Protein AF-A0A7V6E872-F1 (afdb_monomer)

Foldseek 3Di:
DPPLLVVLVVLLVVLVVVQVVCCVVPVDRDVVSLVVLQVLLVVVLVVVVVCVVVVHDDPQQPPPLVAPPDPDPDDDPPCPPPPDPDDDDDSVNQVQLLVLLLVVLLVLLVLCVVLQVDDNSVSSSLSSSSSRRRLNVQRNQLFSSHSSVSVVVVVVVVVVVVLVVVVVVVVVVCVVDNDPLNVVLVVVVVVVCVVCVVVVVVVLLLLLLVLLLLVVCLVVVVVVCCVVPVSPRSVVSVSVCVSCVSVVVVVCVPPVNSVVSSVVSVVVVVVLVVDPDPVSDPVVSVVSSVVSSVVVVVCVVSVSCCLRPVDDDDDLVPQDFQDADRPVRVVVCVVPVCCDPPQQHDAGPSGGDPSNSVSVSVVCVVVVD

Mean predicted aligned error: 7.5 Å

Secondary structure (DSSP, 8-state):
--TTTHHHHHHHHHHHHHHHHHHHHHS---HHHHHHHHHHHHHHHHHHHHHHHTT-------S-------S---PPP-------S--PPPHHHHHHHHHHHHHHHHHHHHHHHHTTSS-HHHHHHHHHHHHHS-GGGSTT-SSTT-TTHHHHHHHHHHHHHHHHHHHHHHHHHHHHS--HHHHHHHHHHHHHHHHTHHHHHHHHHHHHHHHHHHHHHHHHHHHHHHHHH----HHHHHHHHHHHHHHHHHHHTSHHHHHHHHHHHHHHHHHHHHS-BTTB-HHHHHHHHHHHHHHHHHHHHHHHHHHHHS-----TTT--TTPPPPHHHHHHHTT-HHIIIIII----TT---HHHHHHHHHHHHHTT-

Radius of gyration: 25.48 Å; Cα contacts (8 Å, |Δi|>4): 251; chains: 1; bounding box: 64×47×73 Å

Solvent-accessible surface area (backbone atoms only — not comparable to full-atom values): 20778 Å² total; per-residue (Å²): 135,63,82,71,61,52,54,42,45,53,50,47,50,51,53,52,51,51,41,52,50,36,27,74,74,67,74,45,58,57,65,68,59,49,49,51,40,42,51,48,19,52,52,48,55,52,49,52,48,55,41,42,74,74,73,47,84,75,76,65,56,61,87,73,58,58,73,76,64,77,90,53,95,65,75,74,80,80,77,83,66,90,71,74,97,78,73,82,79,50,67,65,58,54,50,51,49,46,51,46,21,21,52,50,31,45,53,50,26,49,50,34,32,75,71,67,75,39,56,66,58,57,27,51,48,50,26,29,44,33,47,31,40,58,73,51,73,42,72,65,31,71,39,89,65,39,32,53,53,53,57,56,53,49,52,54,51,51,51,52,49,50,52,50,50,50,50,52,51,54,51,53,49,44,74,76,62,59,48,75,66,54,51,52,51,49,51,52,50,51,50,50,50,64,74,41,43,66,61,51,52,51,49,48,52,51,50,52,25,49,53,47,38,52,51,51,49,46,51,57,49,45,55,52,42,32,74,73,67,67,56,79,40,68,61,60,58,52,53,53,50,55,69,46,40,61,63,49,55,60,53,44,70,38,69,70,50,36,54,51,44,42,51,53,26,53,50,48,53,52,46,38,71,77,57,67,41,95,92,42,39,69,68,62,52,50,51,52,48,52,50,52,50,49,52,50,52,47,49,52,50,49,49,51,45,49,75,68,69,70,71,77,92,70,58,71,85,68,62,50,61,46,46,70,80,50,69,72,55,53,57,62,45,59,79,39,56,62,51,46,68,73,70,50,48,85,80,52,96,73,22,35,48,66,66,40,40,51,54,49,38,50,55,33,58,77,65,74,103

pLDDT: mean 84.61, std 13.12, range [36.72, 98.31]

Structure (mmCIF, N/CA/C/O backbone):
data_AF-A0A7V6E872-F1
#
_entry.id   AF-A0A7V6E872-F1
#
loop_
_atom_site.group_PDB
_atom_site.id
_atom_site.type_symbol
_atom_site.label_atom_id
_atom_site.label_alt_id
_atom_site.label_comp_id
_atom_site.label_asym_id
_atom_site.label_entity_id
_atom_site.label_seq_id
_atom_site.pdbx_PDB_ins_code
_atom_site.Cartn_x
_atom_site.Cartn_y
_atom_site.Cartn_z
_atom_site.occupancy
_atom_site.B_iso_or_equiv
_atom_site.auth_seq_id
_atom_site.auth_comp_id
_atom_site.auth_asym_id
_atom_site.auth_atom_id
_atom_site.pdbx_PDB_model_num
ATOM 1 N N . MET A 1 1 ? 8.957 13.081 -24.500 1.00 55.88 1 MET A N 1
ATOM 2 C CA . MET A 1 1 ? 7.658 12.404 -24.694 1.00 55.88 1 MET A CA 1
ATOM 3 C C . MET A 1 1 ? 7.286 12.473 -26.157 1.00 55.88 1 MET A C 1
ATOM 5 O O . MET A 1 1 ? 6.913 13.531 -26.655 1.00 55.88 1 MET A O 1
ATOM 9 N N . THR A 1 2 ? 7.418 11.352 -26.852 1.00 68.44 2 THR A N 1
ATOM 10 C CA . THR A 1 2 ? 6.876 11.200 -28.202 1.00 68.44 2 THR A CA 1
ATOM 11 C C . THR A 1 2 ? 5.349 11.130 -28.117 1.00 68.44 2 THR A C 1
ATOM 13 O O . THR A 1 2 ? 4.796 10.551 -27.181 1.00 68.44 2 THR A O 1
ATOM 16 N N . GLY A 1 3 ? 4.637 11.711 -29.087 1.00 84.75 3 GLY A N 1
ATOM 17 C CA . GLY A 1 3 ? 3.165 11.715 -29.084 1.00 84.75 3 GLY A CA 1
ATOM 18 C C . GLY A 1 3 ? 2.533 10.314 -29.073 1.00 84.75 3 GLY A C 1
ATOM 19 O O . GLY A 1 3 ? 1.362 10.173 -28.739 1.00 84.75 3 GLY A O 1
ATOM 20 N N . ILE A 1 4 ? 3.306 9.272 -29.392 1.00 90.56 4 ILE A N 1
ATOM 21 C CA . ILE A 1 4 ? 2.838 7.887 -29.472 1.00 90.56 4 ILE A CA 1
ATOM 22 C C . ILE A 1 4 ? 2.585 7.270 -28.087 1.00 90.56 4 ILE A C 1
ATOM 24 O O . ILE A 1 4 ? 1.630 6.519 -27.915 1.00 90.56 4 ILE A O 1
ATOM 28 N N . GLU A 1 5 ? 3.375 7.636 -27.072 1.00 91.00 5 GLU A N 1
ATOM 29 C CA . GLU A 1 5 ? 3.261 7.093 -25.708 1.00 91.00 5 GLU A CA 1
ATOM 30 C C . GLU A 1 5 ? 2.048 7.632 -24.944 1.00 91.00 5 GLU A C 1
ATOM 32 O O . GLU A 1 5 ? 1.618 7.049 -23.947 1.00 91.00 5 GLU A O 1
ATOM 37 N N . VAL A 1 6 ? 1.437 8.707 -25.447 1.00 93.75 6 VAL A N 1
ATOM 38 C CA . VAL A 1 6 ? 0.194 9.261 -24.902 1.00 93.75 6 VAL A CA 1
ATOM 39 C C . VAL A 1 6 ? -0.948 8.244 -24.997 1.00 93.75 6 VAL A C 1
ATOM 41 O O . VAL A 1 6 ? -1.824 8.227 -24.132 1.00 93.75 6 VAL A O 1
ATOM 44 N N . VAL A 1 7 ? -0.935 7.365 -26.008 1.00 95.44 7 VAL A N 1
ATOM 45 C CA . VAL A 1 7 ? -1.979 6.350 -26.226 1.00 95.44 7 VAL A CA 1
ATOM 46 C C . VAL A 1 7 ? -2.072 5.357 -25.056 1.00 95.44 7 VAL A C 1
ATOM 48 O O . VAL A 1 7 ? -3.125 5.318 -24.410 1.00 95.44 7 VAL A O 1
ATOM 51 N N . PRO A 1 8 ? -1.024 4.581 -24.712 1.00 96.44 8 PRO A N 1
ATOM 52 C CA . PRO A 1 8 ? -1.090 3.651 -23.584 1.00 96.44 8 PRO A CA 1
ATOM 53 C C . PRO A 1 8 ? -1.255 4.360 -22.232 1.00 96.44 8 PRO A C 1
ATOM 55 O O . PRO A 1 8 ? -1.921 3.823 -21.350 1.00 96.44 8 PRO A O 1
ATOM 58 N N . GLN A 1 9 ? -0.724 5.578 -22.062 1.00 95.69 9 GLN A N 1
ATOM 59 C CA . GLN A 1 9 ? -0.940 6.373 -20.846 1.00 95.69 9 GLN A CA 1
ATOM 60 C C . GLN A 1 9 ? -2.414 6.757 -20.670 1.00 95.69 9 GLN A C 1
ATOM 62 O O . GLN A 1 9 ? -2.991 6.536 -19.604 1.00 95.69 9 GLN A O 1
ATOM 67 N N . SER A 1 10 ? -3.050 7.264 -21.730 1.00 96.88 10 SER A N 1
ATOM 68 C CA . SER A 1 10 ? -4.480 7.600 -21.733 1.00 96.88 10 SER A CA 1
ATOM 69 C C . SER A 1 10 ? -5.333 6.365 -21.469 1.00 96.88 10 SER A C 1
ATOM 71 O O . SER A 1 10 ? -6.293 6.426 -20.701 1.00 96.88 10 SER A O 1
ATOM 73 N N . LEU A 1 11 ? -4.957 5.222 -22.050 1.00 97.69 11 LEU A N 1
ATOM 74 C CA . LEU A 1 11 ? -5.642 3.961 -21.803 1.00 97.69 11 LEU A CA 1
ATOM 75 C C . LEU A 1 11 ? -5.483 3.494 -20.350 1.00 97.69 11 LEU A C 1
ATOM 77 O O . LEU A 1 11 ? -6.461 3.066 -19.741 1.00 97.69 11 LEU A O 1
ATOM 81 N N . GLY A 1 12 ? -4.288 3.621 -19.769 1.00 97.25 12 GLY A N 1
ATOM 82 C CA . GLY A 1 12 ? -4.038 3.315 -18.360 1.00 97.25 12 GLY A CA 1
ATOM 83 C C . GLY A 1 12 ? -4.876 4.179 -17.415 1.00 97.25 12 GLY A C 1
ATOM 84 O O . GLY A 1 12 ? -5.465 3.659 -16.463 1.00 97.25 12 GLY A O 1
ATOM 85 N N . ILE A 1 13 ? -5.011 5.477 -17.711 1.00 97.25 13 ILE A N 1
ATOM 86 C CA . ILE A 1 13 ? -5.898 6.392 -16.976 1.00 97.25 13 ILE A CA 1
ATOM 87 C C . ILE A 1 13 ? -7.358 5.956 -17.127 1.00 97.25 13 ILE A C 1
ATOM 89 O O . ILE A 1 13 ? -8.058 5.821 -16.124 1.00 97.25 13 ILE A O 1
ATOM 93 N N . ALA A 1 14 ? -7.816 5.686 -18.352 1.00 98.00 14 ALA A N 1
ATOM 94 C CA . ALA A 1 14 ? -9.188 5.260 -18.613 1.00 98.00 14 ALA A CA 1
ATOM 95 C C . ALA A 1 14 ? -9.530 3.961 -17.866 1.00 98.00 14 ALA A C 1
ATOM 97 O O . ALA A 1 14 ? -10.544 3.903 -17.177 1.00 98.00 14 ALA A O 1
ATOM 98 N N . ILE A 1 15 ? -8.661 2.947 -17.925 1.00 97.69 15 ILE A N 1
ATOM 99 C CA . ILE A 1 15 ? -8.832 1.686 -17.191 1.00 97.69 15 ILE A CA 1
ATOM 100 C C . ILE A 1 15 ? -8.891 1.941 -15.683 1.00 97.69 15 ILE A C 1
ATOM 102 O O . ILE A 1 15 ? -9.782 1.418 -15.018 1.00 97.69 15 ILE A O 1
ATOM 106 N N . SER A 1 16 ? -7.992 2.771 -15.145 1.00 96.94 16 SER A N 1
ATOM 107 C CA . SER A 1 16 ? -7.975 3.107 -13.715 1.00 96.94 16 SER A CA 1
ATOM 108 C C . SER A 1 16 ? -9.269 3.797 -13.278 1.00 96.94 16 SER A C 1
ATOM 110 O O . SER A 1 16 ? -9.843 3.430 -12.255 1.00 96.94 16 SER A O 1
ATOM 112 N N . LEU A 1 17 ? -9.772 4.745 -14.076 1.00 97.56 17 LEU A N 1
ATOM 113 C CA . LEU A 1 17 ? -11.033 5.441 -13.818 1.00 97.56 17 LEU A CA 1
ATOM 114 C C . LEU A 1 17 ? -12.233 4.497 -13.883 1.00 97.56 17 LEU A C 1
ATOM 116 O O . LEU A 1 17 ? -13.084 4.537 -12.998 1.00 97.56 17 LEU A O 1
ATOM 120 N N . VAL A 1 18 ? -12.306 3.627 -14.894 1.00 97.44 18 VAL A N 1
ATOM 121 C CA . VAL A 1 18 ? -13.399 2.651 -14.996 1.00 97.44 18 VAL A CA 1
ATOM 122 C C . VAL A 1 18 ? -13.349 1.688 -13.810 1.00 97.44 18 VAL A C 1
ATOM 124 O O . VAL A 1 18 ? -14.386 1.457 -13.195 1.00 97.44 18 VAL A O 1
ATOM 127 N N . CYS A 1 19 ? -12.171 1.180 -13.431 1.00 96.25 19 CYS A N 1
ATOM 128 C CA . CYS A 1 19 ? -12.010 0.337 -12.246 1.00 96.25 19 CYS A CA 1
ATOM 129 C C . CYS A 1 19 ? -12.491 1.053 -10.978 1.00 96.25 19 CYS A C 1
ATOM 131 O O . CYS A 1 19 ? -13.351 0.510 -10.286 1.00 96.25 19 CYS A O 1
ATOM 133 N N . ALA A 1 20 ? -12.030 2.283 -10.732 1.00 94.44 20 ALA A N 1
ATOM 134 C CA . ALA A 1 20 ? -12.438 3.087 -9.580 1.00 94.44 20 ALA A CA 1
ATOM 135 C C . ALA A 1 20 ? -13.956 3.345 -9.550 1.00 94.44 20 ALA A C 1
ATOM 137 O O . ALA A 1 20 ? -14.588 3.195 -8.508 1.00 94.44 20 ALA A O 1
ATOM 138 N N . LEU A 1 21 ? -14.571 3.667 -10.693 1.00 96.19 21 LEU A N 1
ATOM 139 C CA . LEU A 1 21 ? -16.022 3.859 -10.798 1.00 96.19 21 LEU A CA 1
ATOM 140 C C . LEU A 1 21 ? -16.791 2.557 -10.555 1.00 96.19 21 LEU A C 1
ATOM 142 O O . LEU A 1 21 ? -17.805 2.553 -9.859 1.00 96.19 21 LEU A O 1
ATOM 146 N N . THR A 1 22 ? -16.330 1.439 -11.118 1.00 93.88 22 THR A N 1
ATOM 147 C CA . THR A 1 22 ? -16.981 0.139 -10.910 1.00 93.88 22 THR A CA 1
ATOM 148 C C . THR A 1 22 ? -16.852 -0.340 -9.472 1.00 93.88 22 THR A C 1
ATOM 150 O O . THR A 1 22 ? -17.812 -0.899 -8.939 1.00 93.88 22 THR A O 1
ATOM 153 N N . ASP A 1 23 ? -15.725 -0.059 -8.822 1.00 91.94 23 ASP A N 1
ATOM 154 C CA . ASP A 1 23 ? -15.530 -0.359 -7.414 1.00 91.94 23 ASP A CA 1
ATOM 155 C C . ASP A 1 23 ? -16.404 0.536 -6.527 1.00 91.94 23 ASP A C 1
ATOM 157 O O . ASP A 1 23 ? -17.177 0.030 -5.724 1.00 91.94 23 ASP A O 1
ATOM 161 N N . ALA A 1 24 ? -16.447 1.846 -6.769 1.00 89.12 24 ALA A N 1
ATOM 162 C CA . ALA A 1 24 ? -17.319 2.749 -6.017 1.00 89.12 24 ALA A CA 1
ATOM 163 C C . ALA A 1 24 ? -18.817 2.404 -6.158 1.00 89.12 24 ALA A C 1
ATOM 165 O O . ALA A 1 24 ? -19.568 2.464 -5.186 1.00 89.12 24 ALA A O 1
ATOM 166 N N . LEU A 1 25 ? -19.270 2.027 -7.361 1.00 91.56 25 LEU A N 1
ATOM 167 C CA . LEU A 1 25 ? -20.688 1.755 -7.631 1.00 91.56 25 LEU A CA 1
ATOM 168 C C . LEU A 1 25 ? -21.123 0.336 -7.248 1.00 91.56 25 LEU A C 1
ATOM 170 O O . LEU A 1 25 ? -22.280 0.120 -6.889 1.00 91.56 25 LEU A O 1
ATOM 174 N N . LYS A 1 26 ? -20.236 -0.653 -7.395 1.00 89.94 26 LYS A N 1
ATOM 175 C CA . LYS A 1 26 ? -20.588 -2.080 -7.289 1.00 89.94 26 LYS A CA 1
ATOM 176 C C . LYS A 1 26 ? -19.726 -2.845 -6.288 1.00 89.94 26 LYS A C 1
ATOM 178 O O . LYS A 1 26 ? -19.971 -4.039 -6.078 1.00 89.94 26 LYS A O 1
ATOM 183 N N . GLY A 1 27 ? -18.734 -2.192 -5.682 1.00 83.88 27 GLY A N 1
ATOM 184 C CA . GLY A 1 27 ? -17.743 -2.751 -4.755 1.00 83.88 27 GLY A CA 1
ATOM 185 C C . GLY A 1 27 ? -16.938 -3.901 -5.349 1.00 83.88 27 GLY A C 1
ATOM 186 O O . GLY A 1 27 ? -16.647 -4.855 -4.629 1.00 83.88 27 GLY A O 1
ATOM 187 N N . LYS A 1 28 ? -16.773 -3.926 -6.679 1.00 88.25 28 LYS A N 1
ATOM 188 C CA . LYS A 1 28 ? -16.053 -4.975 -7.407 1.00 88.25 28 LYS A CA 1
ATOM 189 C C . LYS A 1 28 ? -15.405 -4.404 -8.661 1.00 88.25 28 LYS A C 1
ATOM 191 O O . LYS A 1 28 ? -16.087 -3.818 -9.501 1.00 88.25 28 LYS A O 1
ATOM 196 N N . ILE A 1 29 ? -14.129 -4.724 -8.846 1.00 89.75 29 ILE A N 1
ATOM 197 C CA . ILE A 1 29 ? -13.415 -4.534 -10.110 1.00 89.75 29 ILE A CA 1
ATOM 198 C C . ILE A 1 29 ? -13.698 -5.728 -11.032 1.00 89.75 29 ILE A C 1
ATOM 200 O O . ILE A 1 29 ? -13.528 -6.889 -10.648 1.00 89.75 29 ILE A O 1
ATOM 204 N N . TYR A 1 30 ? -14.145 -5.464 -12.261 1.00 92.69 30 TYR A N 1
ATOM 205 C CA . TYR A 1 30 ? -14.476 -6.524 -13.213 1.00 92.69 30 TYR A CA 1
ATOM 206 C C . TYR A 1 30 ? -13.229 -7.149 -13.841 1.00 92.69 30 TYR A C 1
ATOM 208 O O . TYR A 1 30 ? -12.446 -6.468 -14.502 1.00 92.69 30 TYR A O 1
ATOM 216 N N . ASN A 1 31 ? -13.116 -8.478 -13.754 1.00 95.31 31 ASN A N 1
ATOM 217 C CA . ASN A 1 31 ? -12.038 -9.235 -14.403 1.00 95.31 31 ASN A CA 1
ATOM 218 C C . ASN A 1 31 ? -11.961 -8.986 -15.923 1.00 95.31 31 ASN A C 1
ATOM 220 O O . ASN A 1 31 ? -10.877 -9.066 -16.486 1.00 95.31 31 ASN A O 1
ATOM 224 N N . ALA A 1 32 ? -13.079 -8.651 -16.581 1.00 96.62 32 ALA A N 1
ATOM 225 C CA . ALA A 1 32 ? -13.097 -8.312 -18.005 1.00 96.62 32 ALA A CA 1
ATOM 226 C C . ALA A 1 32 ? -12.301 -7.034 -18.324 1.00 96.62 32 ALA A C 1
ATOM 228 O O . ALA A 1 32 ? -11.610 -6.991 -19.337 1.00 96.62 32 ALA A O 1
ATOM 229 N N . ILE A 1 33 ? -12.346 -6.020 -17.449 1.00 97.12 33 ILE A N 1
ATOM 230 C CA . ILE A 1 33 ? -11.572 -4.778 -17.618 1.00 97.12 33 ILE A CA 1
ATOM 231 C C . ILE A 1 33 ? -10.082 -5.068 -17.423 1.00 97.12 33 ILE A C 1
ATOM 233 O O . ILE A 1 33 ? -9.260 -4.638 -18.226 1.00 97.12 33 ILE A O 1
ATOM 237 N N . ILE A 1 34 ? -9.745 -5.851 -16.393 1.00 97.62 34 ILE A N 1
ATOM 238 C CA . ILE A 1 34 ? -8.370 -6.295 -16.125 1.00 97.62 34 ILE A CA 1
ATOM 239 C C . ILE A 1 34 ? -7.813 -7.079 -17.319 1.00 97.62 34 ILE A C 1
ATOM 241 O O . ILE A 1 34 ? -6.723 -6.779 -17.799 1.00 97.62 34 ILE A O 1
ATOM 245 N N . LEU A 1 35 ? -8.580 -8.039 -17.844 1.00 98.00 35 LEU A N 1
ATOM 246 C CA . LEU A 1 35 ? -8.199 -8.816 -19.021 1.00 98.00 35 LEU A CA 1
ATOM 247 C C . LEU A 1 35 ? -8.030 -7.924 -20.257 1.00 98.00 35 LEU A C 1
ATOM 249 O O . LEU A 1 35 ? -7.038 -8.056 -20.966 1.00 98.00 35 LEU A O 1
ATOM 253 N N . GLY A 1 36 ? -8.957 -6.990 -20.487 1.00 97.94 36 GLY A N 1
ATOM 254 C CA . GLY A 1 36 ? -8.863 -6.021 -21.578 1.00 97.94 36 GLY A CA 1
ATOM 255 C C . GLY A 1 36 ? -7.600 -5.163 -21.492 1.00 97.94 36 GLY A C 1
ATOM 256 O O . GLY A 1 36 ? -6.930 -4.960 -22.500 1.00 97.94 36 GLY A O 1
ATOM 257 N N . GLY A 1 37 ? -7.221 -4.731 -20.288 1.00 97.81 37 GLY A N 1
ATOM 258 C CA . GLY A 1 37 ? -5.977 -4.004 -20.059 1.00 97.81 37 GLY A CA 1
ATOM 259 C C . GLY A 1 37 ? -4.717 -4.836 -20.311 1.00 97.81 37 GLY A C 1
ATOM 260 O O . GLY A 1 37 ? -3.778 -4.327 -20.917 1.00 97.81 37 GLY A O 1
ATOM 261 N N . LEU A 1 38 ? -4.699 -6.117 -19.915 1.00 98.19 38 LEU A N 1
ATOM 262 C CA . LEU A 1 38 ? -3.588 -7.028 -20.236 1.00 98.19 38 LEU A CA 1
ATOM 263 C C . LEU A 1 38 ? -3.441 -7.217 -21.746 1.00 98.19 38 LEU A C 1
ATOM 265 O O . LEU A 1 38 ? -2.339 -7.090 -22.276 1.00 98.19 38 LEU A O 1
ATOM 269 N N . VAL A 1 39 ? -4.552 -7.483 -22.439 1.00 98.25 39 VAL A N 1
ATOM 270 C CA . VAL A 1 39 ? -4.566 -7.620 -23.901 1.00 98.25 39 VAL A CA 1
ATOM 271 C C . VAL A 1 39 ? -4.059 -6.335 -24.550 1.00 98.25 39 VAL A C 1
ATOM 273 O O . VAL A 1 39 ? -3.202 -6.401 -25.425 1.00 98.25 39 VAL A O 1
ATOM 276 N N . ALA A 1 40 ? -4.511 -5.169 -24.087 1.00 98.06 40 ALA A N 1
ATOM 277 C CA . ALA A 1 40 ? -4.043 -3.892 -24.605 1.00 98.06 40 ALA A CA 1
ATOM 278 C C . ALA A 1 40 ? -2.541 -3.660 -24.372 1.00 98.06 40 ALA A C 1
ATOM 280 O O . ALA A 1 40 ? -1.866 -3.177 -25.276 1.00 98.06 40 ALA A O 1
ATOM 281 N N . GLY A 1 41 ? -1.999 -4.045 -23.212 1.00 97.62 41 GLY A N 1
ATOM 282 C CA . GLY A 1 41 ? -0.560 -3.976 -22.941 1.00 97.62 41 GLY A CA 1
ATOM 283 C C . GLY A 1 41 ? 0.263 -4.866 -23.879 1.00 97.62 41 GLY A C 1
ATOM 284 O O . GLY A 1 41 ? 1.281 -4.431 -24.414 1.00 97.62 41 GLY A O 1
ATOM 285 N N . ILE A 1 42 ? -0.211 -6.086 -24.159 1.00 98.12 42 ILE A N 1
ATOM 286 C CA . ILE A 1 42 ? 0.433 -7.004 -25.115 1.00 98.12 42 ILE A CA 1
ATOM 287 C C . ILE A 1 42 ? 0.359 -6.447 -26.544 1.00 98.12 42 ILE A C 1
ATOM 289 O O . ILE A 1 42 ? 1.365 -6.431 -27.253 1.00 98.12 42 ILE A O 1
ATOM 293 N N . LEU A 1 43 ? -0.813 -5.962 -26.967 1.00 97.81 43 LEU A N 1
ATOM 294 C CA . LEU A 1 43 ? -1.002 -5.328 -28.277 1.00 97.81 43 LEU A CA 1
ATOM 295 C C . LEU A 1 43 ? -0.092 -4.106 -28.443 1.00 97.81 43 LEU A C 1
ATOM 297 O O . LEU A 1 43 ? 0.509 -3.935 -29.502 1.00 97.81 43 LEU A O 1
ATOM 301 N N . TRP A 1 44 ? 0.045 -3.290 -27.397 1.00 97.00 44 TRP A N 1
ATOM 302 C CA . TRP A 1 44 ? 0.947 -2.144 -27.388 1.00 97.00 44 TRP A CA 1
ATOM 303 C C . TRP A 1 44 ? 2.410 -2.565 -27.564 1.00 97.00 44 TRP A C 1
ATOM 305 O O . TRP A 1 44 ? 3.113 -2.003 -28.399 1.00 97.00 44 TRP A O 1
ATOM 315 N N . LEU A 1 45 ? 2.863 -3.595 -26.846 1.00 96.31 45 LEU A N 1
ATOM 316 C CA . LEU A 1 45 ? 4.228 -4.108 -26.973 1.00 96.31 45 LEU A CA 1
ATOM 317 C C . LEU A 1 45 ? 4.517 -4.653 -28.383 1.00 96.31 45 LEU A C 1
ATOM 319 O O . LEU A 1 45 ? 5.582 -4.389 -28.942 1.00 96.31 45 LEU A O 1
ATOM 323 N N . MET A 1 46 ? 3.554 -5.356 -28.991 1.00 97.44 46 MET A N 1
ATOM 324 C CA . MET A 1 46 ? 3.658 -5.802 -30.386 1.00 97.44 46 MET A CA 1
ATOM 325 C C . MET A 1 46 ? 3.703 -4.623 -31.361 1.00 97.44 46 MET A C 1
ATOM 327 O O . MET A 1 46 ? 4.521 -4.621 -32.281 1.00 97.44 46 MET A O 1
ATOM 331 N N . PHE A 1 47 ? 2.867 -3.604 -31.145 1.00 96.19 47 PHE A N 1
ATOM 332 C CA . PHE A 1 47 ? 2.878 -2.379 -31.940 1.00 96.19 47 PHE A CA 1
ATOM 333 C C . PHE A 1 47 ? 4.236 -1.672 -31.875 1.00 96.19 47 PHE A C 1
ATOM 335 O O . PHE A 1 47 ? 4.768 -1.308 -32.919 1.00 96.19 47 PHE A O 1
ATOM 342 N N . VAL A 1 48 ? 4.832 -1.541 -30.684 1.00 94.19 48 VAL A N 1
ATOM 343 C CA . VAL A 1 48 ? 6.180 -0.972 -30.513 1.00 94.19 48 VAL A CA 1
ATOM 344 C C . VAL A 1 48 ? 7.223 -1.768 -31.303 1.00 94.19 48 VAL A C 1
ATOM 346 O O . VAL A 1 48 ? 8.087 -1.165 -31.934 1.00 94.19 48 VAL A O 1
ATOM 349 N N . GLY A 1 49 ? 7.118 -3.099 -31.334 1.00 94.19 49 GLY A N 1
ATOM 350 C CA . GLY A 1 49 ? 8.007 -3.952 -32.129 1.00 94.19 49 GLY A CA 1
ATOM 351 C C . GLY A 1 49 ? 7.892 -3.716 -33.629 1.00 94.19 49 GLY A C 1
ATOM 352 O O . GLY A 1 49 ? 8.902 -3.530 -34.305 1.00 94.19 49 GLY A O 1
ATOM 353 N N . VAL A 1 50 ? 6.662 -3.656 -34.148 1.00 96.25 50 VAL A N 1
ATOM 354 C CA . VAL A 1 50 ? 6.409 -3.342 -35.564 1.00 96.25 50 VAL A CA 1
ATOM 355 C C . VAL A 1 50 ? 6.884 -1.928 -35.899 1.00 96.25 50 VAL A C 1
ATOM 357 O O . VAL A 1 50 ? 7.562 -1.737 -36.905 1.00 96.25 50 VAL A O 1
ATOM 360 N N . PHE A 1 51 ? 6.577 -0.949 -35.042 1.00 94.25 51 PHE A N 1
ATOM 361 C CA . PHE A 1 51 ? 6.991 0.443 -35.209 1.00 94.25 51 PHE A CA 1
ATOM 362 C C . PHE A 1 51 ? 8.517 0.575 -35.235 1.00 94.25 51 PHE A C 1
ATOM 364 O O . PHE A 1 51 ? 9.053 1.274 -36.090 1.00 94.25 51 PHE A O 1
ATOM 371 N N . ASN A 1 52 ? 9.229 -0.148 -34.366 1.00 91.31 52 ASN A N 1
ATOM 372 C CA . ASN A 1 52 ? 10.688 -0.171 -34.381 1.00 91.31 52 ASN A CA 1
ATOM 373 C C . ASN A 1 52 ? 11.255 -0.843 -35.641 1.00 91.31 52 ASN A C 1
ATOM 375 O O . ASN A 1 52 ? 12.208 -0.335 -36.224 1.00 91.31 52 ASN A O 1
ATOM 379 N N . GLY A 1 53 ? 10.621 -1.920 -36.116 1.00 92.56 53 GLY A N 1
ATOM 380 C CA . GLY A 1 53 ? 11.014 -2.613 -37.346 1.00 92.56 53 GLY A CA 1
ATOM 381 C C . GLY A 1 53 ? 10.902 -1.769 -38.623 1.00 92.56 53 GLY A C 1
ATOM 382 O O . GLY A 1 53 ? 11.648 -2.008 -39.568 1.00 92.56 53 GLY A O 1
ATOM 383 N N . ILE A 1 54 ? 10.022 -0.760 -38.653 1.00 95.56 54 ILE A N 1
ATOM 384 C CA . ILE A 1 54 ? 9.882 0.181 -39.784 1.00 95.56 54 ILE A CA 1
ATOM 385 C C . ILE A 1 54 ? 10.734 1.455 -39.634 1.00 95.56 54 ILE A C 1
ATOM 387 O O . ILE A 1 54 ? 10.536 2.413 -40.378 1.00 95.56 54 ILE A O 1
ATOM 391 N N . GLY A 1 55 ? 11.666 1.490 -38.674 1.00 90.56 55 GLY A N 1
ATOM 392 C CA . GLY A 1 55 ? 12.536 2.646 -38.417 1.00 90.56 55 GLY A CA 1
ATOM 393 C C . GLY A 1 55 ? 11.947 3.689 -37.462 1.00 90.56 55 GLY A C 1
ATOM 394 O O . GLY A 1 55 ? 12.484 4.784 -37.327 1.00 90.56 55 GLY A O 1
ATOM 395 N N . GLY A 1 56 ? 10.839 3.375 -36.789 1.00 88.75 56 GLY A N 1
ATOM 396 C CA . GLY A 1 56 ? 10.307 4.196 -35.711 1.00 88.75 56 GLY A CA 1
ATOM 397 C C . GLY A 1 56 ? 11.166 4.104 -34.447 1.00 88.75 56 GLY A C 1
ATOM 398 O O . GLY A 1 56 ? 11.642 3.037 -34.055 1.00 88.75 56 GLY A O 1
ATOM 399 N N . HIS A 1 57 ? 11.328 5.227 -33.755 1.00 83.50 57 HIS A N 1
ATOM 400 C CA . HIS A 1 57 ? 12.033 5.275 -32.476 1.00 83.50 57 HIS A CA 1
ATOM 401 C C . HIS A 1 57 ? 11.046 5.581 -31.351 1.00 83.50 57 HIS A C 1
ATOM 403 O O . HIS A 1 57 ? 10.352 6.599 -31.376 1.00 83.50 57 HIS A O 1
ATOM 409 N N . VAL A 1 58 ? 10.977 4.688 -30.363 1.00 82.19 58 VAL A N 1
ATOM 410 C CA . VAL A 1 58 ? 10.308 4.955 -29.085 1.00 82.19 58 VAL A CA 1
ATOM 411 C C . VAL A 1 58 ? 11.362 5.486 -28.127 1.00 82.19 58 VAL A C 1
ATOM 413 O O . VAL A 1 58 ? 12.502 5.022 -28.134 1.00 82.19 58 VAL A O 1
ATOM 416 N N . GLU A 1 59 ? 10.999 6.491 -27.335 1.00 75.81 59 GLU A N 1
ATOM 417 C CA . GLU A 1 59 ? 11.897 7.073 -26.345 1.00 75.81 59 GLU A CA 1
ATOM 418 C C . GLU A 1 59 ? 12.055 6.065 -25.204 1.00 75.81 59 GLU A C 1
ATOM 420 O O . GLU A 1 59 ? 11.329 6.068 -24.214 1.00 75.81 59 GLU A O 1
ATOM 425 N N . TYR A 1 60 ? 13.000 5.143 -25.362 1.00 69.56 60 TYR A N 1
ATOM 426 C CA . TYR A 1 60 ? 13.450 4.309 -24.263 1.00 69.56 60 TYR A CA 1
ATOM 427 C C . TYR A 1 60 ? 13.933 5.261 -23.181 1.00 69.56 60 TYR A C 1
ATOM 429 O O . TYR A 1 60 ? 14.771 6.109 -23.486 1.00 69.56 60 TYR A O 1
ATOM 437 N N . ALA A 1 61 ? 13.346 5.182 -21.978 1.00 59.81 61 ALA A N 1
ATOM 438 C CA . ALA A 1 61 ? 13.697 6.034 -20.844 1.00 59.81 61 ALA A CA 1
ATOM 439 C C . ALA A 1 61 ? 15.214 6.245 -20.853 1.00 59.81 61 ALA A C 1
ATOM 441 O O . ALA A 1 61 ? 15.949 5.270 -20.671 1.00 59.81 61 ALA A O 1
ATOM 442 N N . LYS A 1 62 ? 15.653 7.466 -21.217 1.00 54.72 62 LYS A N 1
ATOM 443 C CA . LYS A 1 62 ? 17.074 7.780 -21.397 1.00 54.72 62 LYS A CA 1
ATOM 444 C C . LYS A 1 62 ? 17.802 7.239 -20.179 1.00 54.72 62 LYS A C 1
ATOM 446 O O . LYS A 1 62 ? 17.327 7.428 -19.062 1.00 54.72 62 LYS A O 1
ATOM 451 N N . GLU A 1 63 ? 18.925 6.568 -20.402 1.00 51.81 63 GLU A N 1
ATOM 452 C CA . GLU A 1 63 ? 19.667 5.822 -19.377 1.00 51.81 63 GLU A CA 1
ATOM 453 C C . GLU A 1 63 ? 20.111 6.666 -18.168 1.00 51.81 63 GLU A C 1
ATOM 455 O O . GLU A 1 63 ? 20.549 6.121 -17.160 1.00 51.81 63 GLU A O 1
ATOM 460 N N . GLY A 1 64 ? 19.871 7.977 -18.188 1.00 47.91 64 GLY A N 1
ATOM 461 C CA . GLY A 1 64 ? 19.730 8.791 -16.990 1.00 47.91 64 GLY A CA 1
ATOM 462 C C . GLY A 1 64 ? 18.439 8.491 -16.221 1.00 47.91 64 GLY A C 1
ATOM 463 O O . GLY A 1 64 ? 17.551 9.341 -16.127 1.00 47.91 64 GLY A O 1
ATOM 464 N N . PHE A 1 65 ? 18.370 7.339 -15.546 1.00 47.78 65 PHE A N 1
ATOM 465 C CA . PHE A 1 65 ? 17.740 7.330 -14.223 1.00 47.78 65 PHE A CA 1
ATOM 466 C C . PHE A 1 65 ? 18.644 8.168 -13.316 1.00 47.78 65 PHE A C 1
ATOM 468 O O . PHE A 1 65 ? 19.392 7.612 -12.518 1.00 47.78 65 PHE A O 1
ATOM 475 N N . GLU A 1 66 ? 18.644 9.495 -13.499 1.00 48.28 66 GLU A N 1
ATOM 476 C CA . GLU A 1 66 ? 19.345 10.412 -12.609 1.00 48.28 66 GLU A CA 1
ATOM 477 C C . GLU A 1 66 ? 18.889 10.061 -11.197 1.00 48.28 66 GLU A C 1
ATOM 479 O O . GLU A 1 66 ? 17.702 10.180 -10.860 1.00 48.28 66 GLU A O 1
ATOM 484 N N . GLU A 1 67 ? 19.822 9.492 -10.430 1.00 40.44 67 GLU A N 1
ATOM 485 C CA . GLU A 1 67 ? 19.571 9.018 -9.085 1.00 40.44 67 GLU A CA 1
ATOM 486 C C . GLU A 1 67 ? 18.863 10.132 -8.333 1.00 40.44 67 GLU A C 1
ATOM 488 O O . GLU A 1 67 ? 19.293 11.286 -8.344 1.00 40.44 67 GLU A O 1
ATOM 493 N N . LEU A 1 68 ? 17.731 9.798 -7.722 1.00 41.16 68 LEU A N 1
ATOM 494 C CA . LEU A 1 68 ? 16.924 10.760 -7.000 1.00 41.16 68 LEU A CA 1
ATOM 495 C C . LEU A 1 68 ? 17.779 11.391 -5.892 1.00 41.16 68 LEU A C 1
ATOM 497 O O . LEU A 1 68 ? 17.941 10.819 -4.811 1.00 41.16 68 LEU A O 1
ATOM 501 N N . GLY A 1 69 ? 18.290 12.588 -6.188 1.00 36.72 69 GLY A N 1
ATOM 502 C CA . GLY A 1 69 ? 18.710 13.600 -5.239 1.00 36.72 69 GLY A CA 1
ATOM 503 C C . GLY A 1 69 ? 17.560 13.804 -4.270 1.00 36.72 69 GLY A C 1
ATOM 504 O O . GLY A 1 69 ? 16.541 14.431 -4.567 1.00 36.72 69 GLY A O 1
ATOM 505 N N . VAL A 1 70 ? 17.682 13.154 -3.121 1.00 38.81 70 VAL A N 1
ATOM 506 C CA . VAL A 1 70 ? 16.768 13.301 -2.002 1.00 38.81 70 VAL A CA 1
ATOM 507 C C . VAL A 1 70 ? 16.946 14.722 -1.485 1.00 38.81 70 VAL A C 1
ATOM 509 O O . VAL A 1 70 ? 17.879 14.972 -0.737 1.00 38.81 70 VAL A O 1
ATOM 512 N N . LEU A 1 71 ? 16.046 15.635 -1.854 1.00 38.59 71 LEU A N 1
ATOM 513 C CA . LEU A 1 71 ? 15.804 16.915 -1.167 1.00 38.59 71 LEU A CA 1
ATOM 514 C C . LEU A 1 71 ? 16.995 17.894 -1.033 1.00 38.59 71 LEU A C 1
ATOM 516 O O . LEU A 1 71 ? 16.814 18.963 -0.454 1.00 38.59 71 LEU A O 1
ATOM 520 N N . SER A 1 72 ? 18.172 17.596 -1.583 1.00 38.41 72 SER A N 1
ATOM 521 C CA . SER A 1 72 ? 19.273 18.543 -1.740 1.00 38.41 72 SER A CA 1
ATOM 522 C C . SER A 1 72 ? 19.230 19.146 -3.144 1.00 38.41 72 SER A C 1
ATOM 524 O O . SER A 1 72 ? 19.158 18.437 -4.143 1.00 38.41 72 SER A O 1
ATOM 526 N N . PHE A 1 73 ? 19.267 20.475 -3.210 1.00 41.94 73 PHE A N 1
ATOM 527 C CA . PHE A 1 73 ? 19.357 21.305 -4.418 1.00 41.94 73 PHE A CA 1
ATOM 528 C C . PHE A 1 73 ? 20.704 21.158 -5.163 1.00 41.94 73 PHE A C 1
ATOM 530 O O . PHE A 1 73 ? 21.203 22.116 -5.743 1.00 41.94 73 PHE A O 1
ATOM 537 N N . GLU A 1 74 ? 21.316 19.977 -5.149 1.00 40.16 74 GLU A N 1
ATOM 538 C CA . GLU A 1 74 ? 22.554 19.712 -5.875 1.00 40.16 74 GLU A CA 1
ATOM 539 C C . GLU A 1 74 ? 22.206 19.033 -7.193 1.00 40.16 74 GLU A C 1
ATOM 541 O O . GLU A 1 74 ? 21.902 17.843 -7.261 1.00 40.16 74 GLU A O 1
ATOM 546 N N . SER A 1 75 ? 22.186 19.848 -8.246 1.00 41.41 75 SER A N 1
ATOM 547 C CA . SER A 1 75 ? 22.180 19.392 -9.629 1.00 41.41 75 SER A CA 1
ATOM 548 C C . SER A 1 75 ? 23.317 18.396 -9.826 1.00 41.41 75 SER A C 1
ATOM 550 O O . SER A 1 75 ? 24.476 18.741 -9.583 1.00 41.41 75 SER A O 1
ATOM 552 N N . ALA A 1 76 ? 22.985 17.182 -10.267 1.00 44.16 76 ALA A N 1
ATOM 553 C CA . ALA A 1 76 ? 23.978 16.222 -10.716 1.00 44.16 76 ALA A CA 1
ATOM 554 C C . ALA A 1 76 ? 24.913 16.900 -11.738 1.00 44.16 76 ALA A C 1
ATOM 556 O O . ALA A 1 76 ? 24.441 17.717 -12.540 1.00 44.16 76 ALA A O 1
ATOM 557 N N . PRO A 1 77 ? 26.228 16.621 -11.700 1.00 45.84 77 PRO A N 1
ATOM 558 C CA . PRO A 1 77 ? 27.142 17.140 -12.704 1.00 45.84 77 PRO A CA 1
ATOM 559 C C . PRO A 1 77 ? 26.630 16.715 -14.081 1.00 45.84 77 PRO A C 1
ATOM 561 O O . PRO A 1 77 ? 26.396 15.529 -14.315 1.00 45.84 77 PRO A O 1
ATOM 564 N N . ARG A 1 78 ? 26.412 17.692 -14.972 1.00 48.25 78 ARG A N 1
ATOM 565 C CA . ARG A 1 78 ? 26.122 17.422 -16.381 1.00 48.25 78 ARG A CA 1
ATOM 566 C C . ARG A 1 78 ? 27.259 16.566 -16.914 1.00 48.25 78 ARG A C 1
ATOM 568 O O . ARG A 1 78 ? 28.390 17.033 -17.017 1.00 48.25 78 ARG A O 1
ATOM 575 N N . SER A 1 79 ? 26.953 15.314 -17.222 1.00 49.66 79 SER A N 1
ATOM 576 C CA . SER A 1 79 ? 27.798 14.484 -18.060 1.00 49.66 79 SER A CA 1
ATOM 577 C C . SER A 1 79 ? 27.730 15.057 -19.476 1.00 49.66 79 SER A C 1
ATOM 579 O O . SER A 1 79 ? 27.007 14.545 -20.325 1.00 49.66 79 SER A O 1
ATOM 581 N N . ASP A 1 80 ? 28.473 16.135 -19.721 1.00 52.22 80 ASP A N 1
ATOM 582 C CA . ASP A 1 80 ? 28.815 16.610 -21.067 1.00 52.22 80 ASP A CA 1
ATOM 583 C C . ASP A 1 80 ? 29.870 15.675 -21.712 1.00 52.22 80 ASP A C 1
ATOM 585 O O . ASP A 1 80 ? 30.631 16.079 -22.587 1.00 52.22 80 ASP A O 1
ATOM 589 N N . GLU A 1 81 ? 29.944 14.411 -21.274 1.00 52.78 81 GLU A N 1
ATOM 590 C CA . GLU A 1 81 ? 30.774 13.400 -21.911 1.00 52.78 81 GLU A CA 1
ATOM 591 C C . GLU A 1 81 ? 30.122 13.008 -23.239 1.00 52.78 81 GLU A C 1
ATOM 593 O O . GLU A 1 81 ? 29.040 12.420 -23.280 1.00 52.78 81 GLU A O 1
ATOM 598 N N . GLU A 1 82 ? 30.812 13.372 -24.321 1.00 52.59 82 GLU A N 1
ATOM 599 C CA . GLU A 1 82 ? 30.622 12.978 -25.719 1.00 52.59 82 GLU A CA 1
ATOM 600 C C . GLU A 1 82 ? 30.742 11.445 -25.893 1.00 52.59 82 GLU A C 1
ATOM 602 O O . GLU A 1 82 ? 31.614 10.925 -26.588 1.00 52.59 82 GLU A O 1
ATOM 607 N N . GLY A 1 83 ? 29.883 10.691 -25.209 1.00 49.97 83 GLY A N 1
ATOM 608 C CA . GLY A 1 83 ? 29.840 9.236 -25.224 1.00 49.97 83 GLY A CA 1
ATOM 609 C C . GLY A 1 83 ? 29.054 8.715 -26.421 1.00 49.97 83 GLY A C 1
ATOM 610 O O . GLY A 1 83 ? 27.828 8.752 -26.415 1.00 49.97 83 GLY A O 1
ATOM 611 N N . SER A 1 84 ? 29.791 8.248 -27.432 1.00 51.62 84 SER A N 1
ATOM 612 C CA . SER A 1 84 ? 29.420 7.273 -28.476 1.00 51.62 84 SER A CA 1
ATOM 613 C C . SER A 1 84 ? 27.955 7.259 -28.937 1.00 51.62 84 SER A C 1
ATOM 615 O O . SER A 1 84 ? 27.067 6.709 -28.289 1.00 51.62 84 SER A O 1
ATOM 617 N N . GLN A 1 85 ? 27.740 7.769 -30.144 1.00 52.97 85 GLN A N 1
ATOM 618 C CA . GLN A 1 85 ? 26.455 7.953 -30.817 1.00 52.97 85 GLN A CA 1
ATOM 619 C C . GLN A 1 85 ? 25.680 6.663 -31.180 1.00 52.97 85 GLN A C 1
ATOM 621 O O . GLN A 1 85 ? 24.692 6.770 -31.900 1.00 52.97 85 GLN A O 1
ATOM 626 N N . ASP A 1 86 ? 26.082 5.463 -30.746 1.00 52.44 86 ASP A N 1
ATOM 627 C CA . ASP A 1 86 ? 25.966 4.320 -31.667 1.00 52.44 86 ASP A CA 1
ATOM 628 C C . ASP A 1 86 ? 25.407 2.992 -31.147 1.00 52.44 86 ASP A C 1
ATOM 630 O O . ASP A 1 86 ? 25.705 1.966 -31.731 1.00 52.44 86 ASP A O 1
ATOM 634 N N . ASP A 1 87 ? 24.535 2.969 -30.135 1.00 62.69 87 ASP A N 1
ATOM 635 C CA . ASP A 1 87 ? 23.663 1.795 -29.953 1.00 62.69 87 ASP A CA 1
ATOM 636 C C . ASP A 1 87 ? 22.341 2.187 -29.284 1.00 62.69 87 ASP A C 1
ATOM 638 O O . ASP A 1 87 ? 22.165 2.125 -28.065 1.00 62.69 87 ASP A O 1
ATOM 642 N N . ALA A 1 88 ? 21.363 2.604 -30.095 1.00 65.75 88 ALA A N 1
ATOM 643 C CA . ALA A 1 88 ? 19.987 2.682 -29.619 1.00 65.75 88 ALA A CA 1
ATOM 644 C C . ALA A 1 88 ? 19.576 1.286 -29.106 1.00 65.75 88 ALA A C 1
ATOM 646 O O . ALA A 1 88 ? 19.736 0.303 -29.836 1.00 65.75 88 ALA A O 1
ATOM 647 N N . PRO A 1 89 ? 19.048 1.157 -27.873 1.00 71.62 89 PRO A N 1
ATOM 648 C CA . PRO A 1 89 ? 18.778 -0.152 -27.301 1.00 71.62 89 PRO A CA 1
ATOM 649 C C . PRO A 1 89 ? 17.800 -0.919 -28.192 1.00 71.62 89 PRO A C 1
ATOM 651 O O . PRO A 1 89 ? 16.762 -0.398 -28.610 1.00 71.62 89 PRO A O 1
ATOM 654 N N . SER A 1 90 ? 18.151 -2.168 -28.497 1.00 88.38 90 SER A N 1
ATOM 655 C CA . SER A 1 90 ? 17.341 -3.015 -29.369 1.00 88.38 90 SER A CA 1
ATOM 656 C C . SER A 1 90 ? 15.927 -3.193 -28.807 1.00 88.38 90 SER A C 1
ATOM 658 O O . SER A 1 90 ? 15.719 -3.259 -27.590 1.00 88.38 90 SER A O 1
ATOM 660 N N . PHE A 1 91 ? 14.935 -3.344 -29.690 1.00 89.94 91 PHE A N 1
ATOM 661 C CA . PHE A 1 91 ? 13.560 -3.659 -29.288 1.00 89.94 91 PHE A CA 1
ATOM 662 C C . PHE A 1 91 ? 13.482 -4.878 -28.349 1.00 89.94 91 PHE A C 1
ATOM 664 O O . PHE A 1 91 ? 12.661 -4.910 -27.429 1.00 89.94 91 PHE A O 1
ATOM 671 N N . LEU A 1 92 ? 14.367 -5.864 -28.535 1.00 91.12 92 LEU A N 1
ATOM 672 C CA . LEU A 1 92 ? 14.473 -7.020 -27.645 1.00 91.12 92 LEU A CA 1
ATOM 673 C C . LEU A 1 92 ? 14.878 -6.612 -26.226 1.00 91.12 92 LEU A C 1
ATOM 675 O O . LEU A 1 92 ? 14.238 -7.051 -25.273 1.00 91.12 92 LEU A O 1
ATOM 679 N N . ALA A 1 93 ? 15.878 -5.740 -26.070 1.00 90.56 93 ALA A N 1
ATOM 680 C CA . ALA A 1 93 ? 16.285 -5.242 -24.758 1.00 90.56 93 ALA A CA 1
ATOM 681 C C . ALA A 1 93 ? 15.141 -4.489 -24.061 1.00 90.56 93 ALA A C 1
ATOM 683 O O . ALA A 1 93 ? 14.878 -4.715 -22.877 1.00 90.56 93 ALA A O 1
ATOM 684 N N . TYR A 1 94 ? 14.406 -3.650 -24.797 1.00 90.69 94 TYR A N 1
ATOM 685 C CA . TYR A 1 94 ? 13.217 -2.980 -24.268 1.00 90.69 94 TYR A CA 1
ATOM 686 C C . TYR A 1 94 ? 12.131 -3.971 -23.840 1.00 90.69 94 TYR A C 1
ATOM 688 O O . TYR A 1 94 ? 11.626 -3.891 -22.721 1.00 90.69 94 TYR A O 1
ATOM 696 N N . THR A 1 95 ? 11.814 -4.940 -24.698 1.00 93.94 95 THR A N 1
ATOM 697 C CA . THR A 1 95 ? 10.810 -5.976 -24.433 1.00 93.94 95 THR A CA 1
ATOM 698 C C . THR A 1 95 ? 11.148 -6.771 -23.178 1.00 93.94 95 THR A C 1
ATOM 700 O O . THR A 1 95 ? 10.291 -6.957 -22.315 1.00 93.94 95 THR A O 1
ATOM 703 N N . VAL A 1 96 ? 12.410 -7.177 -23.021 1.00 94.12 96 VAL A N 1
ATOM 704 C CA . VAL A 1 96 ? 12.888 -7.870 -21.818 1.00 94.12 96 VAL A CA 1
ATOM 705 C C . VAL A 1 96 ? 12.707 -6.997 -20.575 1.00 94.12 96 VAL A C 1
ATOM 707 O O . VAL A 1 96 ? 12.217 -7.493 -19.562 1.00 94.12 96 VAL A O 1
ATOM 710 N N . ARG A 1 97 ? 13.025 -5.695 -20.639 1.00 92.38 97 ARG A N 1
ATOM 711 C CA . ARG A 1 97 ? 12.820 -4.763 -19.513 1.00 92.38 97 ARG A CA 1
ATOM 712 C C . ARG A 1 97 ? 11.336 -4.601 -19.154 1.00 92.38 97 ARG A C 1
ATOM 714 O O . ARG A 1 97 ? 11.001 -4.611 -17.971 1.00 92.38 97 ARG A O 1
ATOM 721 N N . VAL A 1 98 ? 10.442 -4.501 -20.142 1.00 94.88 98 VAL A N 1
ATOM 722 C CA . VAL A 1 98 ? 8.983 -4.424 -19.919 1.00 94.88 98 VAL A CA 1
ATOM 723 C C . VAL A 1 98 ? 8.468 -5.697 -19.247 1.00 94.88 98 VAL A C 1
ATOM 725 O O . VAL A 1 98 ? 7.770 -5.621 -18.234 1.00 94.88 98 VAL A O 1
ATOM 728 N N . LEU A 1 99 ? 8.849 -6.868 -19.761 1.00 96.50 99 LEU A N 1
ATOM 729 C CA . LEU A 1 99 ? 8.429 -8.154 -19.202 1.00 96.50 99 LEU A CA 1
ATOM 730 C C . LEU A 1 99 ? 9.003 -8.391 -17.800 1.00 96.50 99 LEU A C 1
ATOM 732 O O . LEU A 1 99 ? 8.291 -8.906 -16.941 1.00 96.50 99 LEU A O 1
ATOM 736 N N . ALA A 1 100 ? 10.244 -7.973 -17.538 1.00 95.38 100 ALA A N 1
ATOM 737 C CA . ALA A 1 100 ? 10.841 -8.031 -16.205 1.00 95.38 100 ALA A CA 1
ATOM 738 C C . ALA A 1 100 ? 10.092 -7.131 -15.208 1.00 95.38 100 ALA A C 1
ATOM 740 O O . ALA A 1 100 ? 9.724 -7.592 -14.127 1.00 95.38 100 ALA A O 1
ATOM 741 N N . ASN A 1 101 ? 9.790 -5.882 -15.587 1.00 95.56 101 ASN A N 1
ATOM 742 C CA . ASN A 1 101 ? 8.984 -4.972 -14.772 1.00 95.56 101 ASN A CA 1
ATOM 743 C C . ASN A 1 101 ? 7.594 -5.558 -14.477 1.00 95.56 101 ASN A C 1
ATOM 745 O O . ASN A 1 101 ? 7.148 -5.528 -13.332 1.00 95.56 101 ASN A O 1
ATOM 749 N N . PHE A 1 102 ? 6.931 -6.133 -15.485 1.00 97.81 102 PHE A N 1
ATOM 750 C CA . PHE A 1 102 ? 5.633 -6.781 -15.315 1.00 97.81 102 PHE A CA 1
ATOM 751 C C . PHE A 1 102 ? 5.707 -8.008 -14.398 1.00 97.81 102 PHE A C 1
ATOM 753 O O . PHE A 1 102 ? 4.903 -8.130 -13.478 1.00 97.81 102 PHE A O 1
ATOM 760 N N . ALA A 1 103 ? 6.689 -8.893 -14.586 1.00 97.75 103 ALA A N 1
ATOM 761 C CA . ALA A 1 103 ? 6.872 -10.067 -13.735 1.00 97.75 103 ALA A CA 1
ATOM 762 C C . ALA A 1 103 ? 7.104 -9.670 -12.268 1.00 97.75 103 ALA A C 1
ATOM 764 O O . ALA A 1 103 ? 6.481 -10.230 -11.364 1.00 97.75 103 ALA A O 1
ATOM 765 N N . LEU A 1 104 ? 7.935 -8.651 -12.023 1.00 95.75 104 LEU A N 1
ATOM 766 C CA . LEU A 1 104 ? 8.141 -8.102 -10.682 1.00 95.75 104 LEU A CA 1
ATOM 767 C C . LEU A 1 104 ? 6.870 -7.450 -10.123 1.00 95.75 104 LEU A C 1
ATOM 769 O O . LEU A 1 104 ? 6.587 -7.617 -8.938 1.00 95.75 104 LEU A O 1
ATOM 773 N N . ALA A 1 105 ? 6.058 -6.791 -10.957 1.00 97.06 105 ALA A N 1
ATOM 774 C CA . ALA A 1 105 ? 4.762 -6.251 -10.546 1.00 97.06 105 ALA A CA 1
ATOM 775 C C . ALA A 1 105 ? 3.775 -7.351 -10.137 1.00 97.06 105 ALA A C 1
ATOM 777 O O . ALA A 1 105 ? 3.052 -7.185 -9.155 1.00 97.06 105 ALA A O 1
ATOM 778 N N . VAL A 1 106 ? 3.773 -8.488 -10.842 1.00 97.88 106 VAL A N 1
ATOM 779 C CA . VAL A 1 106 ? 2.973 -9.671 -10.489 1.00 97.88 106 VAL A CA 1
AT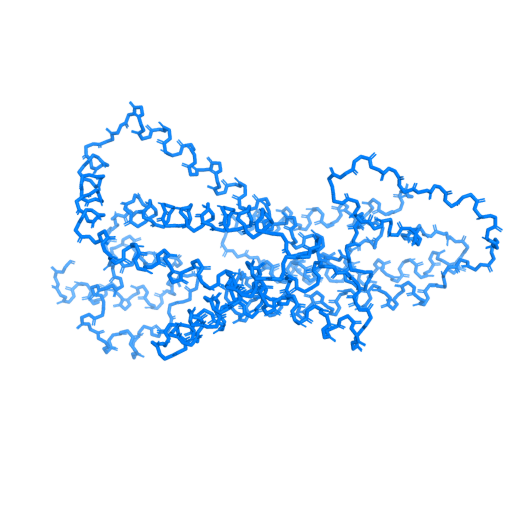OM 780 C C . VAL A 1 106 ? 3.399 -10.228 -9.138 1.00 97.88 106 VAL A C 1
ATOM 782 O O . VAL A 1 106 ? 2.553 -10.420 -8.267 1.00 97.88 106 VAL A O 1
ATOM 785 N N . VAL A 1 107 ? 4.702 -10.424 -8.922 1.00 96.69 107 VAL A N 1
ATOM 786 C CA . VAL A 1 107 ? 5.225 -10.917 -7.638 1.00 96.69 107 VAL A CA 1
ATOM 787 C C . VAL A 1 107 ? 4.910 -9.939 -6.504 1.00 96.69 107 VAL A C 1
ATOM 789 O O . VAL A 1 107 ? 4.405 -10.352 -5.462 1.00 96.69 107 VAL A O 1
ATOM 792 N N . ALA A 1 108 ? 5.154 -8.642 -6.705 1.00 95.06 108 ALA A N 1
ATOM 793 C CA . ALA A 1 108 ? 4.891 -7.603 -5.713 1.00 95.06 108 ALA A CA 1
ATOM 794 C C . ALA A 1 108 ? 3.395 -7.480 -5.386 1.00 95.06 108 ALA A C 1
ATOM 796 O O . ALA A 1 108 ? 3.020 -7.487 -4.215 1.00 95.06 108 ALA A O 1
ATOM 797 N N . GLY A 1 109 ? 2.534 -7.412 -6.405 1.00 96.00 109 GLY A N 1
ATOM 798 C CA . GLY A 1 109 ? 1.085 -7.340 -6.231 1.00 96.00 109 GLY A CA 1
ATOM 799 C C . GLY A 1 109 ? 0.529 -8.582 -5.535 1.00 96.00 109 GLY A C 1
ATOM 800 O O . GLY A 1 109 ? -0.272 -8.458 -4.610 1.00 96.00 109 GLY A O 1
ATOM 801 N N . PHE A 1 110 ? 1.003 -9.774 -5.912 1.00 96.31 110 PHE A N 1
ATOM 802 C CA . PHE A 1 110 ? 0.634 -11.019 -5.240 1.00 96.31 110 PHE A CA 1
ATOM 803 C C . PHE A 1 110 ? 1.082 -11.029 -3.777 1.00 96.31 110 PHE A C 1
ATOM 805 O O . PHE A 1 110 ? 0.280 -11.360 -2.910 1.00 96.31 110 PHE A O 1
ATOM 812 N N . ALA A 1 111 ? 2.322 -10.628 -3.482 1.00 94.38 111 ALA A N 1
ATOM 813 C CA . ALA A 1 111 ? 2.831 -10.569 -2.114 1.00 94.38 111 ALA A CA 1
ATOM 814 C C . ALA A 1 111 ? 2.012 -9.601 -1.245 1.00 94.38 111 ALA A C 1
ATOM 816 O O . ALA A 1 111 ? 1.628 -9.949 -0.131 1.00 94.38 111 ALA A O 1
ATOM 817 N N . LEU A 1 112 ? 1.692 -8.411 -1.758 1.00 92.44 112 LEU A N 1
ATOM 818 C CA . LEU A 1 112 ? 0.874 -7.428 -1.043 1.00 92.44 112 LEU A CA 1
ATOM 819 C C . LEU A 1 112 ? -0.529 -7.957 -0.731 1.00 92.44 112 LEU A C 1
ATOM 821 O O . LEU A 1 112 ? -1.016 -7.766 0.383 1.00 92.44 112 LEU A O 1
ATOM 825 N N . TRP A 1 113 ? -1.154 -8.657 -1.678 1.00 93.56 113 TRP A N 1
ATOM 826 C CA . TRP A 1 113 ? -2.436 -9.320 -1.449 1.00 93.56 113 TRP A CA 1
ATOM 827 C C . TRP A 1 113 ? -2.322 -10.472 -0.441 1.00 93.56 113 TRP A C 1
ATOM 829 O O . TRP A 1 113 ? -3.097 -10.536 0.509 1.00 93.56 113 TRP A O 1
ATOM 839 N N . TRP A 1 114 ? -1.326 -11.346 -0.604 1.00 92.00 114 TRP A N 1
ATOM 840 C CA . TRP A 1 114 ? -1.096 -12.505 0.261 1.00 92.00 114 TRP A CA 1
ATOM 841 C C . TRP A 1 114 ? -0.863 -12.106 1.722 1.00 92.00 114 TRP A C 1
ATOM 843 O O . TRP A 1 114 ? -1.340 -12.769 2.639 1.00 92.00 114 TRP A O 1
ATOM 853 N N . PHE A 1 115 ? -0.163 -10.993 1.955 1.00 87.06 115 PHE A N 1
ATOM 854 C CA . PHE A 1 115 ? 0.044 -10.443 3.296 1.00 87.06 115 PHE A CA 1
ATOM 855 C C . PHE A 1 115 ? -1.126 -9.589 3.810 1.00 87.06 115 PHE A C 1
ATOM 857 O O . PHE A 1 115 ? -1.030 -9.050 4.912 1.00 87.06 115 PHE A O 1
ATOM 864 N N . GLY A 1 116 ? -2.215 -9.452 3.045 1.00 86.06 116 GLY A N 1
ATOM 865 C CA . GLY A 1 116 ? -3.382 -8.651 3.423 1.00 86.06 116 GLY A CA 1
ATOM 866 C C . GLY A 1 116 ? -3.107 -7.146 3.483 1.00 86.06 116 GLY A C 1
ATOM 867 O O . GLY A 1 116 ? -3.839 -6.414 4.142 1.00 86.06 116 GLY A O 1
ATOM 868 N N . LEU A 1 117 ? -2.040 -6.679 2.828 1.00 85.94 117 LEU A N 1
ATOM 869 C CA . LEU A 1 117 ? -1.673 -5.262 2.757 1.00 85.94 117 LEU A CA 1
ATOM 870 C C . LEU A 1 117 ? -2.455 -4.524 1.668 1.00 85.94 117 LEU A C 1
ATOM 872 O O . LEU A 1 117 ? -2.525 -3.297 1.694 1.00 85.94 117 LEU A O 1
ATOM 876 N N . TRP A 1 118 ? -3.011 -5.259 0.701 1.00 91.25 118 TRP A N 1
ATOM 877 C CA . TRP A 1 118 ? -3.699 -4.677 -0.442 1.00 91.25 118 TRP A CA 1
ATOM 878 C C . TRP A 1 118 ? -4.849 -5.555 -0.940 1.00 91.25 118 TRP A C 1
ATOM 880 O O . TRP A 1 118 ? -4.781 -6.784 -0.871 1.00 91.25 118 TRP A O 1
ATOM 890 N N . ALA A 1 119 ? -5.908 -4.931 -1.458 1.00 90.38 119 ALA A N 1
ATOM 891 C CA . ALA A 1 119 ? -7.044 -5.648 -2.020 1.00 90.38 119 ALA A CA 1
ATOM 892 C C . ALA A 1 119 ? -6.644 -6.378 -3.313 1.00 90.38 119 ALA A C 1
ATOM 894 O O . ALA A 1 119 ? -5.850 -5.885 -4.117 1.00 90.38 119 ALA A O 1
ATOM 895 N N . ALA A 1 120 ? -7.241 -7.549 -3.557 1.00 92.00 120 ALA A N 1
ATOM 896 C CA . ALA A 1 120 ? -6.934 -8.357 -4.742 1.00 92.00 120 ALA A CA 1
ATOM 897 C C . ALA A 1 120 ? -7.216 -7.610 -6.058 1.00 92.00 120 ALA A C 1
ATOM 899 O O . ALA A 1 120 ? -6.534 -7.826 -7.060 1.00 92.00 120 ALA A O 1
ATOM 900 N N . GLY A 1 121 ? -8.245 -6.755 -6.064 1.00 93.06 121 GLY A N 1
ATOM 901 C CA . GLY A 1 121 ? -8.609 -5.932 -7.215 1.00 93.06 121 GLY A CA 1
ATOM 902 C C . GLY A 1 121 ? -7.508 -4.939 -7.586 1.00 93.06 121 GLY A C 1
ATOM 903 O O . GLY A 1 121 ? -7.078 -4.909 -8.740 1.00 93.06 121 GLY A O 1
ATOM 904 N N . ASP A 1 122 ? -7.003 -4.199 -6.601 1.00 94.88 122 ASP A N 1
ATOM 905 C CA . ASP A 1 122 ? -5.947 -3.206 -6.802 1.00 94.88 122 ASP A CA 1
ATOM 906 C C . ASP A 1 122 ? -4.623 -3.855 -7.205 1.00 94.88 122 ASP A C 1
ATOM 908 O O . ASP A 1 122 ? -3.950 -3.371 -8.112 1.00 94.88 122 ASP A O 1
ATOM 912 N N . ALA A 1 123 ? -4.283 -4.999 -6.599 1.00 95.75 123 ALA A N 1
ATOM 913 C CA . ALA A 1 123 ? -3.099 -5.764 -6.973 1.00 95.75 123 ALA A CA 1
ATOM 914 C C . ALA A 1 123 ? -3.139 -6.179 -8.454 1.00 95.75 123 ALA A C 1
ATOM 916 O O . ALA A 1 123 ? -2.145 -6.038 -9.163 1.00 95.75 123 ALA A O 1
ATOM 917 N N . LYS A 1 124 ? -4.295 -6.641 -8.954 1.00 97.06 124 LYS A N 1
ATOM 918 C CA . LYS A 1 124 ? -4.474 -6.968 -10.379 1.00 97.06 124 LYS A CA 1
ATOM 919 C C . LYS A 1 124 ? -4.375 -5.728 -11.262 1.00 97.06 124 LYS A C 1
ATOM 921 O O . LYS A 1 124 ? -3.702 -5.775 -12.287 1.00 97.06 124 LYS A O 1
ATOM 926 N N . LEU A 1 125 ? -5.024 -4.627 -10.877 1.00 97.38 125 LEU A N 1
ATOM 927 C CA . LEU A 1 125 ? -4.949 -3.366 -11.617 1.00 97.38 125 LEU A CA 1
ATOM 928 C C . LEU A 1 125 ? -3.501 -2.870 -11.715 1.00 97.38 125 LEU A C 1
ATOM 930 O O . LEU A 1 125 ? -3.056 -2.489 -12.793 1.00 97.38 125 LEU A O 1
ATOM 934 N N . PHE A 1 126 ? -2.740 -2.950 -10.626 1.00 97.75 126 PHE A N 1
ATOM 935 C CA . PHE A 1 126 ? -1.324 -2.606 -10.603 1.00 97.75 126 PHE A CA 1
ATOM 936 C C . PHE A 1 126 ? -0.502 -3.424 -11.607 1.00 97.75 126 PHE A C 1
ATOM 938 O O . PHE A 1 126 ? 0.271 -2.846 -12.369 1.00 97.75 126 PHE A O 1
ATOM 945 N N . MET A 1 127 ? -0.714 -4.744 -11.673 1.00 97.88 127 MET A N 1
ATOM 946 C CA . MET A 1 127 ? -0.051 -5.610 -12.661 1.00 97.88 127 MET A CA 1
ATOM 947 C C . MET A 1 127 ? -0.372 -5.178 -14.096 1.00 97.88 127 MET A C 1
ATOM 949 O O . MET A 1 127 ? 0.526 -5.093 -14.931 1.00 97.88 127 MET A O 1
ATOM 953 N N . VAL A 1 128 ? -1.641 -4.865 -14.381 1.00 98.31 128 VAL A N 1
ATOM 954 C CA . VAL A 1 128 ? -2.071 -4.370 -15.698 1.00 98.31 128 VAL A CA 1
ATOM 955 C C . VAL A 1 128 ? -1.367 -3.067 -16.053 1.00 98.31 128 VAL A C 1
ATOM 957 O O . VAL A 1 128 ? -0.822 -2.944 -17.148 1.00 98.31 128 VAL A O 1
ATOM 960 N N . LEU A 1 129 ? -1.347 -2.105 -15.130 1.00 98.19 129 LEU A N 1
ATOM 961 C CA . LEU A 1 129 ? -0.707 -0.810 -15.351 1.00 98.19 129 LEU A CA 1
ATOM 962 C C . LEU A 1 129 ? 0.807 -0.946 -15.542 1.00 98.19 129 LEU A C 1
ATOM 964 O O . LEU A 1 129 ? 1.371 -0.217 -16.349 1.00 98.19 129 LEU A O 1
ATOM 968 N N . ALA A 1 130 ? 1.456 -1.894 -14.861 1.00 97.62 130 ALA A N 1
ATOM 969 C CA . ALA A 1 130 ? 2.882 -2.169 -15.028 1.00 97.62 130 ALA A CA 1
ATOM 970 C C . ALA A 1 130 ? 3.251 -2.729 -16.413 1.00 97.62 130 ALA A C 1
ATOM 972 O O . ALA A 1 130 ? 4.373 -2.512 -16.869 1.00 97.62 130 ALA A O 1
ATOM 973 N N . LEU A 1 131 ? 2.332 -3.444 -17.072 1.00 98.19 131 LEU A N 1
ATOM 974 C CA . LEU A 1 131 ? 2.516 -3.926 -18.445 1.00 98.19 131 LEU A CA 1
ATOM 975 C C . LEU A 1 131 ? 2.141 -2.869 -19.486 1.00 98.19 131 LEU A C 1
ATOM 977 O O . LEU A 1 131 ? 2.797 -2.751 -20.516 1.00 98.19 131 LEU A O 1
ATOM 981 N N . LEU A 1 132 ? 1.048 -2.147 -19.236 1.00 97.62 132 LEU A N 1
ATOM 982 C CA . LEU A 1 132 ? 0.463 -1.222 -20.196 1.00 97.62 132 LEU A CA 1
ATOM 983 C C . LEU A 1 132 ? 1.250 0.088 -20.302 1.00 97.62 132 LEU A C 1
ATOM 985 O O . LEU A 1 132 ? 1.406 0.611 -21.402 1.00 97.62 132 LEU A O 1
ATOM 989 N N . LEU A 1 133 ? 1.712 0.642 -19.178 1.00 96.75 133 LEU A N 1
ATOM 990 C CA . LEU A 1 133 ? 2.386 1.937 -19.179 1.00 96.75 133 LEU A CA 1
ATOM 991 C C . LEU A 1 133 ? 3.815 1.814 -19.739 1.00 96.75 133 LEU A C 1
ATOM 993 O O . LEU A 1 133 ? 4.586 0.974 -19.268 1.00 96.75 133 LEU A O 1
ATOM 997 N N . PRO A 1 134 ? 4.213 2.678 -20.693 1.00 94.31 134 PRO A N 1
ATOM 998 C CA . PRO A 1 134 ? 5.582 2.717 -21.195 1.00 94.31 134 PRO A CA 1
ATOM 999 C C . PRO A 1 134 ? 6.582 2.982 -20.070 1.00 94.31 134 PRO A C 1
ATOM 1001 O O . PRO A 1 134 ? 6.308 3.794 -19.182 1.00 94.31 134 PRO A O 1
ATOM 1004 N N . LEU A 1 135 ? 7.770 2.371 -20.144 1.00 92.50 135 LEU A N 1
ATOM 1005 C CA . LEU A 1 135 ? 8.821 2.544 -19.130 1.00 92.50 135 LEU A CA 1
ATOM 1006 C C . LEU A 1 135 ? 9.243 4.012 -18.938 1.00 92.50 135 LEU A C 1
ATOM 1008 O O . LEU A 1 135 ? 9.596 4.401 -17.828 1.00 92.50 135 LEU A O 1
ATOM 1012 N N . SER A 1 136 ? 9.151 4.829 -19.991 1.00 90.69 136 SER A N 1
ATOM 1013 C CA . SER A 1 136 ? 9.392 6.280 -19.977 1.00 90.69 136 SER A CA 1
ATOM 1014 C C . SER A 1 136 ? 8.448 7.056 -19.052 1.00 90.69 136 SER A C 1
ATOM 1016 O O . SER A 1 136 ? 8.806 8.129 -18.574 1.00 90.69 136 SER A O 1
ATOM 1018 N N . THR A 1 137 ? 7.267 6.504 -18.753 1.00 91.94 137 THR A N 1
ATOM 1019 C CA . THR A 1 137 ? 6.271 7.113 -17.856 1.00 91.94 137 THR A CA 1
ATOM 1020 C C . THR A 1 137 ? 6.775 7.162 -16.411 1.00 91.94 137 THR A C 1
ATOM 1022 O O . THR A 1 137 ? 6.395 8.040 -15.635 1.00 91.94 137 THR A O 1
ATOM 1025 N N . TYR A 1 138 ? 7.643 6.224 -16.026 1.00 90.19 138 TYR A N 1
ATOM 1026 C CA . TYR A 1 138 ? 8.177 6.132 -14.672 1.00 90.19 138 TYR A CA 1
ATOM 1027 C C . TYR A 1 138 ? 9.400 7.035 -14.509 1.00 90.19 138 TYR A C 1
ATOM 1029 O O . TYR A 1 138 ? 10.549 6.589 -14.501 1.00 90.19 138 TYR A O 1
ATOM 1037 N N . HIS A 1 139 ? 9.153 8.332 -14.350 1.00 80.94 139 HIS A N 1
ATOM 1038 C CA . HIS A 1 139 ? 10.220 9.276 -14.044 1.00 80.94 139 HIS A CA 1
ATOM 1039 C C . HIS A 1 139 ? 10.822 9.001 -12.664 1.00 80.94 139 HIS A C 1
ATOM 1041 O O . HIS A 1 139 ? 10.103 8.778 -11.687 1.00 80.94 139 HIS A O 1
ATOM 1047 N N . LYS A 1 140 ? 12.157 9.071 -12.587 1.00 78.06 140 LYS A N 1
ATOM 1048 C CA . LYS A 1 140 ? 12.928 8.907 -11.347 1.00 78.06 140 LYS A CA 1
ATOM 1049 C C . LYS A 1 140 ? 12.674 7.561 -10.658 1.00 78.06 140 LYS A C 1
ATOM 1051 O O . LYS A 1 140 ? 12.565 7.481 -9.433 1.00 78.06 140 LYS A O 1
ATOM 1056 N N . ALA A 1 141 ? 12.557 6.493 -11.448 1.00 76.31 141 ALA A N 1
ATOM 1057 C CA . ALA A 1 141 ? 12.456 5.158 -10.888 1.00 76.31 141 ALA A CA 1
ATOM 1058 C C . ALA A 1 141 ? 13.694 4.830 -10.056 1.00 76.31 141 ALA A C 1
ATOM 1060 O O . ALA A 1 141 ? 14.821 4.831 -10.538 1.00 76.31 141 ALA A O 1
ATOM 1061 N N . PHE A 1 142 ? 13.464 4.514 -8.788 1.00 73.56 142 PHE A N 1
ATOM 1062 C CA . PHE A 1 142 ? 14.535 4.161 -7.866 1.00 73.56 142 PHE A CA 1
ATOM 1063 C C . PHE A 1 142 ? 15.160 2.799 -8.159 1.00 73.56 142 PHE A C 1
ATOM 1065 O O . PHE A 1 142 ? 16.252 2.520 -7.679 1.00 73.56 142 PHE A O 1
ATOM 1072 N N . PHE A 1 143 ? 14.444 1.932 -8.876 1.00 80.38 143 PHE A N 1
ATOM 1073 C CA . PHE A 1 143 ? 14.891 0.589 -9.201 1.00 80.38 143 PHE A CA 1
ATOM 1074 C C . PHE A 1 143 ? 14.763 0.370 -10.715 1.00 80.38 143 PHE A C 1
ATOM 1076 O O . PHE A 1 143 ? 13.638 0.210 -11.195 1.00 80.38 143 PHE A O 1
ATOM 1083 N N . PRO A 1 144 ? 15.881 0.352 -11.470 1.00 82.12 144 PRO A N 1
ATOM 1084 C CA . PRO A 1 144 ? 15.849 0.303 -12.936 1.00 82.12 144 PRO A CA 1
ATOM 1085 C C . PRO A 1 144 ? 15.101 -0.904 -13.516 1.00 82.12 144 PRO A C 1
ATOM 1087 O O . PRO A 1 144 ? 14.493 -0.804 -14.576 1.00 82.12 144 PRO A O 1
ATOM 1090 N N . VAL A 1 145 ? 15.118 -2.041 -12.812 1.00 86.56 145 VAL A N 1
ATOM 1091 C CA . VAL A 1 145 ? 14.455 -3.283 -13.251 1.00 86.56 145 VAL A CA 1
ATOM 1092 C C . VAL A 1 145 ? 12.959 -3.298 -12.902 1.00 86.56 145 VAL A C 1
ATOM 1094 O O . VAL A 1 145 ? 12.183 -4.000 -13.545 1.00 86.56 145 VAL A O 1
ATOM 1097 N N . PHE A 1 146 ? 12.525 -2.502 -11.917 1.00 92.56 146 PHE A N 1
ATOM 1098 C CA . PHE A 1 146 ? 11.129 -2.439 -11.464 1.00 92.56 146 PHE A CA 1
ATOM 1099 C C . PHE A 1 146 ? 10.619 -0.993 -11.365 1.00 92.56 146 PHE A C 1
ATOM 1101 O O . PHE A 1 146 ? 10.262 -0.513 -10.281 1.00 92.56 146 PHE A O 1
ATOM 1108 N N . PRO A 1 147 ? 10.577 -0.260 -12.486 1.00 92.31 147 PRO A N 1
ATOM 1109 C CA . PRO A 1 147 ? 10.161 1.134 -12.482 1.00 92.31 147 PRO A CA 1
ATOM 1110 C C . PRO A 1 147 ? 8.709 1.345 -12.031 1.00 92.31 147 PRO A C 1
ATOM 1112 O O . PRO A 1 147 ? 8.403 2.372 -11.420 1.00 92.31 147 PRO A O 1
ATOM 1115 N N . SER A 1 148 ? 7.832 0.350 -12.208 1.00 95.25 148 SER A N 1
ATOM 1116 C CA . SER A 1 148 ? 6.447 0.423 -11.722 1.00 95.25 148 SER A CA 1
ATOM 1117 C C . SER A 1 148 ? 6.318 0.491 -10.193 1.00 95.25 148 SER A C 1
ATOM 1119 O O . SER A 1 148 ? 5.265 0.887 -9.693 1.00 95.25 148 SER A O 1
ATOM 1121 N N . TYR A 1 149 ? 7.394 0.252 -9.434 1.00 92.25 149 TYR A N 1
ATOM 1122 C CA . TYR A 1 149 ? 7.456 0.567 -8.003 1.00 92.25 149 TYR A CA 1
ATOM 1123 C C . TYR A 1 149 ? 7.071 2.024 -7.683 1.00 92.25 149 TYR A C 1
ATOM 1125 O O . TYR A 1 149 ? 6.460 2.285 -6.648 1.00 92.25 149 TYR A O 1
ATOM 1133 N N . VAL A 1 150 ? 7.386 2.981 -8.565 1.00 91.88 150 VAL A N 1
ATOM 1134 C CA . VAL A 1 150 ? 7.022 4.397 -8.364 1.00 91.88 150 VAL A CA 1
ATOM 1135 C C . VAL A 1 150 ? 5.506 4.573 -8.299 1.00 91.88 150 VAL A C 1
ATOM 1137 O O . VAL A 1 150 ? 5.011 5.312 -7.449 1.00 91.88 150 VAL A O 1
ATOM 1140 N N . LEU A 1 151 ? 4.767 3.864 -9.158 1.00 94.12 151 LEU A N 1
ATOM 1141 C CA . LEU A 1 151 ? 3.306 3.891 -9.157 1.00 94.12 151 LEU A CA 1
ATOM 1142 C C . LEU A 1 151 ? 2.771 3.367 -7.824 1.00 94.12 151 LEU A C 1
ATOM 1144 O O . LEU A 1 151 ? 1.971 4.040 -7.183 1.00 94.12 151 LEU A O 1
ATOM 1148 N N . LEU A 1 152 ? 3.286 2.220 -7.377 1.00 92.75 152 LEU A N 1
ATOM 1149 C CA . LEU A 1 152 ? 2.915 1.613 -6.103 1.00 92.75 152 LEU A CA 1
ATOM 1150 C C . LEU A 1 152 ? 3.140 2.570 -4.922 1.00 92.75 152 LEU A C 1
ATOM 1152 O O . LEU A 1 152 ? 2.239 2.804 -4.117 1.00 92.75 152 LEU A O 1
ATOM 1156 N N . PHE A 1 153 ? 4.343 3.140 -4.833 1.00 89.62 153 PHE A N 1
ATOM 1157 C CA . PHE A 1 153 ? 4.714 4.065 -3.767 1.00 89.62 153 PHE A CA 1
ATOM 1158 C C . PHE A 1 153 ? 3.815 5.306 -3.759 1.00 89.62 153 PHE A C 1
ATOM 1160 O O . PHE A 1 153 ? 3.295 5.686 -2.709 1.00 89.62 153 PHE A O 1
ATOM 1167 N N . ASN A 1 154 ? 3.589 5.907 -4.929 1.00 91.31 154 ASN A N 1
ATOM 1168 C CA . ASN A 1 154 ? 2.747 7.091 -5.054 1.00 91.31 154 ASN A CA 1
ATOM 1169 C C . ASN A 1 154 ? 1.293 6.790 -4.676 1.00 91.31 154 ASN A C 1
ATOM 1171 O O . ASN A 1 154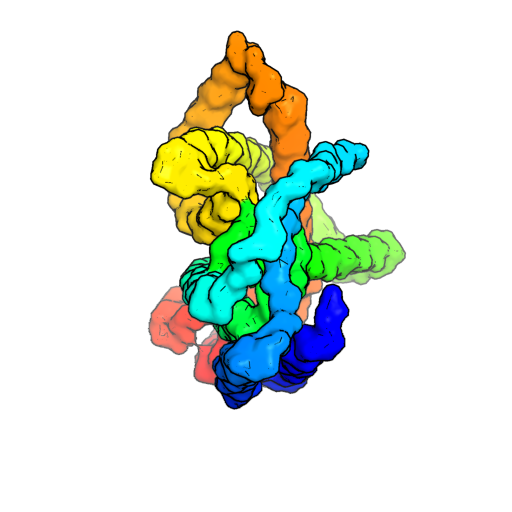 ? 0.688 7.587 -3.964 1.00 91.31 154 ASN A O 1
ATOM 1175 N N . THR A 1 155 ? 0.742 5.638 -5.072 1.00 92.38 155 THR A N 1
ATOM 1176 C CA . THR A 1 155 ? -0.614 5.228 -4.679 1.00 92.38 155 THR A CA 1
ATOM 1177 C C . THR A 1 155 ? -0.758 5.162 -3.159 1.00 92.38 155 THR A C 1
ATOM 1179 O O . THR A 1 155 ? -1.687 5.758 -2.613 1.00 92.38 155 THR A O 1
ATOM 1182 N N . PHE A 1 156 ? 0.179 4.520 -2.454 1.00 89.38 156 PHE A N 1
ATOM 1183 C CA . PHE A 1 156 ? 0.152 4.485 -0.988 1.00 89.38 156 PHE A CA 1
ATOM 1184 C C . PHE A 1 156 ? 0.333 5.871 -0.362 1.00 89.38 156 PHE A C 1
ATOM 1186 O O . PHE A 1 156 ? -0.350 6.192 0.610 1.00 89.38 156 PHE A O 1
ATOM 1193 N N . ALA A 1 157 ? 1.215 6.706 -0.916 1.00 88.06 157 ALA A N 1
ATOM 1194 C CA . ALA A 1 157 ? 1.425 8.066 -0.428 1.00 88.06 157 ALA A CA 1
ATOM 1195 C C . ALA A 1 157 ? 0.154 8.924 -0.558 1.00 88.06 157 ALA A C 1
ATOM 1197 O O . ALA A 1 157 ? -0.224 9.603 0.396 1.00 88.06 157 ALA A O 1
ATOM 1198 N N . PHE A 1 158 ? -0.542 8.855 -1.698 1.00 92.31 158 PHE A N 1
ATOM 1199 C CA . PHE A 1 158 ? -1.807 9.561 -1.909 1.00 92.31 158 PHE A CA 1
ATOM 1200 C C . PHE A 1 158 ? -2.934 9.017 -1.029 1.00 92.31 158 PHE A C 1
ATOM 1202 O O . PHE A 1 158 ? -3.687 9.810 -0.464 1.00 92.31 158 PHE A O 1
ATOM 1209 N N . ALA A 1 159 ? -3.031 7.696 -0.858 1.00 89.38 159 ALA A N 1
ATOM 1210 C CA . ALA A 1 159 ? -4.000 7.097 0.056 1.00 89.38 159 ALA A CA 1
ATOM 1211 C C . ALA A 1 159 ? -3.768 7.577 1.498 1.00 89.38 159 ALA A C 1
ATOM 1213 O O . ALA A 1 159 ? -4.700 8.033 2.160 1.00 89.38 159 ALA A O 1
ATOM 1214 N N . LEU A 1 160 ? -2.515 7.563 1.965 1.00 85.81 160 LEU A N 1
ATOM 1215 C CA . LEU A 1 160 ? -2.150 8.051 3.295 1.00 85.81 160 LEU A CA 1
ATOM 1216 C C . LEU A 1 160 ? -2.440 9.549 3.456 1.00 85.81 160 LEU A C 1
ATOM 1218 O O . LEU A 1 160 ? -2.940 9.961 4.501 1.00 85.81 160 LEU A O 1
ATOM 1222 N N . LEU A 1 161 ? -2.161 10.358 2.430 1.00 90.12 161 LEU A N 1
ATOM 1223 C CA . LEU A 1 161 ? -2.486 11.783 2.429 1.00 90.12 161 LEU A CA 1
ATOM 1224 C C . LEU A 1 161 ? -3.998 12.007 2.536 1.00 90.12 161 LEU A C 1
ATOM 1226 O O . LEU A 1 161 ? -4.427 12.832 3.336 1.00 90.12 161 LEU A O 1
ATOM 1230 N N . GLY A 1 162 ? -4.801 11.253 1.781 1.00 92.69 162 GLY A N 1
ATOM 1231 C CA . GLY A 1 162 ? -6.261 11.301 1.862 1.00 92.69 162 GLY A CA 1
ATOM 1232 C C . GLY A 1 162 ? -6.770 10.986 3.269 1.00 92.69 162 GLY A C 1
ATOM 1233 O O . GLY A 1 162 ? -7.532 11.771 3.831 1.00 92.69 162 GLY A O 1
ATOM 1234 N N . LEU A 1 163 ? -6.271 9.905 3.878 1.00 87.94 163 LEU A N 1
ATOM 1235 C CA . LEU A 1 163 ? -6.608 9.530 5.256 1.00 87.94 163 LEU A CA 1
ATOM 1236 C C . LEU A 1 163 ? -6.175 10.594 6.272 1.00 87.94 163 LEU A C 1
ATOM 1238 O O . LEU A 1 163 ? -6.914 10.896 7.207 1.00 87.94 163 LEU A O 1
ATOM 1242 N N . ALA A 1 164 ? -4.993 11.188 6.096 1.00 88.06 164 ALA A N 1
ATOM 1243 C CA . ALA A 1 164 ? -4.510 12.255 6.966 1.00 88.06 164 ALA A CA 1
ATOM 1244 C C . ALA A 1 164 ? -5.385 13.512 6.856 1.00 88.06 164 ALA A C 1
ATOM 1246 O O . ALA A 1 164 ? -5.750 14.091 7.878 1.00 88.06 164 ALA A O 1
ATOM 1247 N N . VAL A 1 165 ? -5.765 13.914 5.639 1.00 93.44 165 VAL A N 1
ATOM 1248 C CA . VAL A 1 165 ? -6.669 15.050 5.399 1.00 93.44 165 VAL A CA 1
ATOM 1249 C C . VAL A 1 165 ? -8.044 14.785 6.006 1.00 93.44 165 VAL A C 1
ATOM 1251 O O . VAL A 1 165 ? -8.577 15.651 6.700 1.00 93.44 165 VAL A O 1
ATOM 1254 N N . GLU A 1 166 ? -8.604 13.593 5.800 1.00 91.19 166 GLU A N 1
ATOM 1255 C CA . GLU A 1 166 ? -9.880 13.198 6.395 1.00 91.19 166 GLU A CA 1
ATOM 1256 C C . GLU A 1 166 ? -9.817 13.237 7.925 1.00 91.19 166 GLU A C 1
ATOM 1258 O O . GLU A 1 166 ? -10.689 13.826 8.569 1.00 91.19 166 GLU A O 1
ATOM 1263 N N . PHE A 1 167 ? -8.766 12.663 8.509 1.00 87.75 167 PHE A N 1
ATOM 1264 C CA . PHE A 1 167 ? -8.545 12.672 9.949 1.00 87.75 167 PHE A CA 1
ATOM 1265 C C . PHE A 1 167 ? -8.463 14.100 10.498 1.00 87.75 167 PHE A C 1
ATOM 1267 O O . PHE A 1 167 ? -9.154 14.427 11.462 1.00 87.75 167 PHE A O 1
ATOM 1274 N N . ILE A 1 168 ? -7.681 14.971 9.856 1.00 90.62 168 ILE A N 1
ATOM 1275 C CA . ILE A 1 168 ? -7.545 16.381 10.238 1.00 90.62 168 ILE A CA 1
ATOM 1276 C C . ILE A 1 168 ? -8.899 17.096 10.158 1.00 90.62 168 ILE A C 1
ATOM 1278 O O . ILE A 1 168 ? -9.286 17.792 11.098 1.00 90.62 168 ILE A O 1
ATOM 1282 N N . PHE A 1 169 ? -9.648 16.911 9.068 1.00 92.75 169 PHE A N 1
ATOM 1283 C CA . PHE A 1 169 ? -10.959 17.532 8.893 1.00 92.75 169 PHE A CA 1
ATOM 1284 C C . PHE A 1 169 ? -11.954 17.081 9.967 1.00 92.75 169 PHE A C 1
ATOM 1286 O O . PHE A 1 169 ? -12.619 17.914 10.589 1.00 92.75 169 PHE A O 1
ATOM 1293 N N . ARG A 1 170 ? -12.037 15.769 10.223 1.00 86.62 170 ARG A N 1
ATOM 1294 C CA . ARG A 1 170 ? -12.906 15.210 11.266 1.00 86.62 170 ARG A CA 1
ATOM 1295 C C . ARG A 1 170 ? -12.504 15.720 12.655 1.00 86.62 170 ARG A C 1
ATOM 1297 O O . ARG A 1 170 ? -13.373 16.138 13.417 1.00 86.62 170 ARG A O 1
ATOM 1304 N N . PHE A 1 171 ? -11.205 15.771 12.948 1.00 87.19 171 PHE A N 1
ATOM 1305 C CA . PHE A 1 171 ? -10.674 16.299 14.204 1.00 87.19 171 PHE A CA 1
ATOM 1306 C C . PHE A 1 171 ? -11.045 17.776 14.414 1.00 87.19 171 PHE A C 1
ATOM 1308 O O . PHE A 1 171 ? -11.585 18.139 15.458 1.00 87.19 171 PHE A O 1
ATOM 1315 N N . PHE A 1 172 ? -10.846 18.637 13.409 1.00 91.62 172 PHE A N 1
ATOM 1316 C CA . PHE A 1 172 ? -11.232 20.049 13.505 1.00 91.62 172 PHE A CA 1
ATOM 1317 C C . PHE A 1 172 ? -12.744 20.242 13.631 1.00 91.62 172 PHE A C 1
ATOM 1319 O O . PHE A 1 172 ? -13.193 21.054 14.441 1.00 91.62 172 PHE A O 1
ATOM 1326 N N . ARG A 1 173 ? -13.547 19.478 12.882 1.00 90.19 173 ARG A N 1
ATOM 1327 C CA . ARG A 1 173 ? -15.009 19.501 13.020 1.00 90.19 173 ARG A CA 1
ATOM 1328 C C . ARG A 1 173 ? -15.428 19.192 14.459 1.00 90.19 173 ARG A C 1
ATOM 1330 O O . ARG A 1 173 ? -16.289 19.885 15.001 1.00 90.19 173 ARG A O 1
ATOM 1337 N N . GLN A 1 174 ? -14.794 18.196 15.071 1.00 85.94 174 GLN A N 1
ATOM 1338 C CA . GLN A 1 174 ? -15.064 17.789 16.445 1.00 85.94 174 GLN A CA 1
ATOM 1339 C C . GLN A 1 174 ? -14.662 18.858 17.468 1.00 85.94 174 GLN A C 1
ATOM 1341 O O . GLN A 1 174 ? -15.379 19.060 18.444 1.00 85.94 174 GLN A O 1
ATOM 1346 N N . LEU A 1 175 ? -13.561 19.581 17.243 1.00 88.50 175 LEU A N 1
ATOM 1347 C CA . LEU A 1 175 ? -13.163 20.691 18.115 1.00 88.50 175 LEU A CA 1
ATOM 1348 C C . LEU A 1 175 ? -14.177 21.847 18.101 1.00 88.50 175 LEU A C 1
ATOM 1350 O O . LEU A 1 175 ? -14.374 22.491 19.128 1.00 88.50 175 LEU A O 1
ATOM 1354 N N . ILE A 1 176 ? -14.826 22.109 16.961 1.00 94.50 176 ILE A N 1
ATOM 1355 C CA . ILE A 1 176 ? -15.730 23.260 16.799 1.00 94.50 176 ILE A CA 1
ATOM 1356 C C . ILE A 1 176 ? -17.167 22.923 17.228 1.00 94.50 176 ILE A C 1
ATOM 1358 O O . ILE A 1 176 ? -17.826 23.743 17.868 1.00 94.50 176 ILE A O 1
ATOM 1362 N N . LYS A 1 177 ? -17.687 21.741 16.866 1.00 91.94 177 LYS A N 1
ATOM 1363 C CA . LYS A 1 177 ? -19.071 21.326 17.168 1.00 91.94 177 LYS A CA 1
ATOM 1364 C C . LYS A 1 177 ? -19.134 19.856 17.601 1.00 91.94 177 LYS A C 1
ATOM 1366 O O . LYS A 1 177 ? -19.642 19.032 16.839 1.00 91.94 177 LYS A O 1
ATOM 1371 N N . PRO A 1 178 ? -18.649 19.522 18.808 1.00 87.81 178 PRO A N 1
ATOM 1372 C CA . PRO A 1 178 ? -18.718 18.157 19.307 1.00 87.81 178 PRO A CA 1
ATOM 1373 C C . PRO A 1 178 ? -20.169 17.779 19.615 1.00 87.81 178 PRO A C 1
ATOM 1375 O O . PRO A 1 178 ? -20.868 18.484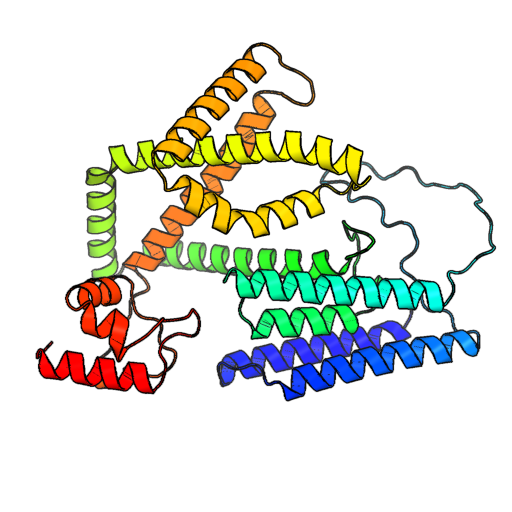 20.349 1.00 87.81 178 PRO A O 1
ATOM 1378 N N . THR A 1 179 ? -20.619 16.648 19.084 1.00 88.62 179 THR A N 1
ATOM 1379 C CA . THR A 1 179 ? -21.906 16.045 19.457 1.00 88.62 179 THR A CA 1
ATOM 1380 C C . THR A 1 179 ? -21.860 15.518 20.899 1.00 88.62 179 THR A C 1
ATOM 1382 O O . THR A 1 179 ? -20.791 15.210 21.429 1.00 88.62 179 THR A O 1
ATOM 1385 N N . GLU A 1 180 ? -23.007 15.393 21.577 1.00 89.06 180 GLU A N 1
ATOM 1386 C CA . GLU A 1 180 ? -23.046 14.883 22.965 1.00 89.06 180 GLU A CA 1
ATOM 1387 C C . GLU A 1 180 ? -22.475 13.459 23.092 1.00 89.06 180 GLU A C 1
ATOM 1389 O O . GLU A 1 180 ? -21.794 13.132 24.071 1.00 89.06 180 GLU A O 1
ATOM 1394 N N . HIS A 1 181 ? -22.678 12.629 22.064 1.00 84.69 181 HIS A N 1
ATOM 1395 C CA . HIS A 1 181 ? -22.077 11.301 22.006 1.00 84.69 181 HIS A CA 1
ATOM 1396 C C . HIS A 1 181 ? -20.549 11.386 21.908 1.00 84.69 181 HIS A C 1
ATOM 1398 O O . HIS A 1 181 ? -19.852 10.751 22.695 1.00 84.69 181 HIS A O 1
ATOM 1404 N N . GLU A 1 182 ? -20.020 12.248 21.032 1.00 84.31 182 GLU A N 1
ATOM 1405 C CA . GLU A 1 182 ? -18.575 12.455 20.883 1.00 84.31 182 GLU A CA 1
ATOM 1406 C C . GLU A 1 182 ? -17.917 12.991 22.159 1.00 84.31 182 GLU A C 1
ATOM 1408 O O . GLU A 1 182 ? -16.798 12.596 22.481 1.00 84.31 182 GLU A O 1
ATOM 1413 N N . LYS A 1 183 ? -18.598 13.866 22.911 1.00 87.75 183 LYS A N 1
ATOM 1414 C CA . LYS A 1 183 ? -18.092 14.364 24.201 1.00 87.75 183 LYS A CA 1
ATOM 1415 C C . LYS A 1 183 ? -17.942 13.237 25.213 1.00 87.75 183 LYS A C 1
ATOM 1417 O O . LYS A 1 183 ? -16.920 13.161 25.894 1.00 87.75 183 LYS A O 1
ATOM 1422 N N . THR A 1 184 ? -18.958 12.382 25.326 1.00 88.31 184 THR A N 1
ATOM 1423 C CA . THR A 1 184 ? -18.931 11.227 26.234 1.00 88.31 184 THR A CA 1
ATOM 1424 C C . THR A 1 184 ? -17.827 10.264 25.822 1.00 88.31 184 THR A C 1
ATOM 1426 O O . THR A 1 184 ? -16.982 9.911 26.640 1.00 88.31 184 THR A O 1
ATOM 1429 N N . ALA A 1 185 ? -17.743 9.962 24.530 1.00 84.44 185 ALA A N 1
ATOM 1430 C CA . ALA A 1 185 ? -16.743 9.063 23.985 1.00 84.44 185 ALA A CA 1
ATOM 1431 C C . ALA A 1 185 ? -15.308 9.602 24.156 1.00 84.44 185 ALA A C 1
ATOM 1433 O O . ALA A 1 185 ? -14.390 8.858 24.488 1.00 84.44 185 ALA A O 1
ATOM 1434 N N . MET A 1 186 ? -15.106 10.917 24.032 1.00 85.19 186 MET A N 1
ATOM 1435 C CA . MET A 1 186 ? -13.817 11.556 24.306 1.00 85.19 186 MET A CA 1
ATOM 1436 C C . MET A 1 186 ? -13.457 11.538 25.798 1.00 85.19 186 MET A C 1
ATOM 1438 O O . MET A 1 186 ? -12.293 11.344 26.147 1.00 85.19 186 MET A O 1
ATOM 1442 N N . LYS A 1 187 ? -14.434 11.695 26.701 1.00 89.81 187 LYS A N 1
ATOM 1443 C CA . LYS A 1 187 ? -14.207 11.524 28.147 1.00 89.81 187 LYS A CA 1
ATOM 1444 C C . LYS A 1 187 ? -13.821 10.085 28.480 1.00 89.81 187 LYS A C 1
ATOM 1446 O O . LYS A 1 187 ? -12.866 9.883 29.228 1.00 89.81 187 LYS A O 1
ATOM 1451 N N . GLU A 1 188 ? -14.514 9.109 27.898 1.00 87.12 188 GLU A N 1
ATOM 1452 C CA . GLU A 1 188 ? -14.184 7.688 28.026 1.00 87.12 188 GLU A CA 1
ATOM 1453 C C . GLU A 1 188 ? -12.771 7.411 27.503 1.00 87.12 188 GLU A C 1
ATOM 1455 O O . GLU A 1 188 ? -11.954 6.866 28.244 1.00 87.12 188 GLU A O 1
ATOM 1460 N N . ALA A 1 189 ? -12.428 7.899 26.307 1.00 85.06 189 ALA A N 1
ATOM 1461 C CA . ALA A 1 189 ? -11.087 7.797 25.732 1.00 85.06 189 ALA A CA 1
ATOM 1462 C C . ALA A 1 189 ? -10.009 8.366 26.661 1.00 85.06 189 ALA A C 1
ATOM 1464 O O . ALA A 1 189 ? -9.016 7.704 26.954 1.00 85.06 189 ALA A O 1
ATOM 1465 N N . LEU A 1 190 ? -10.211 9.584 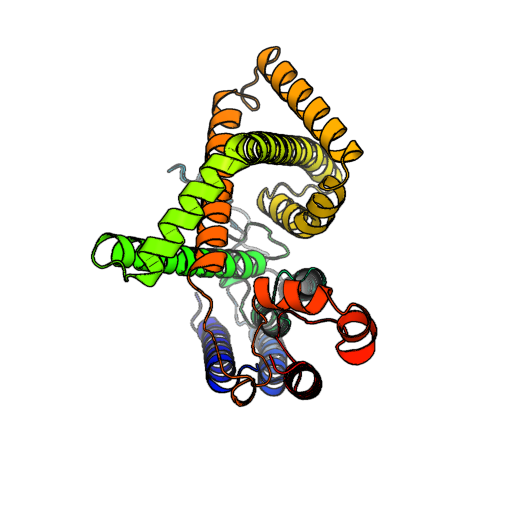27.171 1.00 89.25 190 LEU A N 1
ATOM 1466 C CA . LEU A 1 190 ? -9.276 10.239 28.085 1.00 89.25 190 LEU A CA 1
ATOM 1467 C C . LEU A 1 190 ? -9.144 9.480 29.406 1.00 89.25 190 LEU A C 1
ATOM 1469 O O . LEU A 1 190 ? -8.043 9.376 29.948 1.00 89.25 190 LEU A O 1
ATOM 1473 N N . SER A 1 191 ? -10.247 8.949 29.936 1.00 91.69 191 SER A N 1
ATOM 1474 C CA . SER A 1 191 ? -10.224 8.124 31.146 1.00 91.69 191 SER A CA 1
ATOM 1475 C C . SER A 1 191 ? -9.466 6.814 30.917 1.00 91.69 191 SER A C 1
ATOM 1477 O O . SER A 1 191 ? -8.629 6.442 31.740 1.00 91.69 191 SER A O 1
ATOM 1479 N N . TRP A 1 192 ? -9.660 6.182 29.757 1.00 86.81 192 TRP A N 1
ATOM 1480 C CA . TRP A 1 192 ? -8.974 4.961 29.357 1.00 86.81 192 TRP A CA 1
ATOM 1481 C C . TRP A 1 192 ? -7.471 5.197 29.177 1.00 86.81 192 TRP A C 1
ATOM 1483 O O . TRP A 1 192 ? -6.671 4.452 29.740 1.00 86.81 192 TRP A O 1
ATOM 1493 N N . ILE A 1 193 ? -7.084 6.282 28.496 1.00 87.00 193 ILE A N 1
ATOM 1494 C CA . ILE A 1 193 ? -5.691 6.733 28.350 1.00 87.00 193 ILE A CA 1
ATOM 1495 C C . ILE A 1 193 ? -5.058 6.936 29.734 1.00 87.00 193 ILE A C 1
ATOM 1497 O O . ILE A 1 193 ? -3.958 6.457 30.000 1.00 87.00 193 ILE A O 1
ATOM 1501 N N . LYS A 1 194 ? -5.749 7.612 30.658 1.00 92.31 194 LYS A N 1
ATOM 1502 C CA . LYS A 1 194 ? -5.236 7.823 32.022 1.00 92.31 194 LYS A CA 1
ATOM 1503 C C . LYS A 1 194 ? -5.056 6.508 32.783 1.00 92.31 194 LYS A C 1
ATOM 1505 O O . LYS A 1 194 ? -4.038 6.354 33.459 1.00 92.31 194 LYS A O 1
ATOM 1510 N N . ALA A 1 195 ? -6.005 5.581 32.656 1.00 93.31 195 ALA A N 1
ATOM 1511 C CA . ALA A 1 195 ? -5.952 4.269 33.295 1.00 93.31 195 ALA A CA 1
ATOM 1512 C C . ALA A 1 195 ? -4.814 3.392 32.740 1.00 93.31 195 ALA A C 1
ATOM 1514 O O . ALA A 1 195 ? -4.129 2.727 33.510 1.00 93.31 195 ALA A O 1
ATOM 1515 N N . HIS A 1 196 ? -4.542 3.462 31.433 1.00 88.56 196 HIS A N 1
ATOM 1516 C CA . HIS A 1 196 ? -3.553 2.618 30.747 1.00 88.56 196 HIS A CA 1
ATOM 1517 C C . HIS A 1 196 ? -2.238 3.351 30.435 1.00 88.56 196 HIS A C 1
ATOM 1519 O O . HIS A 1 196 ? -1.456 2.909 29.594 1.00 88.56 196 HIS A O 1
ATOM 1525 N N . LYS A 1 197 ? -1.943 4.475 31.109 1.00 88.38 197 LYS A N 1
ATOM 1526 C CA . LYS A 1 197 ? -0.741 5.285 30.829 1.00 88.38 197 LYS A CA 1
ATOM 1527 C C . LYS A 1 197 ? 0.562 4.485 30.908 1.00 88.38 197 LYS A C 1
ATOM 1529 O O . LYS A 1 197 ? 1.444 4.687 30.083 1.00 88.38 197 LYS A O 1
ATOM 1534 N N . GLY A 1 198 ? 0.674 3.564 31.868 1.00 78.94 198 GLY A N 1
ATOM 1535 C CA . GLY A 1 198 ? 1.863 2.723 32.034 1.00 78.94 198 GLY A CA 1
ATOM 1536 C C . GLY A 1 198 ? 2.047 1.750 30.871 1.00 78.94 198 GLY A C 1
ATOM 1537 O O . GLY A 1 198 ? 3.146 1.629 30.338 1.00 78.94 198 GLY A O 1
ATOM 1538 N N . GLU A 1 199 ? 0.958 1.123 30.425 1.00 76.62 199 GLU A N 1
ATOM 1539 C CA . GLU A 1 199 ? 0.961 0.220 29.272 1.00 76.62 199 GLU A CA 1
ATOM 1540 C C . GLU A 1 199 ? 1.258 0.962 27.971 1.00 76.62 199 GLU A C 1
ATOM 1542 O O . GLU A 1 199 ? 2.013 0.460 27.145 1.00 76.62 199 GLU A O 1
ATOM 1547 N N . MET A 1 200 ? 0.735 2.179 27.804 1.00 77.25 200 MET A N 1
ATOM 1548 C CA . MET A 1 200 ? 1.055 3.016 26.648 1.00 77.25 200 MET A CA 1
ATOM 1549 C C . MET A 1 200 ? 2.515 3.460 26.645 1.00 77.25 200 MET A C 1
ATOM 1551 O O . MET A 1 200 ? 3.137 3.432 25.591 1.00 77.25 200 MET A O 1
ATOM 1555 N N . VAL A 1 201 ? 3.086 3.831 27.796 1.00 75.62 201 VAL A N 1
ATOM 1556 C CA . VAL A 1 201 ? 4.516 4.166 27.903 1.00 75.62 201 VAL A CA 1
ATOM 1557 C C . VAL A 1 201 ? 5.375 2.939 27.590 1.00 75.62 201 VAL A C 1
ATOM 1559 O O . VAL A 1 201 ? 6.325 3.035 26.816 1.00 75.62 201 VAL A O 1
ATOM 1562 N N . LEU A 1 202 ? 5.022 1.767 28.120 1.00 73.38 202 LEU A N 1
ATOM 1563 C CA . LEU A 1 202 ? 5.714 0.518 27.802 1.00 73.38 202 LEU A CA 1
ATOM 1564 C C . LEU A 1 202 ? 5.591 0.165 26.312 1.00 73.38 202 LEU A C 1
ATOM 1566 O O . LEU A 1 202 ? 6.585 -0.188 25.684 1.00 73.38 202 LEU A O 1
ATOM 1570 N N . GLY A 1 203 ? 4.394 0.296 25.737 1.00 72.75 203 GLY A N 1
ATOM 1571 C CA . GLY A 1 203 ? 4.129 0.083 24.316 1.00 72.75 203 GLY A CA 1
ATOM 1572 C C . GLY A 1 203 ? 4.895 1.066 23.433 1.00 72.75 203 GLY A C 1
ATOM 1573 O O . GLY A 1 203 ? 5.471 0.668 22.426 1.00 72.75 203 GLY A O 1
ATOM 1574 N N . PHE A 1 204 ? 4.989 2.326 23.851 1.00 74.88 204 PHE A N 1
ATOM 1575 C CA . PHE A 1 204 ? 5.805 3.348 23.206 1.00 74.88 204 PHE A CA 1
ATOM 1576 C C . PHE A 1 204 ? 7.280 2.944 23.181 1.00 74.88 204 PHE A C 1
ATOM 1578 O O . PHE A 1 204 ? 7.886 2.953 22.113 1.00 74.88 204 PHE A O 1
ATOM 1585 N N . PHE A 1 205 ? 7.851 2.533 24.319 1.00 74.75 205 PHE A N 1
ATOM 1586 C CA . PHE A 1 205 ? 9.243 2.076 24.368 1.00 74.75 205 PHE A CA 1
ATOM 1587 C C . PHE A 1 205 ? 9.455 0.807 23.549 1.00 74.75 205 PHE A C 1
ATOM 1589 O O . PHE A 1 205 ? 10.444 0.710 22.827 1.00 74.75 205 PHE A O 1
ATOM 1596 N N . ALA A 1 206 ? 8.517 -0.140 23.606 1.00 69.94 206 ALA A N 1
ATOM 1597 C CA . ALA A 1 206 ? 8.554 -1.333 22.776 1.00 69.94 206 ALA A CA 1
ATOM 1598 C C . ALA A 1 206 ? 8.658 -0.940 21.301 1.00 69.94 206 ALA A C 1
ATOM 1600 O O . ALA A 1 206 ? 9.634 -1.311 20.655 1.00 69.94 206 ALA A O 1
ATOM 1601 N N . ILE A 1 207 ? 7.724 -0.121 20.803 1.00 71.50 207 ILE A N 1
ATOM 1602 C CA . ILE A 1 207 ? 7.691 0.348 19.415 1.00 71.50 207 ILE A CA 1
ATOM 1603 C C . ILE A 1 207 ? 8.952 1.141 19.053 1.00 71.50 207 ILE A C 1
ATOM 1605 O O . ILE A 1 207 ? 9.541 0.893 18.005 1.00 71.50 207 ILE A O 1
ATOM 1609 N N . PHE A 1 208 ? 9.413 2.038 19.923 1.00 74.75 208 PHE A N 1
ATOM 1610 C CA . PHE A 1 208 ? 10.681 2.750 19.759 1.00 74.75 208 PHE A CA 1
ATOM 1611 C C . PHE A 1 208 ? 11.834 1.775 19.486 1.00 74.75 208 PHE A C 1
ATOM 1613 O O . PHE A 1 208 ? 12.553 1.923 18.497 1.00 74.75 208 PHE A O 1
ATOM 1620 N N . PHE A 1 209 ? 11.972 0.737 20.312 1.00 73.25 209 PHE A N 1
ATOM 1621 C CA . PHE A 1 209 ? 13.012 -0.268 20.134 1.00 73.25 209 PHE A CA 1
ATOM 1622 C C . PHE A 1 209 ? 12.789 -1.108 18.875 1.00 73.25 209 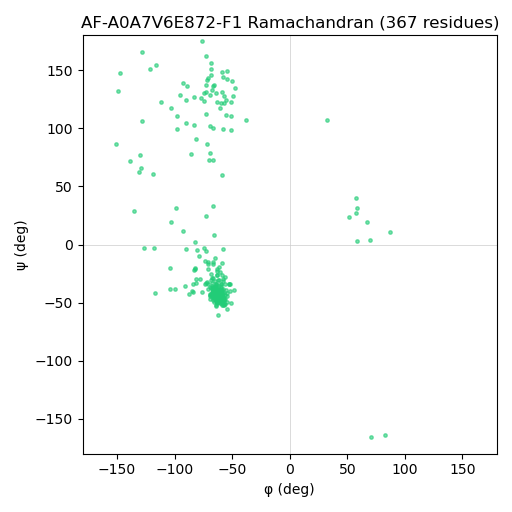PHE A C 1
ATOM 1624 O O . PHE A 1 209 ? 13.764 -1.444 18.213 1.00 73.25 209 PHE A O 1
ATOM 1631 N N . ILE A 1 210 ? 11.539 -1.372 18.473 1.00 73.06 210 ILE A N 1
ATOM 1632 C CA . ILE A 1 210 ? 11.244 -1.989 17.169 1.00 73.06 210 ILE A CA 1
ATOM 1633 C C . ILE A 1 210 ? 11.818 -1.140 16.036 1.00 73.06 210 ILE A C 1
ATOM 1635 O O . ILE A 1 210 ? 12.483 -1.670 15.155 1.00 73.06 210 ILE A O 1
ATOM 1639 N N . PHE A 1 211 ? 11.594 0.172 16.045 1.00 75.06 211 PHE A N 1
ATOM 1640 C CA . PHE A 1 211 ? 12.089 1.048 14.984 1.00 75.06 211 PHE A CA 1
ATOM 1641 C C . PHE A 1 211 ? 13.612 1.148 14.965 1.00 75.06 211 PHE A C 1
ATOM 1643 O O . PHE A 1 211 ? 14.207 1.129 13.885 1.00 75.06 211 PHE A O 1
ATOM 1650 N N . VAL A 1 212 ? 14.250 1.206 16.137 1.00 77.00 212 VAL A N 1
ATOM 1651 C CA . VAL A 1 212 ? 15.713 1.130 16.240 1.00 77.00 212 VAL A CA 1
ATOM 1652 C C . VAL A 1 212 ? 16.205 -0.198 15.669 1.00 77.00 212 VAL A C 1
ATOM 1654 O O . VAL A 1 212 ? 17.063 -0.185 14.794 1.00 77.00 212 VAL A O 1
ATOM 1657 N N . ALA A 1 213 ? 15.603 -1.321 16.059 1.00 74.94 213 ALA A N 1
ATOM 1658 C CA . ALA A 1 213 ? 15.948 -2.639 15.543 1.00 74.94 213 ALA A CA 1
ATOM 1659 C C . ALA A 1 213 ? 15.743 -2.753 14.033 1.00 74.94 213 ALA A C 1
ATOM 1661 O O . ALA A 1 213 ? 16.617 -3.266 13.348 1.00 74.94 213 ALA A O 1
ATOM 1662 N N . ILE A 1 214 ? 14.634 -2.240 13.492 1.00 74.88 214 ILE A N 1
ATOM 1663 C CA . ILE A 1 214 ? 14.380 -2.200 12.047 1.00 74.88 214 ILE A CA 1
ATOM 1664 C C . ILE A 1 214 ? 15.445 -1.356 11.356 1.00 74.88 214 ILE A C 1
ATOM 1666 O O . ILE A 1 214 ? 15.905 -1.738 10.288 1.00 74.88 214 ILE A O 1
ATOM 1670 N N . LYS A 1 215 ? 15.875 -0.231 11.938 1.00 76.88 215 LYS A N 1
ATOM 1671 C CA . LYS A 1 215 ? 16.947 0.596 11.373 1.00 76.88 215 LYS A CA 1
ATOM 1672 C C . LYS A 1 215 ? 18.296 -0.121 11.414 1.00 76.88 215 LYS A C 1
ATOM 1674 O O . LYS A 1 215 ? 19.005 -0.093 10.413 1.00 76.88 215 LYS A O 1
ATOM 1679 N N . THR A 1 216 ? 18.640 -0.761 12.528 1.00 76.31 216 THR A N 1
ATOM 1680 C CA . THR A 1 216 ? 19.873 -1.544 12.676 1.00 76.31 216 THR A CA 1
ATOM 1681 C C . THR A 1 216 ? 19.872 -2.721 11.712 1.00 76.31 216 THR A C 1
ATOM 1683 O O . THR A 1 216 ? 20.805 -2.869 10.930 1.00 76.31 216 THR A O 1
ATOM 1686 N N . LEU A 1 217 ? 18.786 -3.495 11.687 1.00 76.38 217 LEU A N 1
ATOM 1687 C CA . LEU A 1 217 ? 18.581 -4.579 10.738 1.00 76.38 217 LEU A CA 1
ATOM 1688 C C . LEU A 1 217 ? 18.678 -4.041 9.319 1.00 76.38 217 LEU A C 1
ATOM 1690 O O . LEU A 1 217 ? 19.409 -4.596 8.520 1.00 76.38 217 LEU A O 1
ATOM 1694 N N . ARG A 1 218 ? 18.025 -2.925 9.000 1.00 75.94 218 ARG A N 1
ATOM 1695 C CA . ARG A 1 218 ? 18.114 -2.299 7.683 1.00 75.94 218 ARG A CA 1
ATOM 1696 C C . ARG A 1 218 ? 19.541 -1.913 7.330 1.00 75.94 218 ARG A C 1
ATOM 1698 O O . ARG A 1 218 ? 19.911 -2.088 6.181 1.00 75.94 218 ARG A O 1
ATOM 1705 N N . MET A 1 219 ? 20.311 -1.361 8.259 1.00 77.06 219 MET A N 1
ATOM 1706 C CA . MET A 1 219 ? 21.699 -0.981 8.018 1.00 77.06 219 MET A CA 1
ATOM 1707 C C . MET A 1 219 ? 22.542 -2.219 7.706 1.00 77.06 219 MET A C 1
ATOM 1709 O O . MET A 1 219 ? 23.117 -2.298 6.628 1.00 77.06 219 MET A O 1
ATOM 1713 N N . VAL A 1 220 ? 22.484 -3.233 8.572 1.00 79.25 220 VAL A N 1
ATOM 1714 C CA . VAL A 1 220 ? 23.202 -4.505 8.393 1.00 79.25 220 VAL A CA 1
ATOM 1715 C C . VAL A 1 220 ? 22.773 -5.214 7.106 1.00 79.25 220 VAL A C 1
ATOM 1717 O O . VAL A 1 220 ? 23.606 -5.664 6.326 1.00 79.25 220 VAL A O 1
ATOM 1720 N N . THR A 1 221 ? 21.465 -5.289 6.855 1.00 77.50 221 THR A N 1
ATOM 1721 C CA . THR A 1 221 ? 20.906 -5.964 5.677 1.00 77.50 221 THR A CA 1
ATOM 1722 C C . THR A 1 221 ? 21.192 -5.170 4.409 1.00 77.50 221 THR A C 1
ATOM 1724 O O . THR A 1 221 ? 21.413 -5.773 3.372 1.00 77.50 221 THR A O 1
ATOM 1727 N N . ARG A 1 222 ? 21.213 -3.832 4.460 1.00 77.88 222 ARG A N 1
ATOM 1728 C CA . ARG A 1 222 ? 21.610 -2.996 3.322 1.00 77.88 222 ARG A CA 1
ATOM 1729 C C . ARG A 1 222 ? 23.055 -3.270 2.955 1.00 77.88 222 ARG A C 1
ATOM 1731 O O . ARG A 1 222 ? 23.313 -3.448 1.776 1.00 77.88 222 ARG A O 1
ATOM 1738 N N . ASP A 1 223 ? 23.956 -3.318 3.926 1.00 79.25 223 ASP A N 1
ATOM 1739 C CA . ASP A 1 223 ? 25.368 -3.571 3.649 1.00 79.25 223 ASP A CA 1
ATOM 1740 C C . ASP A 1 223 ? 25.550 -4.999 3.105 1.00 79.25 223 ASP A C 1
ATOM 1742 O O . ASP A 1 223 ? 26.191 -5.192 2.077 1.00 79.25 223 ASP A O 1
ATOM 1746 N N . ALA A 1 224 ? 24.869 -5.991 3.691 1.00 81.38 224 ALA A N 1
ATOM 1747 C CA . ALA A 1 224 ? 24.879 -7.368 3.193 1.00 81.38 224 ALA A CA 1
ATOM 1748 C C . ALA A 1 224 ? 24.287 -7.508 1.774 1.00 81.38 224 ALA A C 1
ATOM 1750 O O . ALA A 1 224 ? 24.894 -8.140 0.913 1.00 81.38 224 ALA A O 1
ATOM 1751 N N . ILE A 1 225 ? 23.122 -6.903 1.508 1.00 77.56 225 ILE A N 1
ATOM 1752 C CA . ILE A 1 225 ? 22.456 -6.931 0.195 1.00 77.56 225 ILE A CA 1
ATOM 1753 C C . ILE A 1 225 ? 23.258 -6.142 -0.836 1.00 77.56 225 ILE A C 1
ATOM 1755 O O . ILE A 1 225 ? 23.402 -6.609 -1.959 1.00 77.56 225 ILE A O 1
ATOM 1759 N N . SER A 1 226 ? 23.783 -4.969 -0.480 1.00 76.94 226 SER A N 1
ATOM 1760 C CA . SER A 1 226 ? 24.611 -4.161 -1.378 1.00 76.94 226 SER A CA 1
ATOM 1761 C C . SER A 1 226 ? 25.864 -4.928 -1.783 1.00 76.94 226 SER A C 1
ATOM 1763 O O . SER A 1 226 ? 26.238 -4.884 -2.947 1.00 76.94 226 SER A O 1
ATOM 1765 N N . ASN A 1 227 ? 26.471 -5.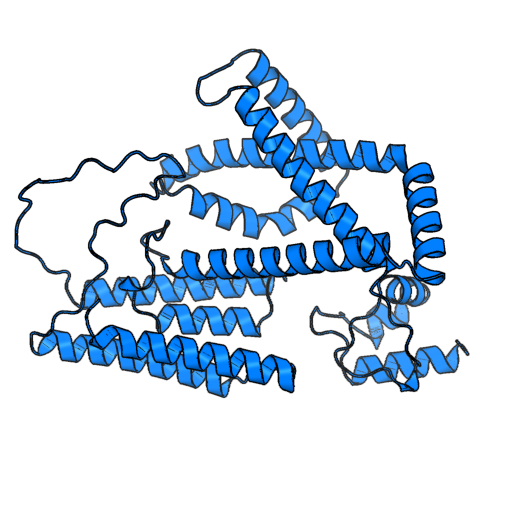671 -0.854 1.00 81.94 227 ASN A N 1
ATOM 1766 C CA . ASN A 1 227 ? 27.640 -6.495 -1.146 1.00 81.94 227 ASN A CA 1
ATOM 1767 C C . ASN A 1 227 ? 27.296 -7.738 -1.983 1.00 81.94 227 ASN A C 1
ATOM 1769 O O . ASN A 1 227 ? 28.125 -8.179 -2.771 1.00 81.94 227 ASN A O 1
ATOM 1773 N N . MET A 1 228 ? 26.099 -8.316 -1.817 1.00 81.81 228 MET A N 1
ATOM 1774 C CA . MET A 1 228 ? 25.717 -9.565 -2.491 1.00 81.81 228 MET A CA 1
ATOM 1775 C C . MET A 1 228 ? 25.035 -9.360 -3.852 1.00 81.81 228 MET A C 1
ATOM 1777 O O . MET A 1 228 ? 25.210 -10.179 -4.747 1.00 81.81 228 MET A O 1
ATOM 1781 N N . LEU A 1 229 ? 24.225 -8.309 -4.000 1.00 75.44 229 LEU A N 1
ATOM 1782 C CA . LEU A 1 229 ? 23.351 -8.089 -5.160 1.00 75.44 229 LEU A CA 1
ATOM 1783 C C . LEU A 1 229 ? 23.686 -6.813 -5.951 1.00 75.44 229 LEU A C 1
ATOM 1785 O O . LEU A 1 229 ? 23.010 -6.540 -6.938 1.00 75.44 229 LEU A O 1
ATOM 1789 N N . ASP A 1 230 ? 24.662 -6.012 -5.505 1.00 74.00 230 ASP A N 1
ATOM 1790 C CA . ASP A 1 230 ? 25.011 -4.689 -6.069 1.00 74.00 230 ASP A CA 1
ATOM 1791 C C . ASP A 1 230 ? 23.802 -3.734 -6.216 1.00 74.00 230 ASP A C 1
ATOM 1793 O O . ASP A 1 230 ? 23.778 -2.785 -7.000 1.00 74.00 230 ASP A O 1
ATOM 1797 N N . ILE A 1 231 ? 22.747 -3.958 -5.421 1.00 73.31 231 ILE A N 1
ATOM 1798 C CA . ILE A 1 231 ? 21.555 -3.107 -5.411 1.00 73.31 231 ILE A CA 1
ATOM 1799 C C . ILE A 1 231 ? 21.852 -1.887 -4.538 1.00 73.31 231 ILE A C 1
ATOM 1801 O O . ILE A 1 231 ? 21.588 -1.869 -3.334 1.00 73.31 231 ILE A O 1
ATOM 1805 N N . LYS A 1 232 ? 22.370 -0.823 -5.156 1.00 69.50 232 LYS A N 1
ATOM 1806 C CA . LYS A 1 232 ? 22.636 0.465 -4.484 1.00 69.50 232 LYS A CA 1
ATOM 1807 C C . LYS A 1 232 ? 21.355 1.237 -4.126 1.00 69.50 232 LYS A C 1
ATOM 1809 O O . LYS A 1 232 ? 21.364 2.127 -3.268 1.00 69.50 232 LYS A O 1
ATOM 1814 N N . ALA A 1 233 ? 20.227 0.865 -4.733 1.00 71.31 233 ALA A N 1
ATOM 1815 C CA . ALA A 1 233 ? 18.942 1.537 -4.588 1.00 71.31 233 ALA A CA 1
ATOM 1816 C C . ALA A 1 233 ? 18.321 1.366 -3.187 1.00 71.31 233 ALA A C 1
ATOM 1818 O O . ALA A 1 233 ? 17.680 0.360 -2.870 1.00 71.31 233 ALA A O 1
ATOM 1819 N N . LYS A 1 234 ? 18.433 2.411 -2.354 1.00 73.88 234 LYS A N 1
ATOM 1820 C CA . LYS A 1 234 ? 17.846 2.479 -0.998 1.00 73.88 234 LYS A CA 1
ATOM 1821 C C . LYS A 1 234 ? 16.357 2.056 -0.931 1.00 73.88 234 LYS A C 1
ATOM 1823 O O . LYS A 1 234 ? 16.003 1.405 0.053 1.00 73.88 234 LYS A O 1
ATOM 1828 N N . PRO A 1 235 ? 15.479 2.390 -1.901 1.00 76.31 235 PRO A N 1
ATOM 1829 C CA . PRO A 1 235 ? 14.040 2.083 -1.841 1.00 76.31 235 PRO A CA 1
ATOM 1830 C C . PRO A 1 235 ? 13.671 0.607 -1.934 1.00 76.31 235 PRO A C 1
ATOM 1832 O O . PRO A 1 235 ? 12.716 0.196 -1.282 1.00 76.31 235 PRO A O 1
ATOM 1835 N N . VAL A 1 236 ? 14.453 -0.207 -2.647 1.00 75.38 236 VAL A N 1
ATOM 1836 C CA . VAL A 1 236 ? 14.191 -1.654 -2.761 1.00 75.38 236 VAL A CA 1
ATOM 1837 C C . VAL A 1 236 ? 14.259 -2.319 -1.390 1.00 75.38 236 VAL A C 1
ATOM 1839 O O . VAL A 1 236 ? 13.376 -3.088 -1.019 1.00 75.38 236 VAL A O 1
ATOM 1842 N N . VAL A 1 237 ? 15.263 -1.952 -0.589 1.00 74.56 237 VAL A N 1
ATOM 1843 C CA . VAL A 1 237 ? 15.413 -2.460 0.781 1.00 74.56 237 VAL A CA 1
ATOM 1844 C C . VAL A 1 237 ? 14.209 -2.070 1.643 1.00 74.56 237 VAL A C 1
ATOM 1846 O O . VAL A 1 237 ? 13.729 -2.890 2.420 1.00 74.56 237 VAL A O 1
ATOM 1849 N N . TYR A 1 238 ? 13.682 -0.849 1.496 1.00 75.94 238 TYR A N 1
ATOM 1850 C CA . TYR A 1 238 ? 12.477 -0.439 2.223 1.00 75.94 238 TYR A CA 1
ATOM 1851 C C . TYR A 1 238 ? 11.242 -1.228 1.794 1.00 75.94 238 TYR A C 1
ATOM 1853 O O . TYR A 1 238 ? 10.461 -1.619 2.654 1.00 75.94 238 TYR A O 1
ATOM 1861 N N . PHE A 1 239 ? 11.078 -1.490 0.497 1.00 80.94 239 PHE A N 1
ATOM 1862 C CA . PHE A 1 239 ? 9.967 -2.291 -0.009 1.00 80.94 239 PHE A CA 1
ATOM 1863 C C . PHE A 1 239 ? 10.015 -3.733 0.512 1.00 80.94 239 PHE A C 1
ATOM 1865 O O . PHE A 1 239 ? 9.014 -4.248 1.006 1.00 80.94 239 PHE A O 1
ATOM 1872 N N . LEU A 1 240 ? 11.192 -4.367 0.485 1.00 80.94 240 LEU A N 1
ATOM 1873 C CA . LEU A 1 240 ? 11.371 -5.709 1.039 1.00 80.94 240 LEU A CA 1
ATOM 1874 C C . LEU A 1 240 ? 11.073 -5.728 2.541 1.00 80.94 240 LEU A C 1
ATOM 1876 O O . LEU A 1 240 ? 10.283 -6.549 3.002 1.00 80.94 240 LEU A O 1
ATOM 1880 N N . LEU A 1 241 ? 11.635 -4.787 3.305 1.00 74.44 241 LEU A N 1
ATOM 1881 C CA . LEU A 1 241 ? 11.347 -4.668 4.736 1.00 74.44 241 LEU A CA 1
ATOM 1882 C C . LEU A 1 241 ? 9.862 -4.419 5.013 1.00 74.44 241 LEU A C 1
ATOM 1884 O O . LEU A 1 241 ? 9.344 -4.942 5.994 1.00 74.44 241 LEU A O 1
ATOM 1888 N N . PHE A 1 242 ? 9.176 -3.659 4.158 1.00 80.56 242 PHE A N 1
ATOM 1889 C CA . PHE A 1 242 ? 7.739 -3.426 4.258 1.00 80.56 242 PHE A CA 1
ATOM 1890 C C . PHE A 1 242 ? 6.933 -4.721 4.072 1.00 80.56 242 PHE A C 1
ATOM 1892 O O . PHE A 1 242 ? 6.041 -4.987 4.872 1.00 80.56 242 PHE A O 1
ATOM 1899 N N . LEU A 1 243 ? 7.289 -5.578 3.108 1.00 80.50 243 LEU A N 1
ATOM 1900 C CA . LEU A 1 243 ? 6.651 -6.894 2.944 1.00 80.50 243 LEU A CA 1
ATOM 1901 C C . LEU A 1 243 ? 6.881 -7.805 4.160 1.00 80.50 243 LEU A C 1
ATOM 1903 O O . LEU A 1 243 ? 5.961 -8.476 4.627 1.00 80.50 243 LEU A O 1
ATOM 1907 N N . PHE A 1 244 ? 8.092 -7.793 4.722 1.00 79.81 244 PHE A N 1
ATOM 1908 C CA . PHE A 1 244 ? 8.413 -8.576 5.919 1.00 79.81 244 PHE A CA 1
ATOM 1909 C C . PHE A 1 244 ? 7.910 -7.945 7.222 1.00 79.81 244 PHE A C 1
ATOM 1911 O O . PHE A 1 244 ? 7.918 -8.611 8.260 1.00 79.81 244 PHE A O 1
ATOM 1918 N N . PHE A 1 245 ? 7.430 -6.700 7.194 1.00 77.75 245 PHE A N 1
ATOM 1919 C CA . PHE A 1 245 ? 7.013 -5.976 8.390 1.00 77.75 245 PHE A CA 1
ATOM 1920 C C . PHE A 1 245 ? 5.901 -6.712 9.139 1.00 77.75 245 PHE A C 1
ATOM 1922 O O . PHE A 1 245 ? 5.981 -6.878 10.356 1.00 77.75 245 PHE A O 1
ATOM 1929 N N . HIS A 1 246 ? 4.891 -7.219 8.429 1.00 77.94 246 HIS A N 1
ATOM 1930 C CA . HIS A 1 246 ? 3.781 -7.925 9.066 1.00 77.94 246 HIS A CA 1
ATOM 1931 C C . HIS A 1 246 ? 4.232 -9.230 9.768 1.00 77.94 246 HIS A C 1
ATOM 1933 O O . HIS A 1 246 ? 3.996 -9.360 10.974 1.00 77.94 246 HIS A O 1
ATOM 1939 N N . PRO A 1 247 ? 4.966 -10.157 9.116 1.00 81.94 247 PRO A N 1
ATOM 1940 C CA . PRO A 1 247 ? 5.571 -11.303 9.801 1.00 81.94 247 PRO A CA 1
ATOM 1941 C C . PRO A 1 247 ? 6.456 -10.920 10.995 1.00 81.94 247 PRO A C 1
ATOM 1943 O O . PRO A 1 247 ? 6.343 -11.523 12.065 1.00 81.94 247 PRO A O 1
ATOM 1946 N N . VAL A 1 248 ? 7.306 -9.899 10.836 1.00 76.50 248 VAL A N 1
ATOM 1947 C CA . VAL A 1 248 ? 8.221 -9.433 11.888 1.00 76.50 248 VAL A CA 1
ATOM 1948 C C . VAL A 1 248 ? 7.438 -8.907 13.087 1.00 76.50 248 VAL A C 1
ATOM 1950 O O . VAL A 1 248 ? 7.692 -9.328 14.211 1.00 76.50 248 VAL A O 1
ATOM 1953 N N . THR A 1 249 ? 6.430 -8.059 12.878 1.00 73.31 249 THR A N 1
ATOM 1954 C CA . THR A 1 249 ? 5.605 -7.541 13.980 1.00 73.31 249 THR A CA 1
ATOM 1955 C C . THR A 1 249 ? 4.870 -8.654 14.724 1.00 73.31 249 THR A C 1
ATOM 1957 O O . THR A 1 249 ? 4.820 -8.630 15.954 1.00 73.31 249 THR A O 1
ATOM 1960 N N . ASN A 1 250 ? 4.372 -9.677 14.022 1.00 79.44 250 ASN A N 1
ATOM 1961 C CA . ASN A 1 250 ? 3.752 -10.844 14.654 1.00 79.44 250 ASN A CA 1
ATOM 1962 C C . ASN A 1 250 ? 4.753 -11.661 15.476 1.00 79.44 250 ASN A C 1
ATOM 1964 O O . ASN A 1 250 ? 4.434 -12.083 16.589 1.00 79.44 250 ASN A O 1
ATOM 1968 N N . LEU A 1 251 ? 5.979 -11.839 14.979 1.00 82.75 251 LEU A N 1
ATOM 1969 C CA . LEU A 1 251 ? 7.050 -12.491 15.729 1.00 82.75 251 LEU A CA 1
ATOM 1970 C C . LEU A 1 251 ? 7.407 -11.699 16.998 1.00 82.75 251 LEU A C 1
ATOM 1972 O O . LEU A 1 251 ? 7.574 -12.282 18.070 1.00 82.75 251 LEU A O 1
ATOM 1976 N N . MET A 1 252 ? 7.441 -10.370 16.900 1.00 73.50 252 MET A N 1
ATOM 1977 C CA . MET A 1 252 ? 7.756 -9.462 18.005 1.00 73.50 252 MET A CA 1
ATOM 1978 C C . MET A 1 252 ? 6.670 -9.374 19.080 1.00 73.50 252 MET A C 1
ATOM 1980 O O . MET A 1 252 ? 6.958 -8.941 20.193 1.00 73.50 252 MET A O 1
ATOM 1984 N N . ARG A 1 253 ? 5.443 -9.840 18.811 1.00 78.62 253 ARG A N 1
ATOM 1985 C CA . ARG A 1 253 ? 4.412 -9.992 19.856 1.00 78.62 253 ARG A CA 1
ATOM 1986 C C . ARG A 1 253 ? 4.773 -11.069 20.886 1.00 78.62 253 ARG A C 1
ATOM 1988 O O . ARG A 1 253 ? 4.192 -11.096 21.970 1.00 78.62 253 ARG A O 1
ATOM 1995 N N . ARG A 1 254 ? 5.731 -11.956 20.589 1.00 87.88 254 ARG A N 1
ATOM 1996 C CA . ARG A 1 254 ? 6.247 -12.931 21.561 1.00 87.88 254 ARG A CA 1
ATOM 1997 C C . ARG A 1 254 ? 7.154 -12.219 22.567 1.00 87.88 254 ARG A C 1
ATOM 1999 O O . ARG A 1 254 ? 8.155 -11.622 22.182 1.00 87.88 254 ARG A O 1
ATOM 2006 N N . LYS A 1 255 ? 6.843 -12.339 23.865 1.00 88.56 255 LYS A N 1
ATOM 2007 C CA . LYS A 1 255 ? 7.577 -11.661 24.957 1.00 88.56 255 LYS A CA 1
ATOM 2008 C C . LYS A 1 255 ? 9.096 -11.885 24.900 1.00 88.56 255 LYS A C 1
ATOM 2010 O O . LYS A 1 255 ? 9.852 -10.949 25.122 1.00 88.56 255 LYS A O 1
ATOM 2015 N N . THR A 1 256 ? 9.541 -13.099 24.571 1.00 92.12 256 THR A N 1
ATOM 2016 C CA . THR A 1 256 ? 10.970 -13.447 24.470 1.00 92.12 256 THR A CA 1
ATOM 2017 C C . THR A 1 256 ? 11.682 -12.688 23.351 1.00 92.12 256 THR A C 1
ATOM 2019 O O . THR A 1 256 ? 12.752 -12.128 23.575 1.00 92.12 256 THR A O 1
ATOM 2022 N N . VAL A 1 257 ? 11.066 -12.615 22.168 1.00 86.38 257 VAL A N 1
ATOM 2023 C CA . VAL A 1 257 ? 11.592 -11.864 21.019 1.00 86.38 257 VAL A CA 1
ATOM 2024 C C . VAL A 1 257 ? 11.620 -10.375 21.338 1.00 86.38 257 VA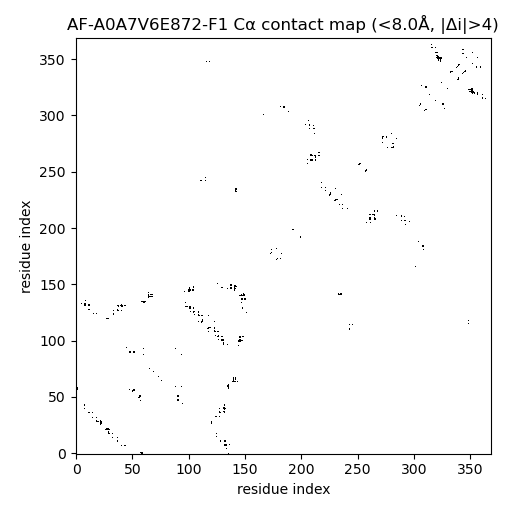L A C 1
ATOM 2026 O O . VAL A 1 257 ? 12.618 -9.716 21.068 1.00 86.38 257 VAL A O 1
ATOM 2029 N N . LEU A 1 258 ? 10.562 -9.851 21.962 1.00 82.38 258 LEU A N 1
ATOM 2030 C CA . LEU A 1 258 ? 10.507 -8.447 22.356 1.00 82.38 258 LEU A CA 1
ATOM 2031 C C . LEU A 1 258 ? 11.660 -8.077 23.298 1.00 82.38 258 LEU A C 1
ATOM 2033 O O . LEU A 1 258 ? 12.347 -7.094 23.045 1.00 82.38 258 LEU A O 1
ATOM 2037 N N . ILE A 1 259 ? 11.906 -8.876 24.343 1.00 87.12 259 ILE A N 1
ATOM 2038 C CA . ILE A 1 259 ? 13.008 -8.640 25.290 1.00 87.12 259 ILE A CA 1
ATOM 2039 C C . ILE A 1 259 ? 14.360 -8.661 24.566 1.00 87.12 259 ILE A C 1
ATOM 2041 O O . ILE A 1 259 ? 15.173 -7.763 24.774 1.00 87.12 259 ILE A O 1
ATOM 2045 N N . ALA A 1 260 ? 14.585 -9.640 23.684 1.00 89.06 260 ALA A N 1
ATOM 2046 C CA . ALA A 1 260 ? 15.820 -9.730 22.909 1.00 89.06 260 ALA A CA 1
ATOM 2047 C C . ALA A 1 260 ? 16.024 -8.503 22.004 1.00 89.06 260 ALA A C 1
ATOM 2049 O O . ALA A 1 260 ? 17.112 -7.933 21.971 1.00 89.06 260 ALA A O 1
ATOM 2050 N N . VAL A 1 261 ? 14.970 -8.056 21.312 1.00 81.69 261 VAL A N 1
ATOM 2051 C CA . VAL A 1 261 ? 15.026 -6.888 20.424 1.00 81.69 261 VAL A CA 1
ATOM 2052 C C . VAL A 1 261 ? 15.258 -5.595 21.205 1.00 81.69 261 VAL A C 1
ATOM 2054 O O . VAL A 1 261 ? 16.071 -4.771 20.784 1.00 81.69 261 VAL A O 1
ATOM 2057 N N . VAL A 1 262 ? 14.596 -5.424 22.351 1.00 82.12 262 VAL A N 1
ATOM 2058 C CA . VAL A 1 262 ? 14.817 -4.285 23.253 1.00 82.12 262 VAL A CA 1
ATOM 2059 C C . VAL A 1 262 ? 16.262 -4.270 23.751 1.00 82.12 262 VAL A C 1
ATOM 2061 O O . VAL A 1 262 ? 16.926 -3.242 23.646 1.00 82.12 262 VAL A O 1
ATOM 2064 N N . GLY A 1 263 ? 16.778 -5.411 24.218 1.00 88.25 263 GLY A N 1
ATOM 2065 C CA . GLY A 1 263 ? 18.161 -5.537 24.681 1.00 88.25 263 GLY A CA 1
ATOM 2066 C C . GLY A 1 263 ? 19.185 -5.220 23.589 1.00 88.25 263 GLY A C 1
ATOM 2067 O O . GLY A 1 263 ? 20.089 -4.416 23.806 1.00 88.25 263 GLY A O 1
ATOM 2068 N N . LEU A 1 264 ? 19.010 -5.783 22.389 1.00 86.00 264 LEU A N 1
ATOM 2069 C CA . LEU A 1 264 ? 19.901 -5.548 21.248 1.00 86.00 264 LEU A CA 1
ATOM 2070 C C . LEU A 1 264 ? 19.860 -4.092 20.773 1.00 86.00 264 LEU A C 1
ATOM 2072 O O . LEU A 1 264 ? 20.888 -3.514 20.429 1.00 86.00 264 LEU A O 1
ATOM 2076 N N . SER A 1 265 ? 18.684 -3.473 20.803 1.00 82.19 265 SER A N 1
ATOM 2077 C CA . SER A 1 265 ? 18.526 -2.067 20.438 1.00 82.19 265 SER A CA 1
ATOM 2078 C C . SER A 1 265 ? 19.129 -1.128 21.483 1.00 82.19 265 SER A C 1
ATOM 2080 O O . SER A 1 265 ? 19.747 -0.133 21.116 1.00 82.19 265 SER A O 1
ATOM 2082 N N . ALA A 1 266 ? 19.006 -1.441 22.777 1.00 85.75 266 ALA A N 1
ATOM 2083 C CA . ALA A 1 266 ? 19.678 -0.700 23.844 1.00 85.75 266 ALA A CA 1
ATOM 2084 C C . ALA A 1 266 ? 21.206 -0.797 23.712 1.00 85.75 266 ALA A C 1
ATOM 2086 O O . ALA A 1 266 ? 21.896 0.218 23.802 1.00 85.75 266 ALA A O 1
ATOM 2087 N N . LEU A 1 267 ? 21.724 -1.993 23.409 1.00 89.62 267 LEU A N 1
ATOM 2088 C CA . LEU A 1 267 ? 23.142 -2.206 23.120 1.00 89.62 267 LEU A CA 1
ATOM 2089 C C . LEU A 1 267 ? 23.596 -1.410 21.888 1.00 89.62 267 LEU A C 1
ATOM 2091 O O . LEU A 1 267 ? 24.661 -0.803 21.914 1.00 89.62 267 LEU A O 1
ATOM 2095 N N . PHE A 1 268 ? 22.781 -1.356 20.831 1.00 85.38 268 PHE A N 1
ATOM 2096 C CA . PHE A 1 268 ? 23.074 -0.561 19.638 1.00 85.38 268 PHE A CA 1
ATOM 2097 C C . PHE A 1 268 ? 23.105 0.943 19.931 1.00 85.38 268 PHE A C 1
ATOM 2099 O O . PHE A 1 268 ? 24.007 1.638 19.472 1.00 85.38 268 PHE A O 1
ATOM 2106 N N . VAL A 1 269 ? 22.158 1.460 20.720 1.00 84.81 269 VAL A N 1
ATOM 2107 C CA . VAL A 1 269 ? 22.175 2.868 21.145 1.00 84.81 269 VAL A CA 1
ATOM 2108 C C . VAL A 1 269 ? 23.438 3.166 21.954 1.00 84.81 269 VAL A C 1
ATOM 2110 O O . VAL A 1 269 ? 24.099 4.165 21.684 1.00 84.81 269 VAL A O 1
ATOM 2113 N N . LEU A 1 270 ? 23.818 2.285 22.886 1.00 90.19 270 LEU A N 1
ATOM 2114 C CA . LEU A 1 270 ? 25.067 2.413 23.639 1.00 90.19 270 LEU A CA 1
ATOM 2115 C C . LEU A 1 270 ? 26.292 2.391 22.711 1.00 90.19 270 LEU A C 1
ATOM 2117 O O . LEU A 1 270 ? 27.180 3.224 22.857 1.00 90.19 270 LEU A O 1
ATOM 2121 N N . PHE A 1 271 ? 26.318 1.495 21.723 1.00 88.81 271 PHE A N 1
ATOM 2122 C CA . PHE A 1 271 ? 27.383 1.428 20.723 1.00 88.81 271 PHE A CA 1
ATOM 2123 C C . PHE A 1 271 ? 27.510 2.738 19.933 1.00 88.81 271 PHE A C 1
ATOM 2125 O O . PHE A 1 271 ? 28.606 3.275 19.823 1.00 88.81 271 PHE A O 1
ATOM 2132 N N . VAL A 1 272 ? 26.400 3.300 19.444 1.00 87.06 272 VAL A N 1
ATOM 2133 C CA . VAL A 1 272 ? 26.399 4.583 18.717 1.00 87.06 272 VAL A CA 1
ATOM 2134 C C . VAL A 1 272 ? 26.862 5.744 19.604 1.00 87.06 272 VAL A C 1
ATOM 2136 O O . VAL A 1 272 ? 27.524 6.656 19.115 1.00 87.06 272 VAL A O 1
ATOM 2139 N N . LEU A 1 273 ? 26.540 5.716 20.902 1.00 88.25 273 LEU A N 1
ATOM 2140 C CA . LEU A 1 273 ? 27.010 6.721 21.860 1.00 88.25 273 LEU A CA 1
ATOM 2141 C C . LEU A 1 273 ? 28.521 6.632 22.112 1.00 88.25 273 LEU A C 1
ATOM 2143 O O . LEU A 1 273 ? 29.164 7.666 22.269 1.00 88.25 273 LEU A O 1
ATOM 2147 N N . LEU A 1 274 ? 29.081 5.419 22.151 1.00 93.69 274 LEU A N 1
ATOM 2148 C CA . LEU A 1 274 ? 30.510 5.191 22.385 1.00 93.69 274 LEU A CA 1
ATOM 2149 C C . LEU A 1 274 ? 31.363 5.379 21.120 1.00 93.69 274 LEU A C 1
ATOM 2151 O O . LEU A 1 274 ? 32.519 5.783 21.224 1.00 93.69 274 LEU A O 1
ATOM 2155 N N . PHE A 1 275 ? 30.801 5.112 19.937 1.00 91.62 275 PHE A N 1
ATOM 2156 C CA . PHE A 1 275 ? 31.502 5.142 18.648 1.00 91.62 275 PHE A CA 1
ATOM 2157 C C . PHE A 1 275 ? 30.747 5.987 17.605 1.00 91.62 275 PHE A C 1
ATOM 2159 O O . PHE A 1 275 ? 30.250 5.451 16.607 1.00 91.62 275 PHE A O 1
ATOM 2166 N N . PRO A 1 276 ? 30.628 7.312 17.807 1.00 88.81 276 PRO A N 1
ATOM 2167 C CA . PRO A 1 276 ? 29.979 8.178 16.833 1.00 88.81 276 PRO A CA 1
ATOM 2168 C C . PRO A 1 276 ? 30.771 8.191 15.515 1.00 88.81 276 PRO A C 1
ATOM 2170 O O . PRO A 1 276 ? 31.980 8.410 15.503 1.00 88.81 276 PRO A O 1
ATOM 2173 N N . SER A 1 277 ? 30.082 7.989 14.391 1.00 87.31 277 SER A N 1
ATOM 2174 C CA . SER A 1 277 ? 30.633 8.162 13.037 1.00 87.31 277 SER A CA 1
ATOM 2175 C C . SER A 1 277 ? 29.727 9.075 12.212 1.00 87.31 277 SER A C 1
ATOM 2177 O O . SER A 1 277 ? 28.575 9.305 12.588 1.00 87.31 277 SER A O 1
ATOM 2179 N N . GLU A 1 278 ? 30.203 9.586 11.073 1.00 81.81 278 GLU A N 1
ATOM 2180 C CA . GLU A 1 278 ? 29.405 10.477 10.211 1.00 81.81 278 GLU A CA 1
ATOM 2181 C C . GLU A 1 278 ? 28.071 9.840 9.772 1.00 81.81 278 GLU A C 1
ATOM 2183 O O . GLU A 1 278 ? 27.042 10.516 9.713 1.00 81.81 278 GLU A O 1
ATOM 2188 N N . GLY A 1 279 ? 28.049 8.516 9.562 1.00 74.12 279 GLY A N 1
ATOM 2189 C CA . GLY A 1 279 ? 26.831 7.752 9.262 1.00 74.12 279 GLY A CA 1
ATOM 2190 C C . GLY A 1 279 ? 25.991 7.364 10.489 1.00 74.12 279 GLY A C 1
ATOM 2191 O O . GLY A 1 279 ? 24.789 7.110 10.361 1.00 74.12 279 GLY A O 1
ATOM 2192 N N . LEU A 1 280 ? 26.591 7.346 11.684 1.00 77.81 280 LEU A N 1
ATOM 2193 C CA . LEU A 1 280 ? 25.974 6.963 12.960 1.00 77.81 280 LEU A CA 1
ATOM 2194 C C . LEU A 1 280 ? 26.003 8.133 13.948 1.00 77.81 280 LEU A C 1
ATOM 2196 O O . LEU A 1 280 ? 26.582 8.053 15.027 1.00 77.81 280 LEU A O 1
ATOM 2200 N N . ASN A 1 281 ? 25.357 9.237 13.577 1.00 83.75 281 ASN A N 1
ATOM 2201 C CA . ASN A 1 281 ? 25.181 10.374 14.475 1.00 83.75 281 ASN A CA 1
ATOM 2202 C C . ASN A 1 281 ? 23.887 10.224 15.299 1.00 83.75 281 ASN A C 1
ATOM 2204 O O . ASN A 1 281 ? 22.820 9.902 14.758 1.00 83.75 281 ASN A O 1
ATOM 2208 N N . ILE A 1 282 ? 23.959 10.527 16.600 1.00 82.25 282 ILE A N 1
ATOM 2209 C CA . ILE A 1 282 ? 22.809 10.572 17.513 1.00 82.25 282 ILE A CA 1
ATOM 2210 C C . ILE A 1 282 ? 21.680 11.461 16.980 1.00 82.25 282 ILE A C 1
ATOM 2212 O O . ILE A 1 282 ? 20.512 11.116 17.130 1.00 82.25 282 ILE A O 1
ATOM 2216 N N . ARG A 1 283 ? 22.004 12.550 16.268 1.00 86.38 283 ARG A N 1
ATOM 2217 C CA . ARG A 1 283 ? 21.016 13.436 15.636 1.00 86.38 283 ARG A CA 1
ATOM 2218 C C . ARG A 1 283 ? 20.167 12.697 14.600 1.00 86.38 283 ARG A C 1
ATOM 2220 O O . ARG A 1 283 ? 18.954 12.879 14.571 1.00 86.38 283 ARG A O 1
ATOM 2227 N N . THR A 1 284 ? 20.783 11.838 13.785 1.00 80.81 284 THR A N 1
ATOM 2228 C CA . THR A 1 284 ? 20.099 11.025 12.764 1.00 80.81 284 THR A CA 1
ATOM 2229 C C . THR A 1 284 ? 19.282 9.900 13.393 1.00 80.81 284 THR A C 1
ATOM 2231 O O . THR A 1 284 ? 18.245 9.500 12.865 1.00 80.81 284 THR A O 1
ATOM 2234 N N . VAL A 1 285 ? 19.745 9.339 14.513 1.00 80.12 285 VAL A N 1
ATOM 2235 C CA . VAL A 1 285 ? 18.950 8.385 15.299 1.00 80.12 285 VAL A CA 1
ATOM 2236 C C . VAL A 1 285 ? 17.730 9.093 15.881 1.00 80.12 285 VAL A C 1
ATOM 2238 O O . VAL A 1 285 ? 16.616 8.638 15.651 1.00 80.12 285 VAL A O 1
ATOM 2241 N N . LEU A 1 286 ? 17.916 10.244 16.527 1.00 82.50 286 LEU A N 1
ATOM 2242 C CA . LEU A 1 286 ? 16.852 10.998 17.179 1.00 82.50 286 LEU A CA 1
ATOM 2243 C C . LEU A 1 286 ? 15.805 11.533 16.195 1.00 82.50 286 LEU A C 1
ATOM 2245 O O . LEU A 1 286 ? 14.618 11.452 16.490 1.00 82.50 286 LEU A O 1
ATOM 2249 N N . SER A 1 287 ? 16.204 12.038 15.023 1.00 84.25 287 SER A N 1
ATOM 2250 C CA . SER A 1 287 ? 15.256 12.533 14.013 1.00 84.25 287 SER A CA 1
ATOM 2251 C C . SER A 1 287 ? 14.390 11.413 13.433 1.00 84.25 287 SER A C 1
ATOM 2253 O O . SER A 1 287 ? 13.173 11.559 13.339 1.00 84.25 287 SER A O 1
ATOM 2255 N N . MET A 1 288 ? 14.994 10.267 13.102 1.00 74.50 288 MET A N 1
ATOM 2256 C CA . MET A 1 288 ? 14.261 9.093 12.617 1.00 74.50 288 MET A CA 1
ATOM 2257 C C . MET A 1 288 ? 13.356 8.509 13.694 1.00 74.50 288 MET A C 1
ATOM 2259 O O . MET A 1 288 ? 12.217 8.155 13.405 1.00 74.50 288 MET A O 1
ATOM 2263 N N . THR A 1 289 ? 13.842 8.451 14.933 1.00 76.25 289 THR A N 1
ATOM 2264 C CA . THR A 1 289 ? 13.026 8.104 16.090 1.00 76.25 289 THR A CA 1
ATOM 2265 C C . THR A 1 289 ? 11.842 9.053 16.206 1.00 76.25 289 THR A C 1
ATOM 2267 O O . THR A 1 289 ? 10.716 8.589 16.298 1.00 76.25 289 THR A O 1
ATOM 2270 N N . GLY A 1 290 ? 12.066 10.368 16.184 1.00 84.06 290 GLY A N 1
ATOM 2271 C CA . GLY A 1 290 ? 11.000 11.362 16.293 1.00 84.06 290 GLY A CA 1
ATOM 2272 C C . GLY A 1 290 ? 9.942 11.184 15.205 1.00 84.06 290 GLY A C 1
ATOM 2273 O O . GLY A 1 290 ? 8.750 11.209 15.496 1.00 84.06 290 GLY A O 1
ATOM 2274 N N . PHE A 1 291 ? 10.370 10.906 13.972 1.00 82.62 291 PHE A N 1
ATOM 2275 C CA . PHE A 1 291 ? 9.469 10.594 12.865 1.00 82.62 291 PHE A CA 1
ATOM 2276 C C . PHE A 1 291 ? 8.673 9.300 13.095 1.00 82.62 291 PHE A C 1
ATOM 2278 O O . PHE A 1 291 ? 7.452 9.295 12.954 1.00 82.62 291 PHE A O 1
ATOM 2285 N N . ALA A 1 292 ? 9.340 8.217 13.502 1.00 74.62 292 ALA A N 1
ATOM 2286 C CA . ALA A 1 292 ? 8.689 6.950 13.825 1.00 74.62 292 ALA A CA 1
ATOM 2287 C C . ALA A 1 292 ? 7.673 7.103 14.965 1.00 74.62 292 ALA A C 1
ATOM 2289 O O . ALA A 1 292 ? 6.551 6.615 14.866 1.00 74.62 292 ALA A O 1
ATOM 2290 N N . LEU A 1 293 ? 8.034 7.840 16.017 1.00 77.50 293 LEU A N 1
ATOM 2291 C CA . LEU A 1 293 ? 7.136 8.181 17.114 1.00 77.50 293 LEU A CA 1
ATOM 2292 C C . LEU A 1 293 ? 5.937 8.994 16.629 1.00 77.50 293 LEU A C 1
ATOM 2294 O O . LEU A 1 293 ? 4.820 8.726 17.059 1.00 77.50 293 LEU A O 1
ATOM 2298 N N . GLY A 1 294 ? 6.150 9.932 15.704 1.00 84.38 294 GLY A N 1
ATOM 2299 C CA . GLY A 1 294 ? 5.079 10.669 15.040 1.00 84.38 294 GLY A CA 1
ATOM 2300 C C . GLY A 1 294 ? 4.102 9.745 14.312 1.00 84.38 294 GLY A C 1
ATOM 2301 O O . GLY A 1 294 ? 2.898 9.855 14.527 1.00 84.38 294 GLY A O 1
ATOM 2302 N N . ILE A 1 295 ? 4.602 8.785 13.524 1.00 78.38 295 ILE A N 1
ATOM 2303 C CA . ILE A 1 295 ? 3.768 7.784 12.833 1.00 78.38 295 ILE A CA 1
ATOM 2304 C C . ILE A 1 295 ? 2.994 6.925 13.831 1.00 78.38 295 ILE A C 1
ATOM 2306 O O . ILE A 1 295 ? 1.818 6.648 13.625 1.00 78.38 295 ILE A O 1
ATOM 2310 N N . VAL A 1 296 ? 3.634 6.490 14.912 1.00 76.81 296 VAL A N 1
ATOM 2311 C CA . VAL A 1 296 ? 3.014 5.617 15.915 1.00 76.81 296 VAL A CA 1
ATOM 2312 C C . VAL A 1 296 ? 1.942 6.357 16.692 1.00 76.81 296 VAL A C 1
ATOM 2314 O O . VAL A 1 296 ? 0.851 5.827 16.881 1.00 76.81 296 VAL A O 1
ATOM 2317 N N . LEU A 1 297 ? 2.223 7.594 17.098 1.00 82.31 297 LEU A N 1
ATOM 2318 C CA . LEU A 1 297 ? 1.254 8.459 17.751 1.00 82.31 297 LEU A CA 1
ATOM 2319 C C . LEU A 1 297 ? 0.082 8.759 16.815 1.00 82.31 297 LEU A C 1
ATOM 2321 O O . LEU A 1 297 ? -1.068 8.681 17.245 1.00 82.31 297 LEU A O 1
ATOM 2325 N N . PHE A 1 298 ? 0.359 9.039 15.539 1.00 82.88 298 PHE A N 1
ATOM 2326 C CA . PHE A 1 298 ? -0.667 9.194 14.515 1.00 82.88 298 PHE A CA 1
ATOM 2327 C C . PHE A 1 298 ? -1.511 7.924 14.394 1.00 82.88 298 PHE A C 1
ATOM 2329 O O . PHE A 1 298 ? -2.722 8.001 14.544 1.00 82.88 298 PHE A O 1
ATOM 2336 N N . TYR A 1 299 ? -0.894 6.752 14.224 1.00 82.81 299 TYR A N 1
ATOM 2337 C CA . TYR A 1 299 ? -1.592 5.471 14.123 1.00 82.81 299 TYR A CA 1
ATOM 2338 C C . TYR A 1 299 ? -2.431 5.171 15.368 1.00 82.81 299 TYR A C 1
ATOM 2340 O O . TYR A 1 299 ? -3.581 4.772 15.239 1.00 82.81 299 TYR A O 1
ATOM 2348 N N . MET A 1 300 ? -1.895 5.386 16.572 1.00 80.62 300 MET A N 1
ATOM 2349 C CA . MET A 1 300 ? -2.634 5.202 17.822 1.00 80.62 300 MET A CA 1
ATOM 2350 C C . MET A 1 300 ? -3.831 6.145 17.910 1.00 80.62 300 MET A C 1
ATOM 2352 O O . MET A 1 300 ? -4.928 5.705 18.242 1.00 80.62 300 MET A O 1
ATOM 2356 N N . THR A 1 301 ? -3.631 7.425 17.595 1.00 83.62 301 THR A N 1
ATOM 2357 C CA . THR A 1 301 ? -4.691 8.439 17.648 1.00 83.62 301 THR A CA 1
ATOM 2358 C C . THR A 1 301 ? -5.755 8.155 16.597 1.00 83.62 301 THR A C 1
ATOM 2360 O O . THR A 1 301 ? -6.938 8.172 16.909 1.00 83.62 301 THR A O 1
ATOM 2363 N N . TYR A 1 302 ? -5.341 7.823 15.377 1.00 83.81 302 TYR A N 1
ATOM 2364 C CA . TYR A 1 302 ? -6.215 7.446 14.276 1.00 83.81 302 TYR A CA 1
ATOM 2365 C C . TYR A 1 302 ? -6.980 6.157 14.584 1.00 83.81 302 TYR A C 1
ATOM 2367 O O . TYR A 1 302 ? -8.185 6.092 14.386 1.00 83.81 302 TYR A O 1
ATOM 2375 N N . SER A 1 303 ? -6.313 5.147 15.143 1.00 80.75 303 SER A N 1
ATOM 2376 C CA . SER A 1 303 ? -6.940 3.894 15.563 1.00 80.75 303 SER A CA 1
ATOM 2377 C C . SER A 1 303 ? -7.949 4.125 16.682 1.00 80.75 303 SER A C 1
ATOM 2379 O O . SER A 1 303 ? -9.048 3.591 16.621 1.00 80.75 303 SER A O 1
ATOM 2381 N N . LEU A 1 304 ? -7.617 4.937 17.687 1.00 80.81 304 LEU A N 1
ATOM 2382 C CA . LEU A 1 304 ? -8.552 5.326 18.741 1.00 80.81 304 LEU A CA 1
ATOM 2383 C C . LEU A 1 304 ? -9.732 6.104 18.156 1.00 80.81 304 LEU A C 1
ATOM 2385 O O . LEU A 1 304 ? -10.873 5.832 18.507 1.00 80.81 304 LEU A O 1
ATOM 2389 N N . PHE A 1 305 ? -9.466 7.020 17.228 1.00 82.62 305 PHE A N 1
ATOM 2390 C CA . PHE A 1 305 ? -10.492 7.788 16.544 1.00 82.62 305 PHE A CA 1
ATOM 2391 C C . PHE A 1 305 ? -11.446 6.867 15.770 1.00 82.62 305 PHE A C 1
ATOM 2393 O O . PHE A 1 305 ? -12.653 6.916 15.989 1.00 82.62 305 PHE A O 1
ATOM 2400 N N . LEU A 1 306 ? -10.922 5.953 14.949 1.00 81.56 306 LEU A N 1
ATOM 2401 C CA . LEU A 1 306 ? -11.729 4.951 14.255 1.00 81.56 306 LEU A CA 1
ATOM 2402 C C . LEU A 1 306 ? -12.500 4.063 15.236 1.00 81.56 306 LEU A C 1
ATOM 2404 O O . LEU A 1 306 ? -13.685 3.842 15.025 1.00 81.56 306 LEU A O 1
ATOM 2408 N N . ASN A 1 307 ? -11.852 3.613 16.321 1.00 77.00 307 ASN A N 1
ATOM 2409 C CA . ASN A 1 307 ? -12.420 2.734 17.353 1.00 77.00 307 ASN A CA 1
ATOM 2410 C C . ASN A 1 307 ? -13.434 3.406 18.286 1.00 77.00 307 ASN A C 1
ATOM 2412 O O . ASN A 1 307 ? -14.109 2.705 19.039 1.00 77.00 307 ASN A O 1
ATOM 2416 N N . ILE A 1 308 ? -13.626 4.713 18.175 1.00 74.38 308 ILE A N 1
ATOM 2417 C CA . ILE A 1 308 ? -14.627 5.424 18.960 1.00 74.38 308 ILE A CA 1
ATOM 2418 C C . ILE A 1 308 ? -15.703 6.043 18.071 1.00 74.38 308 ILE A C 1
ATOM 2420 O O . ILE A 1 308 ? -16.883 5.966 18.403 1.00 74.38 308 ILE A O 1
ATOM 2424 N N . PHE A 1 309 ? -15.320 6.631 16.940 1.00 72.50 309 PHE A N 1
ATOM 2425 C CA . PHE A 1 309 ? -16.213 7.487 16.160 1.00 72.50 309 PHE A CA 1
ATOM 2426 C C . PHE A 1 309 ? -16.773 6.826 14.903 1.00 72.50 309 PHE A C 1
ATOM 2428 O O . PHE A 1 309 ? -17.804 7.275 14.411 1.00 72.50 309 PHE A O 1
ATOM 2435 N N . ASP A 1 310 ? -16.148 5.765 14.387 1.00 76.38 310 ASP A N 1
ATOM 2436 C CA . ASP A 1 310 ? -16.541 5.161 13.105 1.00 76.38 310 ASP A CA 1
ATOM 2437 C C . ASP A 1 310 ? -17.438 3.922 13.273 1.00 76.38 310 ASP A C 1
ATOM 2439 O O . ASP A 1 310 ? -17.435 3.000 12.460 1.00 76.38 310 ASP A O 1
ATOM 2443 N N . PHE A 1 311 ? -18.247 3.899 14.339 1.00 79.25 311 PHE A N 1
ATOM 2444 C CA . PHE A 1 311 ? -19.273 2.875 14.537 1.00 79.25 311 PHE A CA 1
ATOM 2445 C C . PHE A 1 311 ? -20.638 3.433 14.213 1.00 79.25 311 PHE A C 1
ATOM 2447 O O . PHE A 1 311 ? -21.164 4.308 14.899 1.00 79.25 311 PHE A O 1
ATOM 2454 N N . LYS A 1 312 ? -21.259 2.843 13.199 1.00 84.12 312 LYS A N 1
ATOM 2455 C CA . LYS A 1 312 ? -22.683 3.005 12.967 1.00 84.12 312 LYS A CA 1
ATOM 2456 C C . LYS A 1 312 ? -23.405 1.802 13.555 1.00 84.12 312 LYS A C 1
ATOM 2458 O O . LYS A 1 312 ? -23.282 0.694 13.038 1.00 84.12 312 LYS A O 1
ATOM 2463 N N . ALA A 1 313 ? -24.158 2.025 14.630 1.00 87.50 313 ALA A N 1
ATOM 2464 C CA . ALA A 1 313 ? -25.128 1.038 15.080 1.00 87.50 313 ALA A CA 1
ATOM 2465 C C . ALA A 1 313 ? -26.179 0.868 13.975 1.00 87.50 313 ALA A C 1
ATOM 2467 O O . ALA A 1 313 ? -26.788 1.843 13.530 1.00 87.50 313 ALA A O 1
ATOM 2468 N N . ILE A 1 314 ? -26.342 -0.363 13.506 1.00 92.19 314 ILE A N 1
ATOM 2469 C CA . ILE A 1 314 ? -27.334 -0.744 12.503 1.00 92.19 314 ILE A CA 1
ATOM 2470 C C . ILE A 1 314 ? -28.240 -1.811 13.098 1.00 92.19 314 ILE A C 1
ATOM 2472 O O . ILE A 1 314 ? -27.813 -2.585 13.959 1.00 92.19 314 ILE A O 1
ATOM 2476 N N . SER A 1 315 ? -29.487 -1.858 12.641 1.00 92.69 315 SER A N 1
ATOM 2477 C CA . SER A 1 315 ? -30.379 -2.946 13.023 1.00 92.69 315 SER A CA 1
ATOM 2478 C C . SER A 1 315 ? -29.904 -4.268 12.404 1.00 92.69 315 SER A C 1
ATOM 2480 O O . SER A 1 315 ? -29.315 -4.302 11.322 1.00 92.69 315 SER A O 1
ATOM 2482 N N . VAL A 1 316 ? -30.188 -5.385 13.075 1.00 93.56 316 VAL A N 1
ATOM 2483 C CA . VAL A 1 316 ? -29.841 -6.744 12.611 1.00 93.56 316 VAL A CA 1
ATOM 2484 C C . VAL A 1 316 ? -30.470 -7.063 11.237 1.00 93.56 316 VAL A C 1
ATOM 2486 O O . VAL A 1 316 ? -29.927 -7.828 10.432 1.00 93.56 316 VAL A O 1
ATOM 2489 N N . TRP A 1 317 ? -31.593 -6.416 10.920 1.00 94.69 317 TRP A N 1
ATOM 2490 C CA . TRP A 1 317 ? -32.287 -6.517 9.634 1.00 94.69 317 TRP A CA 1
ATOM 2491 C C . TRP A 1 317 ? -31.619 -5.700 8.524 1.00 94.69 317 TRP A C 1
ATOM 2493 O O . TRP A 1 317 ? -31.655 -6.098 7.361 1.00 94.69 317 TRP A O 1
ATOM 2503 N N . GLU A 1 318 ? -30.959 -4.598 8.877 1.00 95.94 318 GLU A N 1
ATOM 2504 C CA . GLU A 1 318 ? -30.173 -3.771 7.957 1.00 95.94 318 GLU A CA 1
ATOM 2505 C C . GLU A 1 318 ? -28.780 -4.334 7.668 1.00 95.94 318 GLU A C 1
ATOM 2507 O O . GLU A 1 318 ? -28.072 -3.781 6.822 1.00 95.94 318 GLU A O 1
ATOM 2512 N N . LEU A 1 319 ? -28.382 -5.424 8.335 1.00 95.69 319 LEU A N 1
ATOM 2513 C CA . LEU A 1 319 ? -27.118 -6.098 8.065 1.00 95.69 319 LEU A CA 1
ATOM 2514 C C . LEU A 1 319 ? -27.098 -6.581 6.608 1.00 95.69 319 LEU A C 1
ATOM 2516 O O . LEU A 1 319 ? -27.928 -7.396 6.195 1.00 95.69 319 LEU A O 1
ATOM 2520 N N . LYS A 1 320 ? -26.151 -6.056 5.828 1.00 96.19 320 LYS A N 1
ATOM 2521 C CA . LYS A 1 320 ? -25.965 -6.355 4.405 1.00 96.19 320 LYS A CA 1
ATOM 2522 C C . LYS A 1 320 ? -24.618 -7.038 4.170 1.00 96.19 320 LYS A C 1
ATOM 2524 O O . LYS A 1 320 ? -23.676 -6.808 4.933 1.00 96.19 320 LYS A O 1
ATOM 2529 N N . PRO A 1 321 ? -24.496 -7.835 3.093 1.00 94.94 321 PRO A N 1
ATOM 2530 C CA . PRO A 1 321 ? -23.206 -8.363 2.672 1.00 94.94 321 PRO A CA 1
ATOM 2531 C C . PRO A 1 321 ? -22.189 -7.233 2.475 1.00 94.94 321 PRO A C 1
ATOM 2533 O O . PRO A 1 321 ? -22.556 -6.127 2.072 1.00 94.94 321 PRO A O 1
ATOM 2536 N N . ARG A 1 322 ? -20.914 -7.541 2.719 1.00 89.75 322 ARG A N 1
ATOM 2537 C CA . ARG A 1 322 ? -19.738 -6.655 2.657 1.00 89.75 322 ARG A CA 1
ATOM 2538 C C . ARG A 1 322 ? -19.649 -5.588 3.740 1.00 89.75 322 ARG A C 1
ATOM 2540 O O . ARG A 1 322 ? -18.726 -4.782 3.731 1.00 89.75 322 ARG A O 1
ATOM 2547 N N . MET A 1 323 ? -20.571 -5.577 4.699 1.00 93.25 323 MET A N 1
ATOM 2548 C CA . MET A 1 323 ? -20.366 -4.785 5.907 1.00 93.25 323 MET A CA 1
ATOM 2549 C C . MET A 1 323 ? -19.195 -5.364 6.704 1.00 93.25 323 MET A C 1
ATOM 2551 O O . MET A 1 323 ? -19.082 -6.582 6.853 1.00 93.25 323 MET A O 1
ATOM 2555 N N . ILE A 1 324 ? -18.326 -4.490 7.207 1.00 91.06 324 ILE A N 1
ATOM 2556 C CA . ILE A 1 324 ? -17.213 -4.868 8.080 1.00 91.06 324 ILE A CA 1
ATOM 2557 C C . ILE A 1 324 ? -17.713 -4.799 9.517 1.00 91.06 324 ILE A C 1
ATOM 2559 O O . ILE A 1 324 ? -18.238 -3.774 9.958 1.00 91.06 324 ILE A O 1
ATOM 2563 N N . LEU A 1 325 ? -17.574 -5.905 10.248 1.00 92.19 325 LEU A N 1
ATOM 2564 C CA . LEU A 1 325 ? -17.969 -5.933 11.646 1.00 92.19 325 LEU A CA 1
ATOM 2565 C C . LEU A 1 325 ? -17.060 -5.036 12.478 1.00 92.19 325 LEU A C 1
ATOM 2567 O O . LEU A 1 325 ? -15.834 -5.122 12.437 1.00 92.19 325 LEU A O 1
ATOM 2571 N N . ALA A 1 326 ? -17.704 -4.231 13.309 1.00 89.88 326 ALA A N 1
ATOM 2572 C CA . ALA A 1 326 ? -17.057 -3.486 14.362 1.00 89.88 326 ALA A CA 1
ATOM 2573 C C . ALA A 1 326 ? -16.240 -4.407 15.278 1.00 89.88 326 ALA A C 1
ATOM 2575 O O . ALA A 1 326 ? -16.703 -5.486 15.654 1.00 89.88 326 ALA A O 1
ATOM 2576 N N . ARG A 1 327 ? -15.070 -3.950 15.740 1.00 85.75 327 ARG A N 1
ATOM 2577 C CA . ARG A 1 327 ? -14.243 -4.709 16.694 1.00 85.75 327 ARG A CA 1
ATOM 2578 C C . ARG A 1 327 ? -15.018 -5.106 17.953 1.00 85.75 327 ARG A C 1
ATOM 2580 O O . ARG A 1 327 ? -14.927 -6.250 18.384 1.00 85.75 327 ARG A O 1
ATOM 2587 N N . LYS A 1 328 ? -15.837 -4.192 18.483 1.00 85.62 328 LYS A N 1
ATOM 2588 C CA . LYS A 1 328 ? -16.720 -4.452 19.630 1.00 85.62 328 LYS A CA 1
ATOM 2589 C C . LYS A 1 328 ? -17.725 -5.571 19.338 1.00 85.62 328 LYS A C 1
ATOM 2591 O O . LYS A 1 328 ? -17.958 -6.425 20.184 1.00 85.62 328 LYS A O 1
ATOM 2596 N N . THR A 1 329 ? -18.275 -5.609 18.125 1.00 90.50 329 THR A N 1
ATOM 2597 C CA . THR A 1 329 ? -19.166 -6.690 17.685 1.00 90.50 329 THR A CA 1
ATOM 2598 C C . THR A 1 329 ? -18.421 -8.018 17.603 1.00 90.50 329 THR A C 1
ATOM 2600 O O . THR A 1 329 ? -18.926 -9.022 18.087 1.00 90.50 329 THR A O 1
ATOM 2603 N N . ILE A 1 330 ? -17.193 -8.030 17.075 1.00 91.31 330 ILE A N 1
ATOM 2604 C CA . ILE A 1 330 ? -16.347 -9.234 17.051 1.00 91.31 330 ILE A CA 1
ATOM 2605 C C . ILE A 1 330 ? -16.044 -9.722 18.475 1.00 91.31 330 ILE A C 1
ATOM 2607 O O . ILE A 1 330 ? -16.048 -10.923 18.721 1.00 91.31 330 ILE A O 1
ATOM 2611 N N . GLU A 1 331 ? -15.802 -8.820 19.426 1.00 89.50 331 GLU A N 1
ATOM 2612 C CA . GLU A 1 331 ? -15.583 -9.178 20.833 1.00 89.50 331 GLU A CA 1
ATOM 2613 C C . GLU A 1 331 ? -16.819 -9.820 21.473 1.00 89.50 331 GLU A C 1
ATOM 2615 O O . GLU A 1 331 ? -16.674 -10.828 22.158 1.00 89.50 331 GLU A O 1
ATOM 2620 N N . VAL A 1 332 ? -18.025 -9.331 21.169 1.00 91.38 332 VAL A N 1
ATOM 2621 C CA . VAL A 1 332 ? -19.279 -9.987 21.584 1.00 91.38 332 VAL A CA 1
ATOM 2622 C C . VAL A 1 332 ? -19.426 -11.366 20.934 1.00 91.38 332 VAL A C 1
ATOM 2624 O O . VAL A 1 332 ? -19.855 -12.313 21.585 1.00 91.38 332 VAL A O 1
ATOM 2627 N N . LEU A 1 333 ? -19.029 -11.522 19.668 1.00 92.44 333 LEU A N 1
ATOM 2628 C CA . LEU A 1 333 ? -19.072 -12.819 18.984 1.00 92.44 333 LEU A CA 1
ATOM 2629 C C . LEU A 1 333 ? -18.061 -13.827 19.542 1.00 92.44 333 LEU A C 1
ATOM 2631 O O . LEU A 1 333 ? -18.299 -15.027 19.456 1.00 92.44 333 LEU A O 1
ATOM 2635 N N . LYS A 1 334 ? -16.959 -13.374 20.155 1.00 92.75 334 LYS A N 1
ATOM 2636 C CA . LYS A 1 334 ? -15.995 -14.261 20.833 1.00 92.75 334 LYS A CA 1
ATOM 2637 C C . LYS A 1 334 ? -16.574 -14.948 22.070 1.00 92.75 334 LYS A C 1
ATOM 2639 O O . LYS A 1 334 ? -16.000 -15.937 22.516 1.00 92.75 334 LYS A O 1
ATOM 2644 N N . GLU A 1 335 ? -17.710 -14.480 22.593 1.00 93.12 335 GLU A N 1
ATOM 2645 C CA . GLU A 1 335 ? -18.489 -15.220 23.597 1.00 93.12 335 GLU A CA 1
ATOM 2646 C C . GLU A 1 335 ? -18.990 -16.573 23.051 1.00 93.12 335 GLU A C 1
ATOM 2648 O O . GLU A 1 335 ? -19.338 -17.457 23.830 1.00 93.12 335 GLU A O 1
ATOM 2653 N N . ASP A 1 336 ? -19.032 -16.746 21.725 1.00 94.38 336 ASP A N 1
ATOM 2654 C CA . ASP A 1 336 ? -19.482 -17.953 21.032 1.00 94.38 336 ASP A CA 1
ATOM 2655 C C . ASP A 1 336 ? -18.453 -18.397 19.976 1.00 94.38 336 ASP A C 1
ATOM 2657 O O . ASP A 1 336 ? -18.589 -18.184 18.769 1.00 94.38 336 ASP A O 1
ATOM 2661 N N . MET A 1 337 ? -17.370 -19.020 20.446 1.00 92.06 337 MET A N 1
ATOM 2662 C CA . MET A 1 337 ? -16.284 -19.483 19.574 1.00 92.06 337 MET A CA 1
ATOM 2663 C C . MET A 1 337 ? -16.728 -20.555 18.565 1.00 92.06 337 MET A C 1
ATOM 2665 O O . MET A 1 337 ? -16.074 -20.717 17.535 1.00 92.06 337 MET A O 1
ATOM 2669 N N . ASP A 1 338 ? -17.822 -21.277 18.833 1.00 94.62 338 ASP A N 1
ATOM 2670 C CA . ASP A 1 338 ? -18.370 -22.270 17.902 1.00 94.62 338 ASP A CA 1
ATOM 2671 C C . ASP A 1 338 ? -18.958 -21.590 16.661 1.00 94.62 338 ASP A C 1
ATOM 2673 O O . ASP A 1 338 ? -18.680 -22.003 15.532 1.00 94.62 338 ASP A O 1
ATOM 2677 N N . LEU A 1 339 ? -19.685 -20.484 16.856 1.00 92.94 339 LEU A N 1
ATOM 2678 C CA . LEU A 1 339 ? -20.177 -19.652 15.761 1.00 92.94 339 LEU A CA 1
ATOM 2679 C C . LEU A 1 339 ? -19.024 -19.142 14.890 1.00 92.94 339 LEU A C 1
ATOM 2681 O O . LEU A 1 339 ? -19.064 -19.315 13.670 1.00 92.94 339 LEU A O 1
ATOM 2685 N N . LEU A 1 340 ? -18.003 -18.535 15.506 1.00 91.62 340 LEU A N 1
ATOM 2686 C CA . LEU A 1 340 ? -16.878 -17.947 14.776 1.00 91.62 340 LEU A CA 1
ATOM 2687 C C . LEU A 1 340 ? -16.088 -19.003 13.996 1.00 91.62 340 LEU A C 1
ATOM 2689 O O . LEU A 1 340 ? -15.866 -18.842 12.799 1.00 91.62 340 LEU A O 1
ATOM 2693 N N . ASN A 1 341 ? -15.706 -20.102 14.650 1.00 91.81 341 ASN A N 1
ATOM 2694 C CA . ASN A 1 341 ? -14.788 -21.069 14.053 1.00 91.81 341 ASN A CA 1
ATOM 2695 C C . ASN A 1 341 ? -15.473 -22.052 13.097 1.00 91.81 341 ASN A C 1
ATOM 2697 O O . ASN A 1 341 ? -14.839 -22.483 12.138 1.00 91.81 341 ASN A O 1
ATOM 2701 N N . LYS A 1 342 ? -16.732 -22.443 13.351 1.00 93.31 342 LYS A N 1
ATOM 2702 C CA . LYS A 1 342 ? -17.404 -23.480 12.547 1.00 93.31 342 LYS A CA 1
ATOM 2703 C C . LYS A 1 342 ? -18.422 -22.939 11.556 1.00 93.31 342 LYS A C 1
ATOM 2705 O O . LYS A 1 342 ? -18.549 -23.501 10.475 1.00 93.31 342 LYS A O 1
ATOM 2710 N N . LYS A 1 343 ? -19.188 -21.909 11.930 1.00 93.88 343 LYS A N 1
ATOM 2711 C CA . LYS A 1 343 ? -20.349 -21.461 11.138 1.00 93.88 343 LYS A CA 1
ATOM 2712 C C . LYS A 1 343 ? -20.049 -20.244 10.274 1.00 93.88 343 LYS A C 1
ATOM 2714 O O . LYS A 1 343 ? -20.548 -20.156 9.161 1.00 93.88 343 LYS A O 1
ATOM 2719 N N . MET A 1 344 ? -19.264 -19.304 10.792 1.00 93.31 344 MET A N 1
ATOM 2720 C CA . MET A 1 344 ? -18.906 -18.079 10.080 1.00 93.31 344 MET A CA 1
ATOM 2721 C C . MET A 1 344 ? -17.702 -18.265 9.158 1.00 93.31 344 MET A C 1
ATOM 2723 O O . MET A 1 344 ? -17.700 -17.724 8.056 1.00 93.31 344 MET A O 1
ATOM 2727 N N . GLY A 1 345 ? -16.685 -19.011 9.594 1.00 90.19 345 GLY A N 1
ATOM 2728 C CA . GLY A 1 345 ? -15.395 -19.048 8.904 1.00 90.19 345 GLY A CA 1
ATOM 2729 C C . GLY A 1 345 ? -14.618 -17.734 9.061 1.00 90.19 345 GLY A C 1
ATOM 2730 O O . GLY A 1 345 ? -14.932 -16.902 9.915 1.00 90.19 345 GLY A O 1
ATOM 2731 N N . GLU A 1 346 ? -13.580 -17.541 8.247 1.00 89.00 346 GLU A N 1
ATOM 2732 C CA . GLU A 1 346 ? -12.749 -16.335 8.310 1.00 89.00 346 GLU A CA 1
ATOM 2733 C C . GLU A 1 346 ? -13.488 -15.109 7.747 1.00 89.00 346 GLU A C 1
ATOM 2735 O O . GLU A 1 346 ? -14.056 -15.137 6.653 1.00 89.00 346 GLU A O 1
ATOM 2740 N N . ILE A 1 347 ? -13.473 -14.007 8.502 1.00 88.94 347 ILE A N 1
ATOM 2741 C CA . ILE A 1 347 ? -13.982 -12.711 8.042 1.00 88.94 347 ILE A CA 1
ATOM 2742 C C . ILE A 1 347 ? -12.819 -11.972 7.380 1.00 88.94 347 ILE A C 1
ATOM 2744 O O . ILE A 1 347 ? -11.915 -11.489 8.064 1.00 88.94 347 ILE A O 1
ATOM 2748 N N . GLY A 1 348 ? -12.829 -11.915 6.049 1.00 81.44 348 GLY A N 1
ATOM 2749 C CA . GLY A 1 348 ? -11.813 -11.213 5.268 1.00 81.44 348 GLY A CA 1
ATOM 2750 C C . GLY A 1 348 ? -11.974 -9.688 5.285 1.00 81.44 348 GLY A C 1
ATOM 2751 O O . GLY A 1 348 ? -12.960 -9.143 5.784 1.00 81.44 348 GLY A O 1
ATOM 2752 N N . ALA A 1 349 ? -11.011 -8.992 4.676 1.00 79.56 349 ALA A N 1
ATOM 2753 C CA . ALA A 1 349 ? -11.052 -7.535 4.503 1.00 79.56 349 ALA A CA 1
ATOM 2754 C C . ALA A 1 349 ? -12.227 -7.059 3.622 1.00 79.56 349 ALA A C 1
ATOM 2756 O O . ALA A 1 349 ? -12.655 -5.915 3.740 1.00 79.56 349 ALA A O 1
ATOM 2757 N N . ASP A 1 350 ? -12.787 -7.949 2.797 1.00 79.50 350 ASP A N 1
ATOM 2758 C CA . ASP A 1 350 ? -13.941 -7.679 1.927 1.00 79.50 350 ASP A CA 1
ATOM 2759 C C . ASP A 1 350 ? -15.286 -7.600 2.691 1.00 79.50 350 ASP A C 1
ATOM 2761 O O . ASP A 1 350 ? -16.335 -7.335 2.094 1.00 79.50 350 ASP A O 1
ATOM 2765 N N . GLY A 1 351 ? -15.275 -7.836 4.010 1.00 89.69 351 GLY A N 1
ATOM 2766 C CA . GLY A 1 351 ? -16.456 -7.832 4.873 1.00 89.69 351 GLY A CA 1
ATOM 2767 C C . GLY A 1 351 ? -17.242 -9.148 4.849 1.00 89.69 351 GLY A C 1
ATOM 2768 O O . GLY A 1 351 ? -16.741 -10.192 4.438 1.00 89.69 351 GLY A O 1
ATOM 2769 N N . LEU A 1 352 ? -18.487 -9.108 5.336 1.00 94.69 352 LEU A N 1
ATOM 2770 C CA . LEU A 1 352 ? -19.318 -10.307 5.505 1.00 94.69 352 LEU A CA 1
ATOM 2771 C C . LEU A 1 352 ? -19.842 -10.882 4.178 1.00 94.69 352 LEU A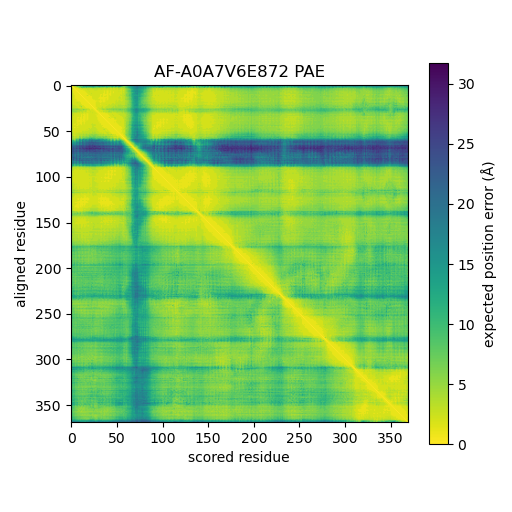 C 1
ATOM 2773 O O . LEU A 1 352 ? -20.374 -10.154 3.337 1.00 94.69 352 LEU A O 1
ATOM 2777 N N . THR A 1 353 ? -19.807 -12.202 4.013 1.00 94.88 353 THR A N 1
ATOM 2778 C CA . THR A 1 353 ? -20.521 -12.884 2.922 1.00 94.88 353 THR A CA 1
ATOM 2779 C C . THR A 1 353 ? -22.033 -12.890 3.167 1.00 94.88 353 THR A C 1
ATOM 2781 O O . THR A 1 353 ? -22.498 -12.690 4.290 1.00 94.88 353 THR A O 1
ATOM 2784 N N . SER A 1 354 ? -22.834 -13.134 2.125 1.00 95.75 354 SER A N 1
ATOM 2785 C CA . SER A 1 354 ? -24.293 -13.247 2.283 1.00 95.75 354 SER A CA 1
ATOM 2786 C C . SER A 1 354 ? -24.691 -14.349 3.268 1.00 95.75 354 SER A C 1
ATOM 2788 O O . SER A 1 354 ? -25.590 -14.146 4.077 1.00 95.75 354 SER A O 1
ATOM 2790 N N . GLU A 1 355 ? -23.977 -15.475 3.254 1.00 96.50 355 GLU A N 1
ATOM 2791 C CA . GLU A 1 355 ? -24.194 -16.586 4.186 1.00 96.50 355 GLU A CA 1
ATOM 2792 C C . GLU A 1 355 ? -23.844 -16.187 5.625 1.00 96.50 355 GLU A C 1
ATOM 2794 O O . GLU A 1 355 ? -24.640 -16.398 6.538 1.00 96.50 355 GLU A O 1
ATOM 2799 N N . GLN A 1 356 ? -22.699 -15.524 5.829 1.00 96.94 356 GLN A N 1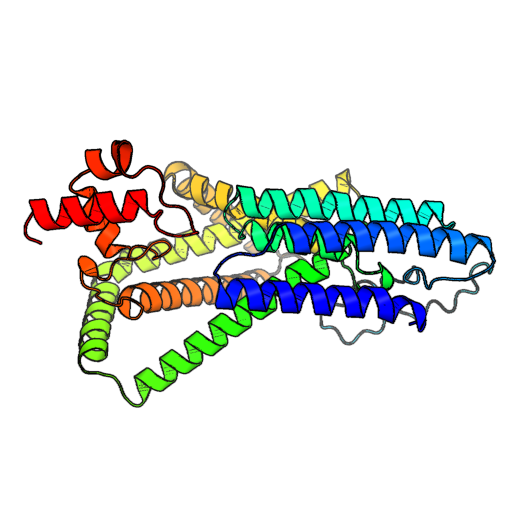
ATOM 2800 C CA . GLN A 1 356 ? -22.295 -15.013 7.143 1.00 96.94 356 GLN A CA 1
ATOM 2801 C C . GLN A 1 356 ? -23.314 -14.012 7.703 1.00 96.94 356 GLN A C 1
ATOM 2803 O O . GLN A 1 356 ? -23.624 -14.047 8.892 1.00 96.94 356 GLN A O 1
ATOM 2808 N N . VAL A 1 357 ? -23.881 -13.144 6.858 1.00 97.38 357 VAL A N 1
ATOM 2809 C CA . VAL A 1 357 ? -24.941 -12.204 7.260 1.00 97.38 357 VAL A CA 1
ATOM 2810 C C . VAL A 1 357 ? -26.174 -12.943 7.772 1.00 97.38 357 VAL A C 1
ATOM 2812 O O . VAL A 1 357 ? -26.724 -12.557 8.802 1.00 97.38 357 VAL A O 1
ATOM 2815 N N . GLU A 1 358 ? -26.612 -14.004 7.095 1.00 97.12 358 GLU A N 1
ATOM 2816 C CA . GLU A 1 358 ? -27.760 -14.798 7.545 1.00 97.12 358 GLU A CA 1
ATOM 2817 C C . GLU A 1 358 ? -27.474 -15.545 8.848 1.00 97.12 358 GLU A C 1
ATOM 2819 O O . GLU A 1 358 ? -28.319 -15.557 9.747 1.00 97.12 358 GLU A O 1
ATOM 2824 N N . VAL A 1 359 ? -26.277 -16.121 8.975 1.00 96.75 359 VAL A N 1
ATOM 2825 C CA . VAL A 1 359 ? -25.821 -16.799 10.195 1.00 96.75 359 VAL A CA 1
ATOM 2826 C C . VAL A 1 359 ? -25.815 -15.831 11.379 1.00 96.75 359 VAL A C 1
ATOM 2828 O O . VAL A 1 359 ? -26.373 -16.150 12.429 1.00 96.75 359 VAL A O 1
ATOM 2831 N N . LEU A 1 360 ? -25.255 -14.630 11.206 1.00 96.44 360 LEU A N 1
ATOM 2832 C CA . LEU A 1 360 ? -25.244 -13.600 12.247 1.00 96.44 360 LEU A CA 1
ATOM 2833 C C . LEU A 1 360 ? -26.655 -13.135 12.587 1.00 96.44 360 LEU A C 1
ATOM 2835 O O . LEU A 1 360 ? -26.995 -13.025 13.761 1.00 96.44 360 LEU A O 1
ATOM 2839 N N . ARG A 1 361 ? -27.498 -12.907 11.575 1.00 96.44 361 ARG A N 1
ATOM 2840 C CA . ARG A 1 361 ? -28.883 -12.481 11.783 1.00 96.44 361 ARG A CA 1
ATOM 2841 C C . ARG A 1 361 ? -29.644 -13.473 12.659 1.00 96.44 361 ARG A C 1
ATOM 2843 O O . ARG A 1 361 ? -30.277 -13.057 13.623 1.00 96.44 361 ARG A O 1
ATOM 2850 N N . ARG A 1 362 ? -29.542 -14.773 12.361 1.00 95.81 362 ARG A N 1
ATOM 2851 C CA . ARG A 1 362 ? -30.167 -15.833 13.170 1.00 95.81 362 ARG A CA 1
ATOM 2852 C C . ARG A 1 362 ? -29.605 -15.861 14.586 1.00 95.81 362 ARG A C 1
ATOM 2854 O O . ARG A 1 362 ? -30.376 -15.855 15.533 1.00 95.81 362 ARG A O 1
ATOM 2861 N N . TRP A 1 363 ? -28.282 -15.789 14.732 1.00 95.69 363 TRP A N 1
ATOM 2862 C CA . TRP A 1 363 ? -27.636 -15.809 16.045 1.00 95.69 363 TRP A CA 1
ATOM 2863 C C . TRP A 1 363 ? -28.082 -14.654 16.956 1.00 95.69 363 TRP A C 1
ATOM 2865 O O . TRP A 1 363 ? -28.324 -14.866 18.143 1.00 95.69 363 TRP A O 1
ATOM 2875 N N . TRP A 1 364 ? -28.234 -13.441 16.410 1.00 94.06 364 TRP A N 1
ATOM 2876 C CA . TRP A 1 364 ? -28.736 -12.293 17.176 1.00 94.06 364 TRP A CA 1
ATOM 2877 C C . TRP A 1 364 ? -30.200 -12.463 17.592 1.00 94.06 364 TRP A C 1
ATOM 2879 O O . TRP A 1 364 ? -30.535 -12.195 18.747 1.00 94.06 364 TRP A O 1
ATOM 2889 N N . ILE A 1 365 ? -31.046 -12.960 16.680 1.00 94.06 365 ILE A N 1
ATOM 2890 C CA . ILE A 1 365 ? -32.464 -13.242 16.952 1.00 94.06 365 ILE A CA 1
ATOM 2891 C C . ILE A 1 365 ? -32.598 -14.300 18.053 1.00 94.06 365 ILE A C 1
ATOM 2893 O O . ILE A 1 365 ? -33.336 -14.085 19.012 1.00 94.06 365 ILE A O 1
ATOM 2897 N N . ASP A 1 366 ? -31.843 -15.397 17.959 1.00 94.69 366 ASP A N 1
ATOM 2898 C CA . ASP A 1 366 ? -31.891 -16.506 18.919 1.00 94.69 366 ASP A CA 1
ATOM 2899 C C . ASP A 1 366 ? -31.469 -16.069 20.333 1.00 94.69 366 ASP A C 1
ATOM 2901 O O . ASP A 1 366 ? -31.956 -16.606 21.327 1.00 94.69 366 ASP A O 1
ATOM 2905 N N . ARG A 1 367 ? -30.581 -15.070 20.443 1.00 91.81 367 ARG A N 1
ATOM 2906 C CA . ARG A 1 367 ? -30.155 -14.499 21.731 1.00 91.81 367 ARG A CA 1
ATOM 2907 C C . ARG A 1 367 ? -31.010 -13.328 22.219 1.00 91.81 367 ARG A C 1
ATOM 2909 O O . ARG A 1 367 ? -30.750 -12.835 23.315 1.00 91.81 367 ARG A O 1
ATOM 2916 N N . GLY A 1 368 ? -31.994 -12.879 21.438 1.00 87.44 368 GLY A N 1
ATOM 2917 C CA . GLY A 1 368 ? -32.831 -11.725 21.773 1.00 87.44 368 GLY A CA 1
ATOM 2918 C C . GLY A 1 368 ? -32.037 -10.428 21.974 1.00 87.44 368 GLY A C 1
ATOM 2919 O O . GLY A 1 368 ? -32.417 -9.616 22.817 1.00 87.44 368 GLY A O 1
ATOM 2920 N N . LYS A 1 369 ? -30.911 -10.271 21.263 1.00 70.25 369 LYS A N 1
ATOM 2921 C CA . LYS A 1 369 ? -30.039 -9.086 21.333 1.00 70.25 369 LYS A CA 1
ATOM 2922 C C . LYS A 1 369 ? -30.294 -8.101 20.198 1.00 70.25 369 LYS A C 1
ATOM 2924 O O . LYS A 1 369 ? -30.721 -8.536 19.104 1.00 70.25 369 LYS A O 1
#

Nearest PDB structures (foldseek):
  7sel-assembly1_A  TM=1.421E-01  e=8.078E+00  Escherichia coli

Sequence (369 aa):
MTGIEVVPQSLGIAISLVCALTDALKGKIYNAIILGGLVAGILWLMFVGVFNGIGGHVEYAKEGFEELGVLSFESAPRSDEEGSQDDAPSFLAYTVRVLANFALAVVAGFALWWFGLWAAGDAKLFMVLALLLPLSTYHKAFFPVFPSYVLLFNTFAFALLGLAVEFIFRFFRQLIKPTEHEKTAMKEALSWIKAHKGEMVLGFFAIFFIFVAIKTLRMVTRDAISNMLDIKAKPVVYFLLFLFFHPVTNLMRRKTVLIAVVGLSALFVLFVLLFPSEGLNIRTVLSMTGFALGIVLFYMTYSLFLNIFDFKAISVWELKPRMILARKTIEVLKEDMDLLNKKMGEIGADGLTSEQVEVLRRWWIDRGK